Protein AF-A0A3A4NIJ3-F1 (afdb_monomer_lite)

Secondary structure (DSSP, 8-state):
------------S--TTGGGGB----B---------EEEEETTS-EEEEEEEE-SPPSSGGGGEEEEEETTEEEEEEGGGEEEEE-------TTHHHHHHHHHHHHTT-S---GGGG-----PPP-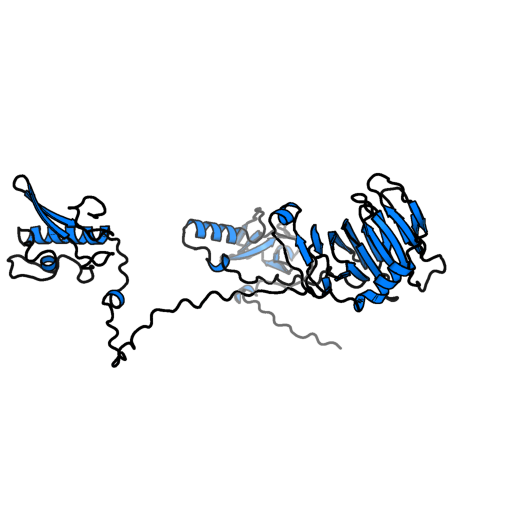-S----EEEEEEES-EEEESSHHHHHTT--EEE-TTPBPPTTPEEEE-SS-EEEEEETTTEEEEE-TT-EEEEEEEEE-TTSEEEEEEEEEESEEEEEE---TTS--EEEEEETTEEEEESSEEEEEEE-SSTT-EEEEEEEPPPPTT--S---EEEEETTEEEEEE-TTEEEEE-TT-SPPEEEE-TTHHHHHHHHHTGGG--PPP---------PPP-------------S------GGGTSPP--S-HHHHHHHHHHHHHHHHHHHSSPPPTTTGGGGGTS--S-TT--S-SS-TTS-SB-TTSPBPEEEEEEETTEEEEEEEB-TTTT---TT-TT-B-

Radius of gyration: 42.5 Å; chains: 1; bounding box: 85×95×115 Å

Foldseek 3Di:
DDDDDDDDDDPPPDDPVVPVWWDDKDFDDDDDDDWWKWWAFPVRDIDTWDFPDPDQDPDPLSQWTWTHDGRIIITGGPVGTDDIGGDDDDDDPPVVVVVVVVVCVVVVVDDPPPCVVDDDDPPDDDDPDDLFWFWADKFAWKWWAQDPVCVVVVVTDTHDHGDGDDANIKIAFAQLMWTWIDRRPFWIKIFHHRWIKHWNDWDADPLQEIETEMETFAAKMKIFTEDDLVRQHWYFYAYLQKTWIHRGFMWMKHDDPDGRKIKIAGQDQDDDPPDPPASWIFIAHPPDDRDTHHHQWIWIDDPVDSDIDIGGHPCSVVVVCCVVCVVVDHGDDDDDPPPPPPPPPPPDPPDDPDPPCPPDPPVPPVCNVADPPPDDQVRLQVLLQQLQVVCCVQLVDGDDPVCFSVCLADPPPGPRDDHRSHDPSRDQADPCRHGWDWDWDDD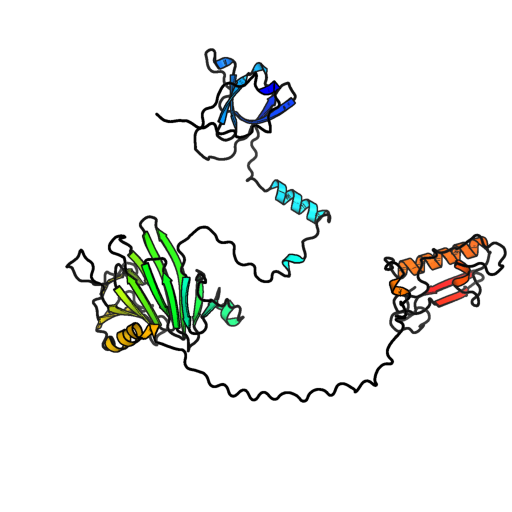PNDIGIGTKHPAPVNDCPVCPDRIGD

Structure (mmCIF, N/CA/C/O backbone):
data_AF-A0A3A4NIJ3-F1
#
_entry.id   AF-A0A3A4NIJ3-F1
#
loop_
_atom_site.group_PDB
_atom_site.id
_atom_site.type_symbol
_atom_site.label_atom_id
_atom_site.label_alt_id
_atom_site.label_comp_id
_atom_site.label_asym_id
_atom_site.label_entity_id
_atom_site.label_seq_id
_atom_site.pdbx_PDB_ins_code
_atom_site.Cartn_x
_atom_site.Cartn_y
_atom_site.Cartn_z
_atom_site.occupancy
_atom_site.B_iso_or_equiv
_atom_site.auth_seq_id
_atom_site.auth_comp_id
_atom_site.auth_asym_id
_atom_site.auth_atom_id
_atom_site.pdbx_PDB_model_num
ATOM 1 N N . MET A 1 1 ? -8.096 55.501 -18.646 1.00 41.06 1 MET A N 1
ATOM 2 C CA . MET A 1 1 ? -8.920 54.330 -18.280 1.00 41.06 1 MET A CA 1
ATOM 3 C C . MET A 1 1 ? -8.169 53.517 -17.247 1.00 41.06 1 MET A C 1
ATOM 5 O O . MET A 1 1 ? -7.069 53.081 -17.544 1.00 41.06 1 MET A O 1
ATOM 9 N N . ASN A 1 2 ? -8.708 53.397 -16.036 1.00 24.92 2 ASN A N 1
ATOM 10 C CA . ASN A 1 2 ? -8.925 52.116 -15.355 1.00 24.92 2 ASN A CA 1
ATOM 11 C C . ASN A 1 2 ? -9.338 52.395 -13.911 1.00 24.92 2 ASN A C 1
ATOM 13 O O . ASN A 1 2 ? -8.576 52.929 -13.108 1.00 24.92 2 ASN A O 1
ATOM 17 N N . ALA A 1 3 ? -10.597 52.067 -13.636 1.00 31.50 3 ALA A N 1
ATOM 18 C CA . ALA A 1 3 ? -11.231 52.154 -12.337 1.00 31.50 3 ALA A CA 1
ATOM 19 C C . ALA A 1 3 ? -10.428 51.373 -11.289 1.00 31.50 3 ALA A C 1
ATOM 21 O O . ALA A 1 3 ? -10.096 50.207 -11.505 1.00 31.50 3 ALA A O 1
ATOM 22 N N . LYS A 1 4 ? -10.170 51.984 -10.131 1.00 24.83 4 LYS A N 1
ATOM 23 C CA . LYS A 1 4 ? -9.785 51.238 -8.932 1.00 24.83 4 LYS A CA 1
ATOM 24 C C . LYS A 1 4 ? -10.968 51.229 -7.977 1.00 24.83 4 LYS A C 1
ATOM 26 O O . LYS A 1 4 ? -11.366 52.251 -7.431 1.00 24.83 4 LYS A O 1
ATOM 31 N N . ARG A 1 5 ? -11.557 50.037 -7.892 1.00 24.42 5 ARG A N 1
ATOM 32 C CA . ARG A 1 5 ? -12.606 49.633 -6.961 1.00 24.42 5 ARG A CA 1
ATOM 33 C C . ARG A 1 5 ? -12.145 49.901 -5.529 1.00 24.42 5 ARG A C 1
ATOM 35 O O . ARG A 1 5 ? -11.018 49.563 -5.174 1.00 24.42 5 ARG A O 1
ATOM 42 N N . TYR A 1 6 ? -13.036 50.463 -4.722 1.00 23.75 6 TYR A N 1
ATOM 43 C CA . TYR A 1 6 ? -12.886 50.480 -3.275 1.00 23.75 6 TYR A CA 1
ATOM 44 C C . TYR A 1 6 ? -13.011 49.049 -2.752 1.00 23.75 6 TYR A C 1
ATOM 46 O O . TYR A 1 6 ? -13.963 48.343 -3.084 1.00 23.75 6 TYR A O 1
ATOM 54 N N . VAL A 1 7 ? -12.042 48.634 -1.944 1.00 23.92 7 VAL A N 1
ATOM 55 C CA . VAL A 1 7 ? -12.120 47.424 -1.129 1.00 23.92 7 VAL A CA 1
ATOM 56 C C . VAL A 1 7 ? -12.202 47.895 0.315 1.00 23.92 7 VAL A C 1
ATOM 58 O O . VAL A 1 7 ? -11.253 48.447 0.866 1.00 23.92 7 VAL A O 1
ATOM 61 N N . GLN A 1 8 ? -13.388 47.743 0.889 1.00 29.91 8 GLN A N 1
ATOM 62 C CA . GLN A 1 8 ? -13.670 47.973 2.295 1.00 29.91 8 GLN A CA 1
ATOM 63 C C . GLN A 1 8 ? -13.260 46.708 3.052 1.00 29.91 8 GLN A C 1
ATOM 65 O O . GLN A 1 8 ? -13.881 45.663 2.878 1.00 29.91 8 GLN A O 1
ATOM 70 N N . ILE A 1 9 ? -12.203 46.780 3.862 1.00 27.30 9 ILE A N 1
ATOM 71 C CA . ILE A 1 9 ? -11.828 45.707 4.792 1.00 27.30 9 ILE A CA 1
ATOM 72 C C . ILE A 1 9 ? -11.657 46.344 6.172 1.00 27.30 9 ILE A C 1
ATOM 74 O O . ILE A 1 9 ? -11.000 47.373 6.322 1.00 27.30 9 ILE A O 1
ATOM 78 N N . GLY A 1 10 ? -12.372 45.786 7.149 1.00 28.06 10 GLY A N 1
ATOM 79 C CA . GLY A 1 10 ? -12.689 46.422 8.422 1.00 28.06 10 GLY A CA 1
ATOM 80 C C . GLY A 1 10 ? -11.512 46.547 9.387 1.00 28.06 10 GLY A C 1
ATOM 81 O O . GLY A 1 10 ? -10.938 45.551 9.817 1.00 28.06 10 GLY A O 1
ATOM 82 N N . LEU A 1 11 ? -11.241 47.780 9.825 1.00 36.28 11 LEU A N 1
ATOM 83 C CA . LEU A 1 11 ? -10.552 48.052 11.086 1.00 36.28 11 LEU A CA 1
ATOM 84 C C . LEU A 1 11 ? -11.531 47.801 12.245 1.00 36.28 11 LEU A C 1
ATOM 86 O O . LEU A 1 11 ? -12.183 48.721 12.728 1.00 36.28 11 LEU A O 1
ATOM 90 N N . ALA A 1 12 ? -11.661 46.551 12.687 1.00 34.84 12 ALA A N 1
ATOM 91 C CA . ALA A 1 12 ? -12.547 46.203 13.803 1.00 34.84 12 ALA A CA 1
ATOM 92 C C . ALA A 1 12 ? -11.904 46.364 15.199 1.00 34.84 12 ALA A C 1
ATOM 94 O O . ALA A 1 12 ? -12.554 46.072 16.197 1.00 34.84 12 ALA A O 1
ATOM 95 N N . PHE A 1 13 ? -10.657 46.847 15.304 1.00 39.69 13 PHE A N 1
ATOM 96 C CA . PHE A 1 13 ? -9.925 46.875 16.584 1.00 39.69 13 PHE A CA 1
ATOM 97 C C . PHE A 1 13 ? -9.413 48.244 17.053 1.00 39.69 13 PHE A C 1
ATOM 99 O O . PHE A 1 13 ? -8.772 48.323 18.098 1.00 39.69 13 PHE A O 1
ATOM 106 N N . LEU A 1 14 ? -9.727 49.342 16.361 1.00 39.53 14 LEU A N 1
ATOM 107 C CA . LEU A 1 14 ? -9.256 50.676 16.748 1.00 39.53 14 LEU A CA 1
ATOM 108 C C . LEU A 1 14 ? -10.434 51.586 17.111 1.00 39.53 14 LEU A C 1
ATOM 110 O O . LEU A 1 14 ? -11.296 51.881 16.285 1.00 39.53 14 LEU A O 1
ATOM 114 N N . ARG A 1 15 ? -10.487 52.024 18.377 1.00 40.28 15 ARG A N 1
ATOM 115 C CA . ARG A 1 15 ? -11.496 52.985 18.851 1.00 40.28 15 ARG A CA 1
ATOM 116 C C . ARG A 1 15 ? -11.345 54.317 18.092 1.00 40.28 15 ARG A C 1
ATOM 118 O O . ARG A 1 15 ? -10.217 54.746 17.852 1.00 40.28 15 ARG A O 1
ATOM 125 N N . PRO A 1 16 ? -12.443 55.037 17.799 1.00 43.41 16 PRO A N 1
ATOM 126 C CA . PRO A 1 16 ? -12.445 56.218 16.922 1.00 43.41 16 PRO A CA 1
ATOM 127 C C . PRO A 1 16 ? -11.561 57.396 17.377 1.00 43.41 16 PRO A C 1
ATOM 129 O O . PRO A 1 16 ? -11.275 58.275 16.572 1.00 43.41 16 PRO A O 1
ATOM 132 N N . LYS A 1 17 ? -11.071 57.419 18.627 1.00 43.69 17 LYS A N 1
ATOM 133 C CA . LYS A 1 17 ? -10.116 58.436 19.109 1.00 43.69 17 LYS A CA 1
ATOM 134 C C . LYS A 1 17 ? -8.662 58.213 18.651 1.00 43.69 17 LYS A C 1
ATOM 136 O O . LYS A 1 17 ? -7.883 59.158 18.702 1.00 43.69 17 LYS A O 1
ATOM 141 N N . MET A 1 18 ? -8.299 57.017 18.171 1.00 43.81 18 MET A N 1
ATOM 142 C CA . MET A 1 18 ? -6.934 56.714 17.702 1.00 43.81 18 MET A CA 1
ATOM 143 C C . MET A 1 18 ? -6.606 57.281 16.311 1.00 43.81 18 MET A C 1
ATOM 145 O O . MET A 1 18 ? -5.433 57.460 15.994 1.00 43.81 18 MET A O 1
ATOM 149 N N . LEU A 1 19 ? -7.605 57.600 15.477 1.00 45.03 19 LEU A N 1
ATOM 150 C CA . LEU A 1 19 ? -7.357 58.044 14.095 1.00 45.03 19 LEU A CA 1
ATOM 151 C C . LEU A 1 19 ? -6.656 59.409 13.987 1.00 45.03 19 LEU A C 1
ATOM 153 O O . LEU A 1 19 ? -6.095 59.711 12.940 1.00 45.03 19 LEU A O 1
ATOM 157 N N . ALA A 1 20 ? -6.668 60.227 15.044 1.00 44.88 20 ALA A N 1
ATOM 158 C CA . ALA A 1 20 ? -6.044 61.551 15.029 1.00 44.88 20 ALA A CA 1
ATOM 159 C C . ALA A 1 20 ? -4.501 61.512 15.041 1.00 44.88 20 ALA A C 1
ATOM 161 O O . ALA A 1 20 ? -3.872 62.534 14.787 1.00 44.88 20 ALA A O 1
ATOM 162 N N . TRP A 1 21 ? -3.897 60.353 15.326 1.00 43.38 21 TRP A N 1
ATOM 163 C CA . TRP A 1 21 ? -2.470 60.237 15.654 1.00 43.38 21 TRP A CA 1
ATOM 164 C C . TRP A 1 21 ? -1.644 59.433 14.639 1.00 43.38 21 TRP A C 1
ATOM 166 O O . TRP A 1 21 ? -0.460 59.206 14.870 1.00 43.38 21 TRP A O 1
ATOM 176 N N . VAL A 1 22 ? -2.244 58.982 13.529 1.00 41.38 22 VAL A N 1
ATOM 177 C CA . VAL A 1 22 ? -1.625 58.032 12.586 1.00 41.38 22 VAL A CA 1
ATOM 178 C C . VAL A 1 22 ? -1.601 58.610 11.168 1.00 41.38 22 VAL A C 1
ATOM 180 O O . VAL A 1 22 ? -2.652 58.922 10.611 1.00 41.38 22 VAL A O 1
ATOM 183 N N . ILE A 1 23 ? -0.415 58.710 10.555 1.00 39.28 23 ILE A N 1
ATOM 184 C CA . ILE A 1 23 ? -0.244 59.140 9.155 1.00 39.28 23 ILE A CA 1
ATOM 185 C C . ILE A 1 23 ? 0.230 57.955 8.282 1.00 39.28 23 ILE A C 1
ATOM 187 O O . ILE A 1 23 ? 1.262 57.356 8.549 1.00 39.28 23 ILE A O 1
ATOM 191 N N . VAL A 1 24 ? -0.613 57.651 7.281 1.00 37.78 24 VAL A N 1
ATOM 192 C CA . VAL A 1 24 ? -0.573 56.827 6.037 1.00 37.78 24 VAL A CA 1
ATOM 193 C C . VAL A 1 24 ? 0.546 55.785 5.764 1.00 37.78 24 VAL A C 1
ATOM 195 O O . VAL A 1 24 ? 1.731 55.981 5.990 1.00 37.78 24 VAL A O 1
ATOM 198 N N . ILE A 1 25 ? 0.075 54.688 5.146 1.00 40.22 25 ILE A N 1
ATOM 199 C CA . ILE A 1 25 ? 0.577 53.311 4.986 1.00 40.22 25 ILE A CA 1
ATOM 200 C C . ILE A 1 25 ? 1.388 53.083 3.693 1.00 40.22 25 ILE A C 1
ATOM 202 O O . ILE A 1 25 ? 0.951 53.468 2.608 1.00 40.22 25 ILE A O 1
ATOM 206 N N . THR A 1 26 ? 2.481 52.316 3.776 1.00 35.12 26 THR A N 1
ATOM 207 C CA . THR A 1 26 ? 3.080 51.594 2.635 1.00 35.12 26 THR A CA 1
ATOM 208 C C . THR A 1 26 ? 3.147 50.094 2.946 1.00 35.12 26 THR A C 1
ATOM 210 O O . THR A 1 26 ? 3.477 49.702 4.064 1.00 35.12 26 THR A O 1
ATOM 213 N N . SER A 1 27 ? 2.785 49.242 1.979 1.00 31.84 27 SER A N 1
ATOM 214 C CA . SER A 1 27 ? 2.790 47.777 2.124 1.00 31.84 27 SER A CA 1
ATOM 215 C C . SER A 1 27 ? 3.968 47.176 1.359 1.00 31.84 27 SER A C 1
ATOM 217 O O . SER A 1 27 ? 4.087 47.393 0.154 1.00 31.84 27 SER A O 1
ATOM 219 N N . PHE A 1 28 ? 4.802 46.390 2.037 1.00 31.02 28 PHE A N 1
ATOM 220 C CA . PHE A 1 28 ? 5.816 45.534 1.416 1.00 31.02 28 PHE A CA 1
ATOM 221 C C . PHE A 1 28 ? 5.499 44.065 1.716 1.00 31.02 28 PHE A C 1
ATOM 223 O O . PHE A 1 28 ? 5.035 43.730 2.804 1.00 31.02 28 PHE A O 1
ATOM 230 N N . VAL A 1 29 ? 5.713 43.190 0.731 1.00 31.53 29 VAL A N 1
ATOM 231 C CA . VAL A 1 29 ? 5.502 41.741 0.854 1.00 31.53 29 VAL A CA 1
ATOM 232 C C . VAL A 1 29 ? 6.845 41.079 1.140 1.00 31.53 29 VAL A C 1
ATOM 234 O O . VAL A 1 29 ? 7.719 41.050 0.279 1.00 31.53 29 VAL A O 1
ATOM 237 N N . GLY A 1 30 ? 6.987 40.544 2.346 1.00 30.95 30 GLY A N 1
ATOM 238 C CA . GLY A 1 30 ? 8.081 39.677 2.776 1.00 30.95 30 GLY A CA 1
ATOM 239 C C . GLY A 1 30 ? 7.722 39.098 4.142 1.00 30.95 30 GLY A C 1
ATOM 240 O O . GLY A 1 30 ? 7.213 39.825 4.987 1.00 30.95 30 GLY A O 1
ATOM 241 N N . ILE A 1 31 ? 7.887 37.789 4.320 1.00 35.62 31 ILE A N 1
ATOM 242 C CA . ILE A 1 31 ? 7.630 37.080 5.578 1.00 35.62 31 ILE A CA 1
ATOM 243 C C . ILE A 1 31 ? 8.995 36.830 6.213 1.00 35.62 31 ILE A C 1
ATOM 245 O O . ILE A 1 31 ? 9.768 36.068 5.644 1.00 35.62 31 ILE A O 1
ATOM 249 N N . ASP A 1 32 ? 9.259 37.436 7.370 1.00 35.34 32 ASP A N 1
ATOM 250 C CA . ASP A 1 32 ? 10.314 37.012 8.297 1.00 35.34 32 ASP A CA 1
ATOM 251 C C . ASP A 1 32 ? 9.805 37.119 9.751 1.00 35.34 32 ASP A C 1
ATOM 253 O O . ASP A 1 32 ? 8.961 37.973 10.045 1.00 35.34 32 ASP A O 1
ATOM 257 N N . PRO A 1 33 ? 10.236 36.224 10.663 1.00 42.56 33 PRO A N 1
ATOM 258 C CA . PRO A 1 33 ? 9.534 35.970 11.915 1.00 42.56 33 PRO A CA 1
ATOM 259 C C . PRO A 1 33 ? 9.985 36.849 13.095 1.00 42.56 33 PRO A C 1
ATOM 261 O O . PRO A 1 33 ? 11.163 37.125 13.297 1.00 42.56 33 PRO A O 1
ATOM 264 N N . CYS A 1 34 ? 9.008 37.135 13.960 1.00 46.47 34 CYS A N 1
ATOM 265 C CA . CYS A 1 34 ? 9.120 37.155 15.423 1.00 46.47 34 CYS A CA 1
ATOM 266 C C . CYS A 1 34 ? 10.156 38.092 16.071 1.00 46.47 34 CYS A C 1
ATOM 268 O O . CYS A 1 34 ? 11.116 37.648 16.700 1.00 46.47 34 CYS A O 1
ATOM 270 N N . ARG A 1 35 ? 9.834 39.389 16.095 1.00 48.25 35 ARG A N 1
ATOM 271 C CA . ARG A 1 35 ? 10.273 40.318 17.145 1.00 48.25 35 ARG A CA 1
ATOM 272 C C . ARG A 1 35 ? 9.112 41.262 17.465 1.00 48.25 35 ARG A C 1
ATOM 274 O O . ARG A 1 35 ? 8.774 42.105 16.648 1.00 48.25 35 ARG A O 1
ATOM 281 N N . ALA A 1 36 ? 8.429 41.064 18.591 1.00 55.09 36 ALA A N 1
ATOM 282 C CA . ALA A 1 36 ? 7.298 41.908 18.983 1.00 55.09 36 ALA A CA 1
ATOM 283 C C . ALA A 1 36 ? 7.609 42.595 20.316 1.00 55.09 36 ALA A C 1
ATOM 285 O O . ALA A 1 36 ? 7.571 41.963 21.372 1.00 55.09 36 ALA A O 1
ATOM 286 N N . ASP A 1 37 ? 7.913 43.886 20.248 1.00 65.19 37 ASP A N 1
ATOM 287 C CA . ASP A 1 37 ? 7.928 44.785 21.394 1.00 65.19 37 ASP A CA 1
ATOM 288 C C . ASP A 1 37 ? 6.480 45.178 21.745 1.00 65.19 37 ASP A C 1
ATOM 290 O O . ASP A 1 37 ? 5.568 45.113 20.911 1.00 65.19 37 ASP A O 1
ATOM 294 N N . ILE A 1 38 ? 6.241 45.560 23.000 1.00 69.06 38 ILE A N 1
ATOM 295 C CA . ILE A 1 38 ? 4.942 46.093 23.428 1.00 69.06 38 ILE A CA 1
ATOM 296 C C . ILE A 1 38 ? 5.101 47.583 23.712 1.00 69.06 38 ILE A C 1
ATOM 298 O O . ILE A 1 38 ? 5.888 47.978 24.574 1.00 69.06 38 ILE A O 1
ATOM 302 N N . VAL A 1 39 ? 4.337 48.405 22.995 1.00 68.88 39 VAL A N 1
ATOM 303 C CA . VAL A 1 39 ? 4.253 49.853 23.213 1.00 68.88 39 VAL A CA 1
ATOM 304 C C . VAL A 1 39 ? 2.950 50.161 23.937 1.00 68.88 39 VAL A C 1
ATOM 306 O O . VAL A 1 39 ? 1.868 49.880 23.422 1.00 68.88 39 VAL A O 1
ATOM 309 N N . THR A 1 40 ? 3.055 50.746 25.126 1.00 68.94 40 THR A N 1
ATOM 310 C CA . THR A 1 40 ? 1.913 51.229 25.908 1.00 68.94 40 THR A CA 1
ATOM 311 C C . THR A 1 40 ? 1.768 52.731 25.709 1.00 68.94 40 THR A C 1
ATOM 313 O O . THR A 1 40 ? 2.723 53.487 25.904 1.00 68.94 40 THR A O 1
ATOM 316 N N . LEU A 1 41 ? 0.575 53.162 25.311 1.00 71.62 41 LEU A N 1
ATOM 317 C CA . LEU A 1 41 ? 0.210 54.566 25.140 1.00 71.62 41 LEU A CA 1
ATOM 318 C C . LEU A 1 41 ? -0.371 55.134 26.439 1.00 71.62 41 LEU A C 1
ATOM 320 O O . LEU A 1 41 ? -0.918 54.393 27.252 1.00 71.62 41 LEU A O 1
ATOM 324 N N . LYS A 1 42 ? -0.320 56.462 26.597 1.00 66.44 42 LYS A N 1
ATOM 325 C CA . LYS A 1 42 ? -0.833 57.175 27.789 1.00 66.44 42 LYS A CA 1
ATOM 326 C C . LYS A 1 42 ? -2.333 56.984 28.062 1.00 66.44 42 LYS A C 1
ATOM 328 O O . LYS A 1 42 ? -2.812 57.328 29.138 1.00 66.44 42 LYS A O 1
ATOM 333 N N . ASP A 1 43 ? -3.096 56.487 27.091 1.00 61.81 43 ASP A N 1
ATOM 334 C CA . ASP A 1 43 ? -4.513 56.141 27.254 1.00 61.81 43 ASP A CA 1
ATOM 335 C C . ASP A 1 43 ? -4.733 54.693 27.743 1.00 61.81 43 ASP A C 1
ATOM 337 O O . ASP A 1 43 ? -5.876 54.242 27.859 1.00 61.81 43 ASP A O 1
ATOM 341 N N . GLY A 1 44 ? -3.647 53.975 28.049 1.00 54.19 44 GLY A N 1
ATOM 342 C CA . GLY A 1 44 ? -3.638 52.591 28.514 1.00 54.19 44 GLY A CA 1
ATOM 343 C C . GLY A 1 44 ? -3.711 51.547 27.396 1.00 54.19 44 GLY A C 1
ATOM 344 O O . GLY A 1 44 ? -3.728 50.349 27.691 1.00 54.19 44 GLY A O 1
ATOM 345 N N . ALA A 1 45 ? -3.763 51.948 26.120 1.00 59.50 45 ALA A N 1
ATOM 346 C CA . ALA A 1 45 ? -3.755 51.006 25.007 1.00 59.50 45 ALA A CA 1
ATOM 347 C C . ALA A 1 45 ? -2.363 50.382 24.816 1.00 59.50 45 ALA A C 1
ATOM 349 O O . ALA A 1 45 ? -1.346 51.072 24.866 1.00 59.50 45 ALA A O 1
ATOM 350 N N . THR A 1 46 ? -2.321 49.073 24.562 1.00 62.47 46 THR A N 1
ATOM 351 C CA . THR A 1 46 ? -1.081 48.330 24.294 1.00 62.47 46 THR A CA 1
ATOM 352 C C . THR A 1 46 ? -1.055 47.846 22.849 1.00 62.47 46 THR A C 1
ATOM 354 O O . THR A 1 46 ? -2.028 47.280 22.349 1.00 62.47 46 THR A O 1
ATOM 357 N N . LEU A 1 47 ? 0.062 48.079 22.164 1.00 65.31 47 LEU A N 1
ATOM 358 C CA . LEU A 1 47 ? 0.296 47.679 20.778 1.00 65.31 47 LEU A CA 1
ATOM 359 C C . LEU A 1 47 ? 1.446 46.673 20.730 1.00 65.31 47 LEU A C 1
ATOM 361 O O . LEU A 1 47 ? 2.512 46.937 21.279 1.00 65.31 47 LEU A O 1
ATOM 365 N N . ARG A 1 48 ? 1.235 45.532 20.063 1.00 62.22 48 ARG A N 1
ATOM 366 C CA . ARG A 1 48 ? 2.302 44.570 19.737 1.00 62.22 48 ARG A CA 1
ATOM 367 C C . ARG A 1 48 ? 2.911 44.956 18.392 1.00 62.22 48 ARG A C 1
ATOM 369 O O . ARG A 1 48 ? 2.227 44.868 17.375 1.00 62.22 48 ARG A O 1
ATOM 376 N N . CYS A 1 49 ? 4.162 45.398 18.386 1.00 65.56 49 CYS A N 1
ATOM 377 C CA . CYS A 1 49 ? 4.829 45.917 17.193 1.00 65.56 49 CYS A CA 1
ATOM 378 C C . CYS A 1 49 ? 6.352 45.743 17.265 1.00 65.56 49 CYS A C 1
ATOM 380 O O . CYS A 1 49 ? 6.921 45.596 18.335 1.00 65.56 49 CYS A O 1
ATOM 382 N N . GLU A 1 50 ? 7.036 45.763 16.128 1.00 71.62 50 GLU A N 1
ATOM 383 C CA . GLU A 1 50 ? 8.497 45.829 16.064 1.00 71.62 50 GLU A CA 1
ATOM 384 C C . GLU A 1 50 ? 8.930 47.303 16.004 1.00 71.62 50 GLU A C 1
ATOM 386 O O . GLU A 1 50 ? 8.551 48.027 15.078 1.00 71.62 50 GLU A O 1
ATOM 391 N N . VAL A 1 51 ? 9.716 47.780 16.975 1.00 70.25 51 VAL A N 1
ATOM 392 C CA . VAL A 1 51 ? 10.237 49.158 16.959 1.00 70.25 51 VAL A CA 1
ATOM 393 C C . VAL A 1 51 ? 11.503 49.208 16.098 1.00 70.25 51 VAL A C 1
ATOM 395 O O . VAL A 1 51 ? 12.528 48.629 16.455 1.00 70.25 51 VAL A O 1
ATOM 398 N N . ILE A 1 52 ? 11.448 49.908 14.960 1.00 63.56 52 ILE A N 1
ATOM 399 C CA . ILE A 1 52 ? 12.536 49.898 13.962 1.00 63.56 52 ILE A CA 1
ATOM 400 C C . ILE A 1 52 ? 13.717 50.784 14.380 1.00 63.56 52 ILE A C 1
ATOM 402 O O . ILE A 1 52 ? 14.869 50.443 14.115 1.00 63.56 52 ILE A O 1
ATOM 406 N N . SER A 1 53 ? 13.465 51.907 15.056 1.00 59.84 53 SER A N 1
ATOM 407 C CA . SER A 1 53 ? 14.533 52.792 15.534 1.00 59.84 53 SER A CA 1
ATOM 408 C C . SER A 1 53 ? 14.120 53.570 16.784 1.00 59.84 53 SER A C 1
ATOM 410 O O . SER A 1 53 ? 13.168 54.348 16.756 1.00 59.84 53 SER A O 1
ATOM 412 N N . ASP A 1 54 ? 14.879 53.401 17.865 1.00 56.53 54 ASP A N 1
ATOM 413 C CA . ASP A 1 54 ? 14.713 54.140 19.129 1.00 56.53 54 ASP A CA 1
ATOM 414 C C . ASP A 1 54 ? 15.382 55.536 19.062 1.00 56.53 54 ASP A C 1
ATOM 416 O O . ASP A 1 54 ? 14.986 56.500 19.723 1.00 56.53 54 ASP A O 1
ATOM 420 N N . THR A 1 55 ? 16.373 55.702 18.181 1.00 55.44 55 THR A N 1
ATOM 421 C CA . THR A 1 55 ? 17.103 56.963 17.999 1.00 55.44 55 THR A CA 1
ATOM 422 C C . THR A 1 55 ? 16.301 57.979 17.178 1.00 55.44 55 THR A C 1
ATOM 424 O O . THR A 1 55 ? 15.797 57.623 16.112 1.00 55.44 55 THR A O 1
ATOM 427 N N . PRO A 1 56 ? 16.164 59.238 17.640 1.00 52.12 56 PRO A N 1
ATOM 428 C CA . PRO A 1 56 ? 15.479 60.279 16.882 1.00 52.12 56 PRO A CA 1
ATOM 429 C C . PRO A 1 56 ? 16.260 60.600 15.601 1.00 52.12 56 PRO A C 1
ATOM 431 O O . PRO A 1 56 ? 17.468 60.827 15.642 1.00 52.12 56 PRO A O 1
ATOM 434 N N . LEU A 1 57 ? 15.568 60.612 14.463 1.00 53.31 57 LEU A N 1
ATOM 435 C CA . LEU A 1 57 ? 16.116 61.095 13.196 1.00 53.31 57 LEU A CA 1
ATOM 436 C C . LEU A 1 57 ? 16.195 62.628 13.228 1.00 53.31 57 LEU A C 1
ATOM 438 O O . LEU A 1 57 ? 15.322 63.293 13.785 1.00 53.31 57 LEU A O 1
ATOM 442 N N . THR A 1 58 ? 17.239 63.205 12.638 1.00 49.91 58 THR A N 1
ATOM 443 C CA . THR A 1 58 ? 17.446 64.659 12.614 1.00 49.91 58 THR A CA 1
ATOM 444 C C . THR A 1 58 ? 16.503 65.317 11.598 1.00 49.91 58 THR A C 1
ATOM 446 O O . THR A 1 58 ? 16.630 65.078 10.401 1.00 49.91 58 THR A O 1
ATOM 449 N N . GLY A 1 59 ? 15.564 66.152 12.058 1.00 55.75 59 GLY A N 1
ATOM 450 C CA . GLY A 1 59 ? 14.585 66.858 11.212 1.00 55.75 59 GLY A CA 1
ATOM 451 C C . GLY A 1 59 ? 13.173 66.869 11.815 1.00 55.75 59 GLY A C 1
ATOM 452 O O . GLY A 1 59 ? 13.000 66.497 12.974 1.00 55.75 59 GLY A O 1
ATOM 453 N N . SER A 1 60 ? 12.146 67.269 11.045 1.00 50.75 60 SER A N 1
ATOM 454 C CA . SER A 1 60 ? 10.734 67.269 11.500 1.00 50.75 60 SER A CA 1
ATOM 455 C C . SER A 1 60 ? 10.203 65.883 11.890 1.00 50.75 60 SER A C 1
ATOM 457 O O . SER A 1 60 ? 9.164 65.782 12.537 1.00 50.75 60 SER A O 1
ATOM 459 N N . ASP A 1 61 ? 10.940 64.831 11.536 1.00 49.53 61 ASP A N 1
ATOM 460 C CA . ASP A 1 61 ? 10.637 63.429 11.825 1.00 49.53 61 ASP A CA 1
ATOM 461 C C . ASP A 1 61 ? 11.095 62.987 13.226 1.00 49.53 61 ASP A C 1
ATOM 463 O O . ASP A 1 61 ? 10.770 61.886 13.665 1.00 49.53 61 ASP A O 1
ATOM 467 N N . ALA A 1 62 ? 11.783 63.854 13.981 1.00 57.28 62 ALA A N 1
ATOM 468 C CA . ALA A 1 62 ? 12.187 63.591 15.366 1.00 57.28 62 ALA A CA 1
ATOM 469 C C . ALA A 1 62 ? 10.998 63.386 16.325 1.00 57.28 62 ALA A C 1
ATOM 471 O O . ALA A 1 62 ? 11.170 62.853 17.422 1.00 57.28 62 ALA A O 1
ATOM 472 N N . LYS A 1 63 ? 9.798 63.823 15.921 1.00 60.28 63 LYS A N 1
ATOM 473 C CA . LYS A 1 63 ? 8.579 63.768 16.733 1.00 60.28 63 LYS A CA 1
ATOM 474 C C . LYS A 1 63 ? 7.883 62.406 16.715 1.00 60.28 63 LYS A C 1
ATOM 476 O O . LYS A 1 63 ? 7.076 62.127 17.594 1.00 60.28 63 LYS A O 1
ATOM 481 N N . TYR A 1 64 ? 8.210 61.545 15.753 1.00 65.94 64 TYR A N 1
ATOM 482 C CA . TYR A 1 64 ? 7.513 60.279 15.544 1.00 65.94 64 TYR A CA 1
ATOM 483 C C . TYR A 1 64 ? 8.435 59.071 15.790 1.00 65.94 64 TYR A C 1
ATOM 485 O O . TYR A 1 64 ? 9.644 59.098 15.564 1.00 65.94 64 TYR A O 1
ATOM 493 N N . LEU A 1 65 ? 7.851 57.999 16.311 1.00 66.88 65 LEU A N 1
ATOM 494 C CA . LEU A 1 65 ? 8.422 56.679 16.521 1.00 66.88 65 LEU A CA 1
ATOM 495 C C . LEU A 1 65 ? 7.948 55.761 15.393 1.00 66.88 65 LEU A C 1
ATOM 497 O O . LEU A 1 65 ? 6.750 55.634 15.149 1.00 66.88 65 LEU A O 1
ATOM 501 N N . GLN A 1 66 ? 8.882 55.101 14.718 1.00 71.12 66 GLN A N 1
ATOM 502 C CA . GLN A 1 66 ? 8.568 54.156 13.649 1.00 71.12 66 GLN A CA 1
ATOM 503 C C . GLN A 1 66 ? 8.344 52.754 14.226 1.00 71.12 66 GLN A C 1
ATOM 505 O O . GLN A 1 66 ? 9.272 52.138 14.757 1.00 71.12 66 GLN A O 1
ATOM 510 N N . ILE A 1 67 ? 7.113 52.250 14.100 1.00 70.25 67 ILE A N 1
ATOM 511 C CA . ILE A 1 67 ? 6.701 50.923 14.576 1.00 70.25 67 ILE A CA 1
ATOM 512 C C . ILE A 1 67 ? 6.099 50.088 13.449 1.00 70.25 67 ILE A C 1
ATOM 514 O O . ILE A 1 67 ? 5.245 50.550 12.692 1.00 70.25 67 ILE A O 1
ATOM 518 N N . ARG A 1 68 ? 6.536 48.841 13.326 1.00 63.03 68 ARG A N 1
ATOM 519 C CA . ARG A 1 68 ? 6.037 47.901 12.326 1.00 63.03 68 ARG A CA 1
ATOM 520 C C . ARG A 1 68 ? 5.045 46.951 12.975 1.00 63.03 68 ARG A C 1
ATOM 522 O O . ARG A 1 68 ? 5.360 46.296 13.963 1.00 63.03 68 ARG A O 1
ATOM 529 N N . VAL A 1 69 ? 3.842 46.879 12.422 1.00 62.91 69 VAL A N 1
ATOM 530 C CA . VAL A 1 69 ? 2.826 45.902 12.826 1.00 62.91 69 VAL A CA 1
ATOM 531 C C . VAL A 1 69 ? 2.601 44.987 11.635 1.00 62.91 69 VAL A C 1
ATOM 533 O O . VAL A 1 69 ? 2.105 45.435 10.601 1.00 62.91 69 VAL A O 1
ATOM 536 N N . GLU A 1 7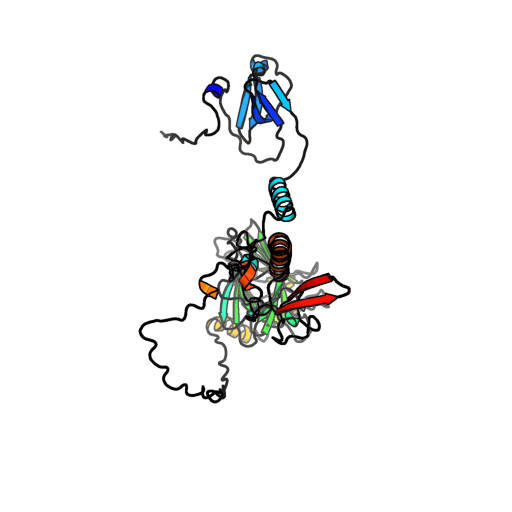0 ? 3.019 43.727 11.764 1.00 62.62 70 GLU A N 1
ATOM 537 C CA . GLU A 1 70 ? 3.076 42.768 10.653 1.00 62.62 70 GLU A CA 1
ATOM 538 C C . GLU A 1 70 ? 3.835 43.360 9.447 1.00 62.62 70 GLU A C 1
ATOM 540 O O . GLU A 1 70 ? 5.036 43.603 9.542 1.00 62.62 70 GLU A O 1
ATOM 545 N N . ASN A 1 71 ? 3.138 43.663 8.345 1.00 56.69 71 ASN A N 1
ATOM 546 C CA . ASN A 1 71 ? 3.716 44.230 7.119 1.00 56.69 71 ASN A CA 1
ATOM 547 C C . ASN A 1 71 ? 3.394 45.718 6.908 1.00 56.69 71 ASN A C 1
ATOM 549 O O . ASN A 1 71 ? 3.576 46.245 5.806 1.00 56.69 71 ASN A O 1
ATOM 553 N N . ILE A 1 72 ? 2.886 46.401 7.936 1.00 54.72 72 ILE A N 1
ATOM 554 C CA . ILE A 1 72 ? 2.483 47.806 7.862 1.00 54.72 72 ILE A CA 1
ATOM 555 C C . ILE A 1 72 ? 3.433 48.658 8.696 1.00 54.72 72 ILE A C 1
ATOM 557 O O . ILE A 1 72 ? 3.643 48.419 9.887 1.00 54.72 72 ILE A O 1
ATOM 561 N N . MET A 1 73 ? 3.981 49.688 8.054 1.00 62.62 73 MET A N 1
ATOM 562 C CA . MET A 1 73 ? 4.791 50.706 8.707 1.00 62.62 73 MET A CA 1
ATOM 563 C C . MET A 1 73 ? 3.896 51.807 9.282 1.00 62.62 73 MET A C 1
ATOM 565 O O . MET A 1 73 ? 3.124 52.411 8.540 1.00 62.62 73 MET A O 1
ATOM 569 N N . ILE A 1 74 ? 4.002 52.079 10.582 1.00 69.19 74 ILE A N 1
ATOM 570 C CA . ILE A 1 74 ? 3.231 53.110 11.282 1.00 69.19 74 ILE A CA 1
ATOM 571 C C . ILE A 1 74 ? 4.193 54.087 11.964 1.00 69.19 74 ILE A C 1
ATOM 573 O O . ILE A 1 74 ? 5.191 53.686 12.561 1.00 69.19 74 ILE A O 1
ATOM 577 N N . TRP A 1 75 ? 3.885 55.378 11.868 1.00 69.00 75 TRP A N 1
ATOM 578 C CA . TRP A 1 75 ? 4.608 56.457 12.535 1.00 69.00 75 TRP A CA 1
ATOM 579 C C . TRP A 1 75 ? 3.733 56.970 13.674 1.00 69.00 75 TRP A C 1
ATOM 581 O O . TRP A 1 75 ? 2.608 57.406 13.438 1.00 69.00 75 TRP A O 1
ATOM 591 N N . LEU A 1 76 ? 4.225 56.866 14.905 1.00 69.50 76 LEU A N 1
ATOM 592 C CA . LEU A 1 76 ? 3.462 57.126 16.121 1.00 69.50 76 LEU A CA 1
ATOM 593 C C . LEU A 1 76 ? 4.093 58.276 16.906 1.00 69.50 76 LEU A C 1
ATOM 595 O O . LEU A 1 76 ? 5.299 58.288 17.094 1.00 69.50 76 LEU A O 1
ATOM 599 N N . ASP A 1 77 ? 3.316 59.259 17.353 1.00 67.94 77 ASP A N 1
ATOM 600 C CA . ASP A 1 77 ? 3.869 60.420 18.069 1.00 67.94 77 ASP A CA 1
ATOM 601 C C . ASP A 1 77 ? 4.574 59.986 19.372 1.00 67.94 77 ASP A C 1
ATOM 603 O O . ASP A 1 77 ? 3.983 59.292 20.204 1.00 67.94 77 ASP A O 1
ATOM 607 N N . ARG A 1 78 ? 5.843 60.380 19.555 1.00 66.50 78 ARG A N 1
ATOM 608 C CA . ARG A 1 78 ? 6.640 60.017 20.740 1.00 66.50 78 ARG A CA 1
ATOM 609 C C . ARG A 1 78 ? 6.015 60.544 22.033 1.00 66.50 78 ARG A C 1
ATOM 611 O O . ARG A 1 78 ? 6.113 59.869 23.054 1.00 66.50 78 ARG A O 1
ATOM 618 N N . ASP A 1 79 ? 5.325 61.686 21.994 1.00 66.81 79 ASP A N 1
ATOM 619 C CA . ASP A 1 79 ? 4.683 62.281 23.174 1.00 66.81 79 ASP A CA 1
ATOM 620 C C . ASP A 1 79 ? 3.467 61.469 23.659 1.00 66.81 79 ASP A C 1
ATOM 622 O O . ASP A 1 79 ? 3.027 61.631 24.804 1.00 66.81 79 ASP A O 1
ATOM 626 N N . ALA A 1 80 ? 2.926 60.582 22.818 1.00 62.47 80 ALA A N 1
ATOM 627 C CA . ALA A 1 80 ? 1.794 59.715 23.141 1.00 62.47 80 ALA A CA 1
ATOM 628 C C . ALA A 1 80 ? 2.210 58.368 23.770 1.00 62.47 80 ALA A C 1
ATOM 630 O O . ALA A 1 80 ? 1.357 57.662 24.316 1.00 62.47 80 ALA A O 1
ATOM 631 N N . VAL A 1 81 ? 3.502 58.021 23.728 1.00 67.25 81 VAL A N 1
ATOM 632 C CA . VAL A 1 81 ? 4.043 56.767 24.274 1.00 67.25 81 VAL A CA 1
ATOM 633 C C . VAL A 1 81 ? 4.363 56.927 25.758 1.00 67.25 81 VAL A C 1
ATOM 635 O O . VAL A 1 81 ? 5.052 57.860 26.162 1.00 67.25 81 VAL A O 1
ATOM 638 N N . GLU A 1 82 ? 3.871 56.004 26.581 1.00 67.06 82 GLU A N 1
ATOM 639 C CA . GLU A 1 82 ? 4.137 55.975 28.021 1.00 67.06 82 GLU A CA 1
ATOM 640 C C . GLU A 1 82 ? 5.273 55.008 28.372 1.00 67.06 82 GLU A C 1
ATOM 642 O O . GLU A 1 82 ? 6.148 55.338 29.171 1.00 67.06 82 GLU A O 1
ATOM 647 N N . LYS A 1 83 ? 5.289 53.813 27.765 1.00 70.50 83 LYS A N 1
ATOM 648 C CA . LYS A 1 83 ? 6.285 52.775 28.062 1.00 70.50 83 LYS A CA 1
ATOM 649 C C . LYS A 1 83 ? 6.539 51.881 26.849 1.00 70.50 83 LYS A C 1
ATOM 651 O O . LYS A 1 83 ? 5.604 51.534 26.134 1.00 70.50 83 LYS A O 1
ATOM 656 N N . ILE A 1 84 ? 7.793 51.471 26.653 1.00 71.69 84 ILE A N 1
ATOM 657 C CA . ILE A 1 84 ? 8.192 50.479 25.643 1.00 71.69 84 ILE A CA 1
ATOM 658 C C . ILE A 1 84 ? 8.852 49.303 26.365 1.00 71.69 84 ILE A C 1
ATOM 660 O O . ILE A 1 84 ? 9.866 49.476 27.040 1.00 71.69 84 ILE A O 1
ATOM 664 N N . GLU A 1 85 ? 8.280 48.108 26.232 1.00 69.06 85 GLU A N 1
ATOM 665 C CA . GLU A 1 85 ? 8.834 46.869 26.782 1.00 69.06 85 GLU A CA 1
ATOM 666 C C . GLU A 1 85 ? 9.409 46.004 25.655 1.00 69.06 85 GLU A C 1
ATOM 668 O O . GLU A 1 85 ? 8.670 45.476 24.822 1.00 69.06 85 GLU A O 1
ATOM 673 N N . LYS A 1 86 ? 10.740 45.845 25.640 1.00 64.50 86 LYS A N 1
ATOM 674 C CA . LYS A 1 86 ? 11.446 44.971 24.691 1.00 64.50 86 LYS A CA 1
ATOM 675 C C . LYS A 1 86 ? 11.448 43.541 25.229 1.00 64.50 86 LYS A C 1
ATOM 677 O O . LYS A 1 86 ? 12.133 43.269 26.215 1.00 64.50 86 LYS A O 1
ATOM 682 N N . ARG A 1 87 ? 10.697 42.620 24.614 1.00 55.50 87 ARG A N 1
ATOM 683 C CA . ARG A 1 87 ? 10.708 41.196 25.003 1.00 55.50 87 ARG A CA 1
ATOM 684 C C . ARG A 1 87 ? 11.657 40.396 24.120 1.00 55.50 87 ARG A C 1
ATOM 686 O O . ARG A 1 87 ? 11.529 40.368 22.902 1.00 55.50 87 ARG A O 1
ATOM 693 N N . THR A 1 88 ? 12.598 39.714 24.763 1.00 45.00 88 THR A N 1
ATOM 694 C CA . THR A 1 88 ? 13.507 38.732 24.157 1.00 45.00 88 THR A CA 1
ATOM 695 C C . THR A 1 88 ? 13.142 37.353 24.697 1.00 45.00 88 THR A C 1
ATOM 697 O O . THR A 1 88 ? 13.869 36.788 25.498 1.00 45.00 88 THR A O 1
ATOM 700 N N . GLU A 1 89 ? 11.986 36.812 24.314 1.00 40.16 89 GLU A N 1
ATOM 701 C CA . GLU A 1 89 ? 11.682 35.405 24.595 1.00 40.16 89 GLU A CA 1
ATOM 702 C C . GLU A 1 89 ? 11.126 34.723 23.349 1.00 40.16 89 GLU A C 1
ATOM 704 O O . GLU A 1 89 ? 10.128 35.136 22.758 1.00 40.16 89 GLU A O 1
ATOM 709 N N . THR A 1 90 ? 11.857 33.694 22.932 1.00 35.22 90 THR A N 1
ATOM 710 C CA . THR A 1 90 ? 11.674 32.921 21.711 1.00 35.22 90 THR A CA 1
ATOM 711 C C . THR A 1 90 ? 10.775 31.722 22.003 1.00 35.22 90 THR A C 1
ATOM 713 O O . THR A 1 90 ? 11.110 30.887 22.839 1.00 35.22 90 THR A O 1
ATOM 716 N N . GLY A 1 91 ? 9.668 31.583 21.276 1.00 39.91 91 GLY A N 1
ATOM 717 C CA . GLY A 1 91 ? 8.884 30.350 21.243 1.00 39.91 91 GLY A CA 1
ATOM 718 C C . GLY A 1 91 ? 7.890 30.364 20.076 1.00 39.91 91 GLY A C 1
ATOM 719 O O . GLY A 1 91 ? 7.238 31.388 19.871 1.00 39.91 91 GLY A O 1
ATOM 720 N N . PRO A 1 92 ? 7.777 29.285 19.275 1.00 38.41 92 PRO A N 1
ATOM 721 C CA . PRO A 1 92 ? 6.853 29.246 18.145 1.00 38.41 92 PRO A CA 1
ATOM 722 C C . PRO A 1 92 ? 5.393 29.313 18.616 1.00 38.41 92 PRO A C 1
ATOM 724 O O . PRO A 1 92 ? 5.027 28.762 19.657 1.00 38.41 92 PRO A O 1
ATOM 727 N N . ALA A 1 93 ? 4.556 29.997 17.834 1.00 39.97 93 ALA A N 1
ATOM 728 C CA . ALA A 1 93 ? 3.135 30.175 18.113 1.00 39.97 93 ALA A CA 1
ATOM 729 C C . ALA A 1 93 ? 2.424 28.815 18.278 1.00 39.97 93 ALA A C 1
ATOM 731 O O . ALA A 1 93 ? 2.450 27.986 17.372 1.00 39.97 93 ALA A O 1
ATOM 732 N N . GLY A 1 94 ? 1.791 28.596 19.438 1.00 47.75 94 GLY A N 1
ATOM 733 C CA . GLY A 1 94 ? 1.009 27.387 19.747 1.00 47.75 94 GLY A CA 1
ATOM 734 C C . GLY A 1 94 ? 1.372 26.682 21.061 1.00 47.75 94 GLY A C 1
ATOM 735 O O . GLY A 1 94 ? 0.573 25.893 21.566 1.00 47.75 94 GLY A O 1
ATOM 736 N N . SER A 1 95 ? 2.522 26.991 21.667 1.00 52.00 95 SER A N 1
ATOM 737 C CA . SER A 1 95 ? 2.967 26.357 22.921 1.00 52.00 95 SER A CA 1
ATOM 738 C C . SER A 1 95 ? 2.136 26.758 24.147 1.00 52.00 95 SER A C 1
ATOM 740 O O . SER A 1 95 ? 1.933 25.941 25.042 1.00 52.00 95 SER A O 1
ATOM 742 N N . GLU A 1 96 ? 1.591 27.978 24.185 1.00 51.88 96 GLU A N 1
ATOM 743 C CA . GLU A 1 96 ? 0.746 28.443 25.297 1.00 51.88 96 GLU A CA 1
ATOM 744 C C . GLU A 1 96 ? -0.576 27.672 25.387 1.00 51.88 96 GLU A C 1
ATOM 746 O O . GLU A 1 96 ? -0.988 27.281 26.478 1.00 51.88 96 GLU A O 1
ATOM 751 N N . LEU A 1 97 ? -1.214 27.393 24.244 1.00 52.50 97 LEU A N 1
ATOM 752 C CA . LEU A 1 97 ? -2.449 26.610 24.199 1.00 52.50 97 LEU A CA 1
ATOM 753 C C . LEU A 1 97 ? -2.178 25.148 24.570 1.00 52.50 97 LEU A C 1
ATOM 755 O O . LEU A 1 97 ? -2.939 24.560 25.330 1.00 52.50 97 LEU A O 1
ATOM 759 N N . HIS A 1 98 ? -1.066 24.582 24.093 1.00 53.28 98 HIS A N 1
ATOM 760 C CA . HIS A 1 98 ? -0.652 23.225 24.445 1.00 53.28 98 HIS A CA 1
ATOM 761 C C . HIS A 1 98 ? -0.388 23.084 25.951 1.00 53.28 98 HIS A C 1
ATOM 763 O O . HIS A 1 98 ? -0.920 22.183 26.594 1.00 53.28 98 HIS A O 1
ATOM 769 N N . ASN A 1 99 ? 0.337 24.035 26.543 1.00 62.03 99 ASN A N 1
ATOM 770 C CA . ASN A 1 99 ? 0.603 24.053 27.981 1.00 62.03 99 ASN A CA 1
ATOM 771 C C . ASN A 1 99 ? -0.672 24.272 28.810 1.00 62.03 99 ASN A C 1
ATOM 773 O O . ASN A 1 99 ? -0.811 23.693 29.888 1.00 62.03 99 ASN A O 1
ATOM 777 N N . LEU A 1 100 ? -1.619 25.078 28.315 1.00 62.16 100 LEU A N 1
ATOM 778 C CA . LEU A 1 100 ? -2.922 25.273 28.951 1.00 62.16 100 LEU A CA 1
ATOM 779 C C . LEU A 1 100 ? -3.764 23.990 28.902 1.00 62.16 100 LEU A C 1
ATOM 781 O O . LEU A 1 100 ? -4.348 23.609 29.913 1.00 62.16 100 LEU A O 1
ATOM 785 N N . VAL A 1 101 ? -3.796 23.304 27.759 1.00 62.16 101 VAL A N 1
ATOM 786 C CA . VAL A 1 101 ? -4.512 22.032 27.584 1.00 62.16 101 VAL A CA 1
ATOM 787 C C . VAL A 1 101 ? -3.914 20.944 28.478 1.00 62.16 101 VAL A C 1
ATOM 789 O O . VAL A 1 101 ? -4.657 20.268 29.184 1.00 62.16 101 VAL A O 1
ATOM 792 N N . GLU A 1 102 ? -2.588 20.827 28.544 1.00 64.94 102 GLU A N 1
ATOM 793 C CA . GLU A 1 102 ? -1.896 19.893 29.445 1.00 64.94 102 GLU A CA 1
ATOM 794 C C . GLU A 1 102 ? -2.160 20.197 30.926 1.00 64.94 102 GLU A C 1
ATOM 796 O O . GLU A 1 102 ? -2.366 19.293 31.741 1.00 64.94 102 GLU A O 1
ATOM 801 N N . LYS A 1 103 ? -2.220 21.481 31.294 1.00 70.19 103 LYS A N 1
ATOM 802 C CA . LYS A 1 103 ? -2.590 21.902 32.648 1.00 70.19 103 LYS A CA 1
ATOM 803 C C . LYS A 1 103 ? -4.039 21.529 32.977 1.00 70.19 103 LYS A C 1
ATOM 805 O O . LYS A 1 103 ? -4.298 21.003 34.056 1.00 70.19 103 LYS A O 1
ATOM 810 N N . LEU A 1 104 ? -4.969 21.739 32.047 1.00 59.72 104 LEU A N 1
ATOM 811 C CA . LEU A 1 104 ? -6.388 21.425 32.230 1.00 59.72 104 LEU A CA 1
ATOM 812 C C . LEU A 1 104 ? -6.674 19.913 32.267 1.00 59.72 104 LEU A C 1
ATOM 814 O O . LEU A 1 104 ? -7.547 19.493 33.030 1.00 59.72 104 LEU A O 1
ATOM 818 N N . LYS A 1 105 ? -5.912 19.095 31.521 1.00 64.44 105 LYS A N 1
ATOM 819 C CA . LYS A 1 105 ? -5.918 17.625 31.647 1.00 64.44 105 LYS A CA 1
ATOM 820 C C . LYS A 1 105 ? -5.457 17.185 33.038 1.00 64.44 105 LYS A C 1
ATOM 822 O O . LYS A 1 105 ? -6.110 16.369 33.680 1.00 64.44 105 LYS A O 1
ATOM 827 N N . ARG A 1 106 ? -4.365 17.770 33.544 1.00 64.38 106 ARG A N 1
ATOM 828 C CA . ARG A 1 106 ? -3.797 17.446 34.866 1.00 64.38 106 ARG A CA 1
ATOM 829 C C . ARG A 1 106 ? -4.694 17.868 36.031 1.00 64.38 106 ARG A C 1
ATOM 831 O O . ARG A 1 106 ? -4.742 17.183 37.044 1.00 64.38 106 ARG A O 1
ATOM 838 N N . GLU A 1 107 ? -5.415 18.977 35.877 1.00 68.94 107 GLU A N 1
ATOM 839 C CA . GLU A 1 107 ? -6.428 19.447 36.833 1.00 68.94 107 GLU A CA 1
ATOM 840 C C . GLU A 1 107 ? -7.753 18.660 36.746 1.00 68.94 107 GLU A C 1
ATOM 842 O O . GLU A 1 107 ? -8.686 18.962 37.490 1.00 68.94 107 GLU A O 1
ATOM 847 N N . GLY A 1 108 ? -7.862 17.668 35.849 1.00 54.31 108 GLY A N 1
ATOM 848 C CA . GLY A 1 108 ? -9.044 16.812 35.696 1.00 54.31 108 GLY A CA 1
ATOM 849 C C . GLY A 1 108 ? -10.282 17.530 35.149 1.00 54.31 108 GLY A C 1
ATOM 850 O O . GLY A 1 108 ? -11.387 17.000 35.231 1.00 54.31 108 GLY A O 1
ATOM 851 N N . LYS A 1 109 ? -10.121 18.744 34.606 1.00 56.47 109 LYS A N 1
ATOM 852 C CA . LYS A 1 109 ? -11.220 19.565 34.064 1.00 56.47 109 LYS A CA 1
ATOM 853 C C . LYS A 1 109 ? -11.528 19.272 32.596 1.00 56.47 109 LYS A C 1
ATOM 855 O O . LYS A 1 109 ? -12.542 19.742 32.087 1.00 56.47 109 LYS A O 1
ATOM 860 N N . VAL A 1 110 ? -10.658 18.521 31.923 1.00 45.66 110 VAL A N 1
ATOM 861 C CA . VAL A 1 110 ? -10.823 18.067 30.540 1.00 45.66 110 VAL A CA 1
ATOM 862 C C . VAL A 1 110 ? -10.616 16.557 30.521 1.00 45.66 110 VAL A C 1
ATOM 864 O O . VAL A 1 110 ? -9.541 16.076 30.872 1.00 45.66 110 VAL A O 1
ATOM 867 N N . ILE A 1 111 ? -11.655 15.821 30.132 1.00 52.44 111 ILE A N 1
ATOM 868 C CA . ILE A 1 111 ? -11.603 14.377 29.881 1.00 52.44 111 ILE A CA 1
ATOM 869 C C . ILE A 1 111 ? -11.277 14.207 28.394 1.00 52.44 111 ILE A C 1
ATOM 871 O O . ILE A 1 111 ? -11.869 14.894 27.561 1.00 52.44 111 ILE A O 1
ATOM 875 N N . GLU A 1 112 ? -10.314 13.346 28.061 1.00 49.88 112 GLU A N 1
ATOM 876 C CA . GLU A 1 112 ? -10.040 13.002 26.663 1.00 49.88 112 GLU A CA 1
ATOM 877 C C . GLU A 1 112 ? -11.283 12.382 26.027 1.00 49.88 112 GLU A C 1
ATOM 879 O O . GLU A 1 112 ? -11.912 11.487 26.591 1.00 49.88 112 GLU A O 1
ATOM 884 N N . ASP A 1 113 ? -11.650 12.894 24.857 1.00 43.09 113 ASP A N 1
ATOM 885 C CA . ASP A 1 113 ? -12.795 12.410 24.107 1.00 43.09 113 ASP A CA 1
ATOM 886 C C . ASP A 1 113 ? -12.584 10.931 23.738 1.00 43.09 113 ASP A C 1
ATOM 888 O O . ASP A 1 113 ? -11.680 10.571 22.970 1.00 43.09 113 ASP A O 1
ATOM 892 N N . LEU A 1 114 ? -13.432 10.062 24.298 1.00 43.00 114 LEU A N 1
ATOM 893 C CA . LEU A 1 114 ? -13.464 8.625 24.011 1.00 43.00 114 LEU A CA 1
ATOM 894 C C . LEU A 1 114 ? -13.807 8.323 22.539 1.00 43.00 114 LEU A C 1
ATOM 896 O O . LEU A 1 114 ? -13.669 7.178 22.112 1.00 43.00 114 LEU A O 1
ATOM 900 N N . HIS A 1 115 ? -14.183 9.326 21.732 1.00 38.59 115 HIS A N 1
ATOM 901 C CA . HIS A 1 115 ? -14.357 9.168 20.284 1.00 38.59 115 HIS A CA 1
ATOM 902 C C . HIS A 1 115 ? -13.083 8.760 19.536 1.00 38.59 115 HIS A C 1
ATOM 904 O O . HIS A 1 115 ? -13.171 8.175 18.460 1.00 38.59 115 HIS A O 1
ATOM 910 N N . SER A 1 116 ? -11.895 8.991 20.098 1.00 39.41 116 SER A N 1
ATOM 911 C CA . SER A 1 116 ? -10.635 8.576 19.462 1.00 39.41 116 SER A CA 1
ATOM 912 C C . SER A 1 116 ? -10.408 7.053 19.446 1.00 39.41 116 SER A C 1
ATOM 914 O O . SER A 1 116 ? -9.558 6.579 18.693 1.00 39.41 116 SER A O 1
ATOM 916 N N . GLN A 1 117 ? -11.189 6.270 20.202 1.00 40.22 117 GLN A N 1
ATOM 917 C CA . GLN A 1 117 ? -11.163 4.799 20.145 1.00 40.22 117 GLN A CA 1
ATOM 918 C C . GLN A 1 117 ? -12.121 4.205 19.097 1.00 40.22 117 GLN A C 1
ATOM 920 O O . GLN A 1 117 ? -12.026 3.017 18.797 1.00 40.22 117 GLN A O 1
ATOM 925 N N . PHE A 1 118 ? -12.995 5.020 18.496 1.00 37.94 118 PHE A N 1
ATOM 926 C CA . PHE A 1 118 ? -13.950 4.599 17.468 1.00 37.94 118 PHE A CA 1
ATOM 927 C C . PHE A 1 118 ? -13.856 5.486 16.218 1.00 37.94 118 PHE A C 1
ATOM 929 O O . PHE A 1 118 ? -14.850 6.038 15.758 1.00 37.94 118 PHE A O 1
ATOM 936 N N . ASN A 1 119 ? -12.662 5.604 15.631 1.00 34.44 119 ASN A N 1
ATOM 937 C CA . ASN A 1 119 ? -12.541 6.088 14.254 1.00 34.44 119 ASN A CA 1
ATOM 938 C C . ASN A 1 119 ? -12.728 4.915 13.284 1.00 34.44 119 ASN A C 1
ATOM 940 O O . ASN A 1 119 ? -11.778 4.217 12.932 1.00 34.44 119 ASN A O 1
ATOM 944 N N . LEU A 1 120 ? -13.976 4.714 12.859 1.00 43.72 120 LEU A N 1
ATOM 945 C CA . LEU A 1 120 ? -14.271 4.153 11.545 1.00 43.72 120 LEU A CA 1
ATOM 946 C C . LEU A 1 120 ? -13.883 5.214 10.502 1.00 43.72 120 LEU A C 1
ATOM 948 O O . LEU A 1 120 ? -14.397 6.328 10.530 1.00 43.72 120 LEU A O 1
ATOM 952 N N . ASP A 1 121 ? -12.938 4.851 9.637 1.00 43.22 121 ASP A N 1
ATOM 953 C CA . ASP A 1 121 ? -12.541 5.533 8.400 1.00 43.22 121 ASP A CA 1
ATOM 954 C C . ASP A 1 121 ? -12.189 7.026 8.502 1.00 43.22 121 ASP A C 1
ATOM 956 O O . ASP A 1 121 ? -12.880 7.914 7.998 1.00 43.22 121 ASP A O 1
ATOM 960 N N . ALA A 1 122 ? -11.002 7.306 9.046 1.00 34.69 122 ALA A N 1
ATOM 961 C CA . ALA A 1 122 ? -10.305 8.549 8.736 1.00 34.69 122 ALA A CA 1
ATOM 962 C C . ALA A 1 122 ? -9.747 8.475 7.302 1.00 34.69 122 ALA A C 1
ATOM 964 O O . ALA A 1 122 ? -8.627 8.022 7.070 1.00 34.69 122 ALA A O 1
ATOM 965 N N . SER A 1 123 ? -10.545 8.929 6.336 1.00 32.78 123 SER A N 1
ATOM 966 C CA . SER A 1 123 ? -10.059 9.277 5.000 1.00 32.78 123 SER A CA 1
ATOM 967 C C . SER A 1 123 ? -9.002 10.387 5.140 1.00 32.78 123 SER A C 1
ATOM 969 O O . SER A 1 123 ? -9.292 11.413 5.768 1.00 32.78 123 SER A O 1
ATOM 971 N N . PRO A 1 124 ? -7.761 10.210 4.648 1.00 39.34 124 PRO A N 1
ATOM 972 C CA . PRO A 1 124 ? -6.714 11.193 4.869 1.00 39.34 124 PRO A CA 1
ATOM 973 C C . PRO A 1 124 ? -7.039 12.485 4.120 1.00 39.34 124 PRO A C 1
ATOM 975 O O . PRO A 1 124 ? -7.371 12.490 2.934 1.00 39.34 124 PRO A O 1
ATOM 978 N N . ALA A 1 125 ? -6.931 13.595 4.848 1.00 33.34 125 ALA A N 1
ATOM 979 C CA . ALA A 1 125 ? -7.053 14.938 4.316 1.00 33.34 125 ALA A CA 1
ATOM 980 C C . ALA A 1 125 ? -6.152 15.105 3.082 1.00 33.34 125 ALA A C 1
ATOM 982 O O . ALA A 1 125 ? -4.935 14.936 3.159 1.00 33.34 125 ALA A O 1
ATOM 983 N N . GLN A 1 126 ? -6.773 15.450 1.953 1.00 35.53 126 GLN A N 1
ATOM 984 C CA . GLN A 1 126 ? -6.109 15.784 0.700 1.00 35.53 126 GLN A CA 1
ATOM 985 C C . GLN A 1 126 ? -5.138 16.951 0.926 1.00 35.53 126 GLN A C 1
ATOM 987 O O . GLN A 1 126 ? -5.540 18.114 1.025 1.00 35.53 126 GLN A O 1
ATOM 992 N N . SER A 1 127 ? -3.844 16.645 1.007 1.00 32.47 127 SER A N 1
ATOM 993 C CA . SER A 1 127 ? -2.791 17.633 0.820 1.00 32.47 127 SER A CA 1
ATOM 994 C C . SER A 1 127 ? -2.706 17.982 -0.669 1.00 32.47 127 SER A C 1
ATOM 996 O O . SER A 1 127 ? -2.832 17.137 -1.552 1.00 32.47 127 SER A O 1
ATOM 998 N N . LYS A 1 128 ? -2.554 19.279 -0.940 1.00 36.25 128 LYS A N 1
ATOM 999 C CA . LYS A 1 128 ? -2.419 19.897 -2.266 1.00 36.25 128 LYS A CA 1
ATOM 1000 C C . LYS A 1 128 ? -1.534 19.075 -3.218 1.00 36.25 128 LYS A C 1
ATOM 1002 O O . LYS A 1 128 ? -0.350 18.954 -2.942 1.00 36.25 128 LYS A O 1
ATOM 1007 N N . ASN A 1 129 ? -2.106 18.626 -4.344 1.00 41.78 129 ASN A N 1
ATOM 1008 C CA . ASN A 1 129 ? -1.465 18.184 -5.597 1.00 41.78 129 ASN A CA 1
ATOM 1009 C C . ASN A 1 129 ? 0.070 18.021 -5.566 1.00 41.78 129 ASN A C 1
ATOM 1011 O O . ASN A 1 129 ? 0.795 18.773 -6.219 1.00 41.78 129 ASN A O 1
ATOM 1015 N N . GLU A 1 130 ? 0.565 16.998 -4.877 1.00 50.19 130 GLU A N 1
ATOM 1016 C CA . GLU A 1 130 ? 1.819 16.363 -5.266 1.00 50.19 130 GLU A CA 1
ATOM 1017 C C . GLU A 1 130 ? 1.455 15.325 -6.328 1.00 50.19 130 GLU A C 1
ATOM 1019 O O . GLU A 1 130 ? 0.554 14.514 -6.124 1.00 50.19 130 GLU A O 1
ATOM 1024 N N . LEU A 1 131 ? 2.098 15.365 -7.497 1.00 61.38 131 LEU A N 1
ATOM 1025 C CA . LEU A 1 131 ? 2.039 14.242 -8.432 1.00 61.38 131 LEU A CA 1
ATOM 1026 C C . LEU A 1 131 ? 2.494 13.002 -7.653 1.00 61.38 131 LEU A C 1
ATOM 1028 O O . LEU A 1 131 ? 3.642 12.945 -7.223 1.00 61.38 131 LEU A O 1
ATOM 1032 N N . GLN A 1 132 ? 1.586 12.056 -7.425 1.00 76.44 132 GLN A N 1
ATOM 1033 C CA . GLN A 1 132 ? 1.823 10.837 -6.652 1.00 76.44 132 GLN A CA 1
ATOM 1034 C C . GLN A 1 132 ? 1.711 9.604 -7.554 1.00 76.44 132 GLN A C 1
ATOM 1036 O O . GLN A 1 132 ? 1.091 9.636 -8.621 1.00 76.44 132 GLN A O 1
ATOM 1041 N N . LEU A 1 133 ? 2.330 8.505 -7.121 1.00 86.62 133 LEU A N 1
ATOM 1042 C CA . LEU A 1 133 ? 2.127 7.191 -7.724 1.00 86.62 133 LEU A CA 1
ATOM 1043 C C . LEU A 1 133 ? 0.725 6.709 -7.358 1.00 86.62 133 LEU A C 1
ATOM 1045 O O . LEU A 1 133 ? 0.402 6.649 -6.175 1.00 86.62 133 LEU A O 1
ATOM 1049 N N . THR A 1 134 ? -0.095 6.369 -8.346 1.00 91.56 134 THR A N 1
ATOM 1050 C CA . THR A 1 134 ? -1.502 5.992 -8.122 1.00 91.56 134 THR A CA 1
ATOM 1051 C C . THR A 1 134 ? -1.822 4.663 -8.781 1.00 91.56 134 THR A C 1
ATOM 1053 O O . THR A 1 134 ? -1.316 4.361 -9.861 1.00 91.56 134 THR A O 1
ATOM 1056 N N . VAL A 1 135 ? -2.661 3.846 -8.150 1.00 92.12 135 VAL A N 1
ATOM 1057 C CA . VAL A 1 135 ? -3.119 2.589 -8.754 1.00 92.12 135 VAL A CA 1
ATOM 1058 C C . VAL A 1 135 ? -4.133 2.914 -9.855 1.00 92.12 135 VAL A C 1
ATOM 1060 O O . VAL A 1 135 ? -5.208 3.439 -9.586 1.00 92.12 135 VAL A O 1
ATOM 1063 N N . LYS A 1 136 ? -3.791 2.627 -11.112 1.00 91.75 136 LYS A N 1
ATOM 1064 C CA . LYS A 1 136 ? -4.623 2.914 -12.291 1.00 91.75 136 LYS A CA 1
ATOM 1065 C C . LYS A 1 136 ? -5.594 1.778 -12.602 1.00 91.75 136 LYS A C 1
ATOM 1067 O O . LYS A 1 136 ? -6.756 2.043 -12.883 1.00 91.75 136 LYS A O 1
ATOM 1072 N N . ASP A 1 137 ? -5.105 0.543 -12.593 1.00 92.00 137 ASP A N 1
ATOM 1073 C CA . ASP A 1 137 ? -5.904 -0.665 -12.823 1.00 92.00 137 ASP A CA 1
ATOM 1074 C C . ASP A 1 137 ? -5.460 -1.747 -11.839 1.00 92.00 137 ASP A C 1
ATOM 1076 O O . ASP A 1 137 ? -4.271 -1.865 -11.534 1.00 92.00 137 ASP A O 1
ATOM 1080 N N . LEU A 1 138 ? -6.411 -2.525 -11.337 1.00 91.25 138 LEU A N 1
ATOM 1081 C CA . LEU A 1 138 ? -6.160 -3.621 -10.412 1.00 91.25 138 LEU A CA 1
ATOM 1082 C C . LEU A 1 138 ? -7.140 -4.757 -10.685 1.00 91.25 138 LEU A C 1
ATOM 1084 O O . LEU A 1 138 ? -8.343 -4.623 -10.477 1.00 91.25 138 LEU A O 1
ATOM 1088 N N . ARG A 1 139 ? -6.596 -5.908 -11.080 1.00 90.62 139 ARG A N 1
ATOM 1089 C CA . ARG A 1 139 ? -7.337 -7.152 -11.288 1.00 90.62 139 ARG A CA 1
ATOM 1090 C C . ARG A 1 139 ? -6.816 -8.201 -10.316 1.00 90.62 139 ARG A C 1
ATOM 1092 O O . ARG A 1 139 ? -5.890 -8.931 -10.650 1.00 90.62 139 ARG A O 1
ATOM 1099 N N . GLY A 1 140 ? -7.368 -8.229 -9.103 1.00 87.88 140 GLY A N 1
ATOM 1100 C CA . GLY A 1 140 ? -6.956 -9.116 -8.008 1.00 87.88 140 GLY A CA 1
ATOM 1101 C C . GLY A 1 140 ? -6.670 -8.344 -6.718 1.00 87.88 140 GLY A C 1
ATOM 1102 O O . GLY A 1 140 ? -7.383 -7.390 -6.412 1.00 87.88 140 GLY A O 1
ATOM 1103 N N . TRP A 1 141 ? -5.640 -8.737 -5.960 1.00 89.62 141 TRP A N 1
ATOM 1104 C CA . TRP A 1 141 ? -5.321 -8.114 -4.666 1.00 89.62 141 TRP A CA 1
ATOM 1105 C C . TRP A 1 141 ? -3.843 -7.751 -4.523 1.00 89.62 141 TRP A C 1
ATOM 1107 O O . TRP A 1 141 ? -2.961 -8.598 -4.716 1.00 89.62 141 TRP A O 1
ATOM 1117 N N . ILE A 1 142 ? -3.597 -6.510 -4.093 1.00 92.81 142 ILE A N 1
ATOM 1118 C CA . ILE A 1 142 ? -2.281 -6.004 -3.687 1.00 92.81 142 ILE A CA 1
ATOM 1119 C C . ILE A 1 142 ? -2.329 -5.610 -2.218 1.00 92.81 142 ILE A C 1
ATOM 1121 O O . ILE A 1 142 ? -3.265 -4.948 -1.765 1.00 92.81 142 ILE A O 1
ATOM 1125 N N . TYR A 1 143 ? -1.268 -5.958 -1.500 1.00 92.94 143 TYR A N 1
ATOM 1126 C CA . TYR A 1 143 ? -1.077 -5.559 -0.117 1.00 92.94 143 TYR A CA 1
ATOM 1127 C C . TYR A 1 143 ? 0.220 -4.775 0.044 1.00 92.94 143 TYR A C 1
ATOM 1129 O O . TYR A 1 143 ? 1.269 -5.195 -0.444 1.00 92.94 143 TYR A O 1
ATOM 1137 N N . ALA A 1 144 ? 0.149 -3.658 0.760 1.00 91.88 144 ALA A N 1
ATOM 1138 C CA . ALA A 1 144 ? 1.305 -2.895 1.200 1.00 91.88 144 ALA A CA 1
ATOM 1139 C C . ALA A 1 144 ? 1.651 -3.233 2.657 1.00 91.88 144 ALA A C 1
ATOM 1141 O O . ALA A 1 144 ? 0.773 -3.342 3.518 1.00 91.88 144 ALA A O 1
ATOM 1142 N N . TYR A 1 145 ? 2.946 -3.378 2.923 1.00 90.44 145 TYR A N 1
ATOM 1143 C CA . TYR A 1 145 ? 3.517 -3.687 4.230 1.00 90.44 145 TYR A CA 1
ATOM 1144 C C . TYR A 1 145 ? 4.592 -2.658 4.570 1.00 90.44 145 TYR A C 1
ATOM 1146 O O . TYR A 1 145 ? 5.468 -2.390 3.753 1.00 90.44 145 TYR A O 1
ATOM 1154 N N . GLU A 1 146 ? 4.550 -2.100 5.777 1.00 86.94 146 GLU A N 1
ATOM 1155 C CA . GLU A 1 146 ? 5.525 -1.093 6.222 1.00 86.94 146 GLU A CA 1
ATOM 1156 C C . GLU A 1 146 ? 6.946 -1.670 6.324 1.00 86.94 146 GLU A C 1
ATOM 1158 O O . GLU A 1 146 ? 7.915 -1.061 5.873 1.00 86.94 146 GLU A O 1
ATOM 1163 N N . ASP A 1 147 ? 7.067 -2.890 6.851 1.00 83.12 147 ASP A N 1
ATOM 1164 C CA . ASP A 1 147 ? 8.341 -3.592 7.005 1.00 83.12 147 ASP A CA 1
ATOM 1165 C C . ASP A 1 147 ? 8.152 -5.116 6.891 1.00 83.12 147 ASP A C 1
ATOM 1167 O O . ASP A 1 147 ? 7.038 -5.641 6.971 1.00 83.12 147 ASP A O 1
ATOM 1171 N N . ARG A 1 148 ? 9.250 -5.869 6.766 1.00 78.31 148 ARG A N 1
ATOM 1172 C CA . ARG A 1 148 ? 9.245 -7.342 6.741 1.00 78.31 148 ARG A CA 1
ATOM 1173 C C . ARG A 1 148 ? 8.611 -7.952 7.995 1.00 78.31 148 ARG A C 1
ATOM 1175 O O . ARG A 1 148 ? 7.993 -9.008 7.900 1.00 78.31 148 ARG A O 1
ATOM 1182 N N . LYS A 1 149 ? 8.706 -7.286 9.152 1.00 81.62 149 LYS A N 1
ATOM 1183 C CA . LYS A 1 149 ? 8.022 -7.714 10.387 1.00 81.62 149 LYS A CA 1
ATOM 1184 C C . LYS A 1 149 ? 6.496 -7.626 10.270 1.00 81.62 149 LYS A C 1
ATOM 1186 O O . LYS A 1 149 ? 5.788 -8.515 10.742 1.00 81.62 149 LYS A O 1
ATOM 1191 N N . ALA A 1 150 ? 5.981 -6.611 9.575 1.00 78.88 150 ALA A N 1
ATOM 1192 C CA . ALA A 1 150 ? 4.547 -6.461 9.337 1.00 78.88 150 ALA A CA 1
ATOM 1193 C C . ALA A 1 150 ? 3.990 -7.600 8.464 1.00 78.88 150 ALA A C 1
ATOM 1195 O O . ALA A 1 150 ? 2.848 -8.018 8.654 1.00 78.88 150 ALA A O 1
ATOM 1196 N N . VAL A 1 151 ? 4.815 -8.167 7.571 1.00 79.12 151 VAL A N 1
ATOM 1197 C CA . VAL A 1 151 ? 4.462 -9.363 6.786 1.00 79.12 151 VAL A CA 1
ATOM 1198 C C . VAL A 1 151 ? 4.213 -10.563 7.703 1.00 79.12 151 VAL A C 1
ATOM 1200 O O . VAL A 1 151 ? 3.189 -11.232 7.566 1.00 79.12 151 VAL A O 1
ATOM 1203 N N . THR A 1 152 ? 5.095 -10.810 8.679 1.00 81.88 152 THR A N 1
ATOM 1204 C CA . THR A 1 152 ? 4.922 -11.909 9.647 1.00 81.88 152 THR A CA 1
ATOM 1205 C C . THR A 1 152 ? 3.739 -11.689 10.589 1.00 81.88 152 THR A C 1
ATOM 1207 O O . THR A 1 152 ? 3.021 -12.636 10.897 1.00 81.88 152 THR A O 1
ATOM 1210 N N . GLU A 1 153 ? 3.483 -10.442 10.988 1.00 85.81 153 GLU A N 1
ATOM 1211 C CA . GLU A 1 153 ? 2.343 -10.062 11.838 1.00 85.81 153 GLU A CA 1
ATOM 1212 C C . GLU A 1 153 ? 1.020 -9.936 11.063 1.00 85.81 153 GLU A C 1
ATOM 1214 O O . GLU A 1 153 ? -0.025 -9.692 11.662 1.00 85.81 153 GLU A O 1
ATOM 1219 N N . ARG A 1 154 ? 1.049 -10.091 9.730 1.00 83.62 154 ARG A N 1
ATOM 1220 C CA . ARG A 1 154 ? -0.090 -9.899 8.814 1.00 83.62 154 ARG A CA 1
ATOM 1221 C C . ARG A 1 154 ? -0.768 -8.525 8.927 1.00 83.62 154 ARG A C 1
ATOM 1223 O O . ARG A 1 154 ? -1.924 -8.375 8.532 1.00 83.62 154 ARG A O 1
ATOM 1230 N N . LYS A 1 155 ? -0.042 -7.508 9.397 1.00 86.31 155 LYS A N 1
ATOM 1231 C CA . LYS A 1 155 ? -0.477 -6.106 9.358 1.00 86.31 155 LYS A CA 1
ATOM 1232 C C . LYS A 1 155 ? -0.281 -5.585 7.940 1.00 86.31 155 LYS A C 1
ATOM 1234 O O . LYS A 1 155 ? 0.838 -5.280 7.536 1.00 86.31 155 LYS A O 1
ATOM 1239 N N . ARG A 1 156 ? -1.368 -5.563 7.171 1.00 87.38 156 ARG A N 1
ATOM 1240 C CA . ARG A 1 156 ? -1.371 -5.240 5.741 1.00 87.38 156 ARG A CA 1
ATOM 1241 C C . ARG A 1 156 ? -2.348 -4.118 5.433 1.00 87.38 156 ARG A C 1
ATOM 1243 O O . ARG A 1 156 ? -3.442 -4.092 5.989 1.00 87.38 156 ARG A O 1
ATOM 1250 N N . ILE A 1 157 ? -1.966 -3.251 4.504 1.00 89.06 157 ILE A N 1
ATOM 1251 C CA . ILE A 1 157 ? -2.829 -2.219 3.930 1.00 89.06 157 ILE A CA 1
ATOM 1252 C C . ILE A 1 157 ? -3.279 -2.728 2.560 1.00 89.06 157 ILE A C 1
ATOM 1254 O O . ILE A 1 157 ? -2.443 -3.054 1.719 1.00 89.06 157 ILE A O 1
ATOM 1258 N N . SER A 1 158 ? -4.589 -2.861 2.349 1.00 89.94 158 SER A N 1
ATOM 1259 C CA . SER A 1 158 ? -5.139 -3.226 1.037 1.00 89.94 158 SER A CA 1
ATOM 1260 C C . SER A 1 158 ? -5.142 -1.996 0.140 1.00 89.94 158 SER A C 1
ATOM 1262 O O . SER A 1 158 ? -5.648 -0.959 0.559 1.00 89.94 158 SER A O 1
ATOM 1264 N N . LEU A 1 159 ? -4.591 -2.114 -1.068 1.00 89.50 159 LEU A N 1
ATOM 1265 C CA . LEU A 1 159 ? -4.626 -1.040 -2.062 1.00 89.50 159 LEU A CA 1
ATOM 1266 C C . LEU A 1 159 ? -5.758 -1.282 -3.061 1.00 89.50 159 LEU A C 1
ATOM 1268 O O . LEU A 1 159 ? -5.933 -2.405 -3.537 1.00 89.50 159 LEU A O 1
ATOM 1272 N N . HIS A 1 160 ? -6.483 -0.222 -3.403 1.00 90.94 160 HIS A N 1
ATOM 1273 C CA . HIS A 1 160 ? -7.561 -0.218 -4.387 1.00 90.94 160 HIS A CA 1
ATOM 1274 C C . HIS A 1 160 ? -7.235 0.713 -5.555 1.00 90.94 160 HIS A C 1
ATOM 1276 O O . HIS A 1 160 ? -6.259 1.462 -5.546 1.00 90.94 160 HIS A O 1
ATOM 1282 N N . ILE A 1 161 ? -8.063 0.654 -6.597 1.00 90.69 161 ILE A N 1
ATOM 1283 C CA . ILE A 1 161 ? -7.948 1.539 -7.757 1.00 90.69 161 ILE A CA 1
ATOM 1284 C C . ILE A 1 161 ? -8.141 2.991 -7.305 1.00 90.69 161 ILE A C 1
ATOM 1286 O O . ILE A 1 161 ? -9.113 3.312 -6.629 1.00 90.69 161 ILE A O 1
ATOM 1290 N N . GLY A 1 162 ? -7.225 3.865 -7.711 1.00 87.69 162 GLY A N 1
ATOM 1291 C CA . GLY A 1 162 ? -7.181 5.275 -7.332 1.00 87.69 162 GLY A CA 1
ATOM 1292 C C . GLY A 1 162 ? -6.343 5.565 -6.088 1.00 87.69 162 GLY A C 1
ATOM 1293 O O . GLY A 1 162 ? -5.947 6.716 -5.905 1.00 87.69 162 GLY A O 1
ATOM 1294 N N . ASP A 1 163 ? -6.014 4.553 -5.280 1.00 88.12 163 ASP A N 1
ATOM 1295 C CA . ASP A 1 163 ? -5.240 4.766 -4.058 1.00 88.12 163 ASP A CA 1
ATOM 1296 C C . ASP A 1 163 ? -3.793 5.177 -4.383 1.00 88.12 163 ASP A C 1
ATOM 1298 O O . ASP A 1 163 ? -3.190 4.672 -5.346 1.00 88.12 163 ASP A O 1
ATOM 1302 N N . PRO A 1 164 ? -3.199 6.084 -3.585 1.00 90.25 164 PRO A N 1
ATOM 1303 C CA . PRO A 1 164 ? -1.788 6.401 -3.695 1.00 90.25 164 PRO A CA 1
ATOM 1304 C C . PRO A 1 164 ? -0.937 5.230 -3.196 1.00 90.25 164 PRO A C 1
ATOM 1306 O O . PRO A 1 164 ? -1.243 4.580 -2.196 1.00 90.25 164 PRO A O 1
ATOM 1309 N N . VAL A 1 165 ? 0.175 4.974 -3.880 1.00 89.25 165 VAL A N 1
ATOM 1310 C CA . VAL A 1 165 ? 1.118 3.924 -3.490 1.00 89.25 165 VAL A CA 1
ATOM 1311 C C . VAL A 1 165 ? 2.017 4.443 -2.363 1.00 89.25 165 VAL A C 1
ATOM 1313 O O . VAL A 1 165 ? 2.740 5.423 -2.570 1.00 89.25 165 VAL A O 1
ATOM 1316 N N . PRO A 1 166 ? 2.026 3.799 -1.181 1.00 88.69 166 PRO A N 1
ATOM 1317 C CA . PRO A 1 166 ? 2.806 4.275 -0.049 1.00 88.69 166 PRO A CA 1
ATOM 1318 C C . PRO A 1 166 ? 4.309 4.095 -0.297 1.00 88.69 166 PRO A C 1
ATOM 1320 O O . PRO A 1 166 ? 4.798 2.995 -0.568 1.00 88.69 166 PRO A O 1
ATOM 1323 N N . ILE A 1 167 ? 5.061 5.190 -0.181 1.00 89.12 167 ILE A N 1
ATOM 1324 C CA . ILE A 1 167 ? 6.521 5.190 -0.324 1.00 89.12 167 ILE A CA 1
ATOM 1325 C C . ILE A 1 167 ? 7.150 4.484 0.889 1.00 89.12 167 ILE A C 1
ATOM 1327 O O . ILE A 1 167 ? 6.638 4.527 2.007 1.00 89.12 167 ILE A O 1
ATOM 1331 N N . GLY A 1 168 ? 8.254 3.780 0.664 1.00 86.88 168 GLY A N 1
ATOM 1332 C CA . GLY A 1 168 ? 8.999 3.022 1.665 1.00 86.88 168 GLY A CA 1
ATOM 1333 C C . GLY A 1 168 ? 8.396 1.658 2.007 1.00 86.88 168 GLY A C 1
ATOM 1334 O O . GLY A 1 168 ? 9.081 0.860 2.650 1.00 86.88 168 GLY A O 1
ATOM 1335 N N . HIS A 1 169 ? 7.180 1.359 1.546 1.00 89.81 169 HIS A N 1
ATOM 1336 C CA . HIS A 1 169 ? 6.468 0.116 1.840 1.00 89.81 169 HIS A CA 1
ATOM 1337 C C . HIS A 1 169 ? 6.786 -0.986 0.823 1.00 89.81 169 HIS A C 1
ATOM 1339 O O . HIS A 1 169 ? 7.024 -0.731 -0.361 1.00 89.81 169 HIS A O 1
ATOM 1345 N N . LEU A 1 170 ? 6.770 -2.232 1.294 1.00 91.62 170 LEU A N 1
ATOM 1346 C CA . LEU A 1 170 ? 6.850 -3.431 0.469 1.00 91.62 170 LEU A CA 1
ATOM 1347 C C . LEU A 1 170 ? 5.457 -3.775 -0.066 1.00 91.62 170 LEU A C 1
ATOM 1349 O O . LEU A 1 170 ? 4.551 -4.086 0.703 1.00 91.62 170 LEU A O 1
ATOM 1353 N N . LEU A 1 171 ? 5.302 -3.754 -1.383 1.00 93.06 171 LEU A N 1
ATOM 1354 C CA . LEU A 1 171 ? 4.101 -4.199 -2.076 1.00 93.06 171 LEU A CA 1
ATOM 1355 C C . LEU A 1 171 ? 4.246 -5.673 -2.436 1.00 93.06 171 LEU A C 1
ATOM 1357 O O . LEU A 1 171 ? 5.245 -6.077 -3.036 1.00 93.06 171 LEU A O 1
ATOM 1361 N N . ILE A 1 172 ? 3.240 -6.467 -2.086 1.00 93.75 172 ILE A N 1
ATOM 1362 C CA . ILE A 1 172 ? 3.161 -7.888 -2.417 1.00 93.75 172 ILE A CA 1
ATOM 1363 C C . ILE A 1 172 ? 1.862 -8.124 -3.178 1.00 93.75 172 ILE A C 1
ATOM 1365 O O . ILE A 1 172 ? 0.769 -7.856 -2.669 1.00 93.75 172 ILE A O 1
ATOM 1369 N N . LEU A 1 173 ? 1.998 -8.628 -4.402 1.00 93.81 173 LEU A N 1
ATOM 1370 C CA . LEU A 1 173 ? 0.880 -8.980 -5.264 1.00 93.81 173 LEU A CA 1
ATOM 1371 C C . LEU A 1 173 ? 0.530 -10.453 -5.092 1.00 93.81 173 LEU A C 1
ATOM 1373 O O . LEU A 1 173 ? 1.412 -11.310 -4.994 1.00 93.81 173 LEU A O 1
ATOM 1377 N N . SER A 1 174 ? -0.764 -10.760 -5.104 1.00 91.75 174 SER A N 1
ATOM 1378 C CA . SER A 1 174 ? -1.209 -12.154 -5.120 1.00 91.75 174 SER A CA 1
ATOM 1379 C C . SER A 1 174 ? -0.820 -12.825 -6.453 1.00 91.75 174 SER A C 1
ATOM 1381 O O . SER A 1 174 ? -0.685 -12.134 -7.463 1.00 91.75 174 SER A O 1
ATOM 1383 N N . PRO A 1 175 ? -0.618 -14.155 -6.501 1.00 88.31 175 PRO A N 1
ATOM 1384 C CA . PRO A 1 175 ? -0.165 -14.845 -7.718 1.00 88.31 175 PRO A CA 1
ATOM 1385 C C . PRO A 1 175 ? -1.091 -14.683 -8.932 1.00 88.31 175 PRO A C 1
ATOM 1387 O O . PRO A 1 175 ? -0.616 -14.602 -10.056 1.00 88.31 175 PRO A O 1
ATOM 1390 N N . ASN A 1 176 ? -2.402 -14.592 -8.705 1.00 89.50 176 ASN A N 1
ATOM 1391 C CA . ASN A 1 176 ? -3.414 -14.401 -9.744 1.00 89.50 176 ASN A CA 1
ATOM 1392 C C . ASN A 1 176 ? -3.863 -12.931 -9.780 1.00 89.50 176 ASN A C 1
ATOM 1394 O O . ASN A 1 176 ? -5.007 -12.603 -9.463 1.00 89.50 176 ASN A O 1
ATOM 1398 N N . THR A 1 177 ? -2.924 -12.008 -9.997 1.00 91.19 177 THR A N 1
ATOM 1399 C CA . THR A 1 177 ? -3.208 -10.566 -9.955 1.00 91.19 177 THR A CA 1
ATOM 1400 C C . THR A 1 177 ? -2.335 -9.789 -10.921 1.00 91.19 177 THR A C 1
ATOM 1402 O O . THR A 1 177 ? -1.120 -9.909 -10.856 1.00 91.19 177 THR A O 1
ATOM 1405 N N . HIS A 1 178 ? -2.934 -8.921 -11.734 1.00 93.94 178 HIS A N 1
ATOM 1406 C CA . HIS A 1 178 ? -2.215 -7.876 -12.465 1.00 93.94 178 HIS A CA 1
ATOM 1407 C C . HIS A 1 178 ? -2.594 -6.507 -11.919 1.00 93.94 178 HIS A C 1
ATOM 1409 O O . HIS A 1 178 ? -3.758 -6.239 -11.609 1.00 93.94 178 HIS A O 1
ATOM 1415 N N . ALA A 1 179 ? -1.598 -5.635 -11.814 1.00 94.00 179 ALA A N 1
ATOM 1416 C CA . ALA A 1 179 ? -1.802 -4.266 -11.378 1.00 94.00 179 ALA A CA 1
ATOM 1417 C C . ALA A 1 179 ? -1.046 -3.288 -12.260 1.00 94.00 179 ALA A C 1
ATOM 1419 O O . ALA A 1 179 ? 0.091 -3.546 -12.645 1.00 94.00 179 ALA A O 1
ATOM 1420 N N . THR A 1 180 ? -1.656 -2.139 -12.513 1.00 94.56 180 THR A N 1
ATOM 1421 C CA . THR A 1 180 ? -1.043 -1.037 -13.245 1.00 94.56 180 THR A CA 1
ATOM 1422 C C . THR A 1 180 ? -0.967 0.175 -12.329 1.00 94.56 180 THR A C 1
ATOM 1424 O O . THR A 1 180 ? -1.990 0.650 -11.838 1.00 94.56 180 THR A O 1
ATOM 1427 N N . ILE A 1 181 ? 0.236 0.688 -12.097 1.00 94.12 181 ILE A N 1
ATOM 1428 C CA . ILE A 1 181 ? 0.508 1.873 -11.283 1.00 94.12 181 ILE A CA 1
ATOM 1429 C C . ILE A 1 181 ? 0.916 3.008 -12.213 1.00 94.12 181 ILE A C 1
ATOM 1431 O O . ILE A 1 181 ? 1.870 2.884 -12.973 1.00 94.12 181 ILE A O 1
ATOM 1435 N N . ARG A 1 182 ? 0.227 4.138 -12.133 1.00 93.00 182 ARG A N 1
ATOM 1436 C CA . ARG A 1 182 ? 0.548 5.339 -12.895 1.00 93.00 182 ARG A CA 1
ATOM 1437 C C . ARG A 1 182 ? 1.663 6.135 -12.224 1.00 93.00 182 ARG A C 1
ATOM 1439 O O . ARG A 1 182 ? 1.590 6.443 -11.033 1.00 93.00 182 ARG A O 1
ATOM 1446 N N . ILE A 1 183 ? 2.661 6.519 -13.014 1.00 89.56 183 ILE A N 1
ATOM 1447 C CA . ILE A 1 183 ? 3.762 7.401 -12.623 1.00 89.56 183 ILE A CA 1
ATOM 1448 C C . ILE A 1 183 ? 3.415 8.833 -13.033 1.00 89.56 183 ILE A C 1
ATOM 1450 O O . ILE A 1 183 ? 3.793 9.282 -14.115 1.00 89.56 183 ILE A O 1
ATOM 1454 N N . GLY A 1 184 ? 2.697 9.562 -12.175 1.00 84.12 184 GLY A N 1
ATOM 1455 C CA . GLY A 1 184 ? 2.325 10.953 -12.452 1.00 84.12 184 GLY A CA 1
ATOM 1456 C C . GLY A 1 184 ? 1.677 11.107 -13.833 1.00 84.12 184 GLY A C 1
ATOM 1457 O O . GLY A 1 184 ? 0.618 10.538 -14.089 1.00 84.12 184 GLY A O 1
ATOM 1458 N N . ASP A 1 185 ? 2.333 11.848 -14.727 1.00 82.12 185 ASP A N 1
ATOM 1459 C CA . ASP A 1 185 ? 1.893 12.060 -16.110 1.00 82.12 185 ASP A CA 1
ATOM 1460 C C . ASP A 1 185 ? 2.874 11.547 -17.186 1.00 82.12 185 ASP A C 1
ATOM 1462 O O . ASP A 1 185 ? 2.684 11.843 -18.366 1.00 82.12 185 ASP A O 1
ATOM 1466 N N . ILE A 1 186 ? 3.913 10.791 -16.804 1.00 86.75 186 ILE A N 1
ATOM 1467 C CA . ILE A 1 186 ? 4.981 10.349 -17.724 1.00 86.75 186 ILE A CA 1
ATOM 1468 C C . ILE A 1 186 ? 4.823 8.900 -18.203 1.00 86.75 186 ILE A C 1
ATOM 1470 O O . ILE A 1 186 ? 5.410 8.510 -19.212 1.00 86.75 186 ILE A O 1
ATOM 1474 N N . GLY A 1 187 ? 4.080 8.063 -17.480 1.00 88.88 187 GLY A N 1
ATOM 1475 C CA . GLY A 1 187 ? 3.998 6.650 -17.829 1.00 88.88 187 GLY A CA 1
ATOM 1476 C C . GLY A 1 187 ? 3.298 5.783 -16.799 1.00 88.88 187 GLY A C 1
ATOM 1477 O O . GLY A 1 187 ? 2.793 6.275 -15.792 1.00 88.88 187 GLY A O 1
ATOM 1478 N N . ASP A 1 188 ? 3.312 4.482 -17.058 1.00 93.38 188 ASP A N 1
ATOM 1479 C CA . ASP A 1 188 ? 2.673 3.456 -16.240 1.00 93.38 188 ASP A CA 1
ATOM 1480 C C . ASP A 1 188 ? 3.670 2.313 -15.934 1.00 93.38 188 ASP A C 1
ATOM 1482 O O . ASP A 1 188 ? 4.607 2.050 -16.692 1.00 93.38 188 ASP A O 1
ATOM 1486 N N . ILE A 1 189 ? 3.468 1.630 -14.807 1.00 94.31 189 ILE A N 1
ATOM 1487 C CA . ILE A 1 189 ? 4.184 0.423 -14.375 1.00 94.31 189 ILE A CA 1
ATOM 1488 C C . ILE A 1 189 ? 3.170 -0.708 -14.314 1.00 94.31 189 ILE A C 1
ATOM 1490 O O . ILE A 1 189 ? 2.210 -0.609 -13.552 1.00 94.31 189 ILE A O 1
ATOM 1494 N N . GLY A 1 190 ? 3.386 -1.793 -15.046 1.00 94.31 190 GLY A N 1
ATOM 1495 C CA . GLY A 1 190 ? 2.613 -3.017 -14.852 1.00 94.31 190 GLY A CA 1
ATOM 1496 C C . GLY A 1 190 ? 3.359 -4.001 -13.971 1.00 94.31 190 GLY A C 1
ATOM 1497 O O . GLY A 1 190 ? 4.533 -4.280 -14.199 1.00 94.31 190 GLY A O 1
ATOM 1498 N N . LEU A 1 191 ? 2.675 -4.530 -12.965 1.00 94.81 191 LEU A N 1
ATOM 1499 C CA . LEU A 1 191 ? 3.181 -5.517 -12.021 1.00 94.81 191 LEU A CA 1
ATOM 1500 C C . LEU A 1 191 ? 2.472 -6.852 -12.242 1.00 94.81 191 LEU A C 1
ATOM 1502 O O . LEU A 1 191 ? 1.240 -6.919 -12.223 1.00 94.81 191 LEU A O 1
ATOM 1506 N N . VAL A 1 192 ? 3.263 -7.906 -12.446 1.00 93.25 192 VAL A N 1
ATOM 1507 C CA . VAL A 1 192 ? 2.773 -9.278 -12.645 1.00 93.25 192 VAL A CA 1
ATOM 1508 C C . VAL A 1 192 ? 2.439 -9.923 -11.295 1.00 93.25 192 VAL A C 1
ATOM 1510 O O . VAL A 1 192 ? 2.995 -9.551 -10.256 1.00 93.25 192 VAL A O 1
ATOM 1513 N N . GLY A 1 193 ? 1.553 -10.915 -11.292 1.00 90.69 193 GLY A N 1
ATOM 1514 C CA . GLY A 1 193 ? 1.168 -11.642 -10.084 1.00 90.69 193 GLY A CA 1
ATOM 1515 C C . GLY A 1 193 ? 2.354 -12.299 -9.378 1.00 90.69 193 GLY A C 1
ATOM 1516 O O . GLY A 1 193 ? 3.300 -12.769 -10.007 1.00 90.69 193 GLY A O 1
ATOM 1517 N N . GLY A 1 194 ? 2.333 -12.292 -8.043 1.00 89.44 194 GLY A N 1
ATOM 1518 C CA . GLY A 1 194 ? 3.436 -12.798 -7.217 1.00 89.44 194 GLY A CA 1
ATOM 1519 C C . GLY A 1 194 ? 4.647 -11.862 -7.120 1.00 89.44 194 GLY A C 1
ATOM 1520 O O . GLY A 1 194 ? 5.656 -12.224 -6.512 1.00 89.44 194 GLY A O 1
ATOM 1521 N N . THR A 1 195 ? 4.559 -10.657 -7.688 1.00 93.19 195 THR A N 1
ATOM 1522 C CA . THR A 1 195 ? 5.620 -9.650 -7.601 1.00 93.19 195 THR A CA 1
ATOM 1523 C C . THR A 1 195 ? 5.738 -9.058 -6.199 1.00 93.19 195 THR A C 1
ATOM 1525 O O . THR A 1 195 ? 4.744 -8.692 -5.569 1.00 93.19 195 THR A O 1
ATOM 1528 N N . GLN A 1 196 ? 6.980 -8.933 -5.732 1.00 93.00 196 GLN A N 1
ATOM 1529 C CA . GLN A 1 196 ? 7.359 -8.231 -4.512 1.00 93.00 196 GLN A CA 1
ATOM 1530 C C . GLN A 1 196 ? 8.249 -7.046 -4.867 1.00 93.00 196 GLN A C 1
ATOM 1532 O O . GLN A 1 196 ? 9.412 -7.212 -5.252 1.00 93.00 196 GLN A O 1
ATOM 1537 N N . ILE A 1 197 ? 7.704 -5.846 -4.710 1.00 93.12 197 ILE A N 1
ATOM 1538 C CA . ILE A 1 197 ? 8.347 -4.603 -5.124 1.00 93.12 197 ILE A CA 1
ATOM 1539 C C . ILE A 1 197 ? 8.266 -3.575 -4.002 1.00 93.12 197 ILE A C 1
ATOM 1541 O O . ILE A 1 197 ? 7.252 -3.455 -3.323 1.00 93.12 197 ILE A O 1
ATOM 1545 N N . ARG A 1 198 ? 9.341 -2.826 -3.787 1.00 93.06 198 ARG A N 1
ATOM 1546 C CA . ARG A 1 198 ? 9.393 -1.727 -2.825 1.00 93.06 198 ARG A CA 1
ATOM 1547 C C . ARG A 1 198 ? 9.725 -0.444 -3.562 1.00 93.06 198 ARG A C 1
ATOM 1549 O O . ARG A 1 198 ? 10.685 -0.401 -4.328 1.00 93.06 198 ARG A O 1
ATOM 1556 N N . VAL A 1 199 ? 8.946 0.602 -3.320 1.00 91.62 199 VAL A N 1
ATOM 1557 C CA . VAL A 1 199 ? 9.235 1.941 -3.839 1.00 91.62 199 VAL A CA 1
ATOM 1558 C C . VAL A 1 199 ? 9.924 2.724 -2.731 1.00 91.62 199 VAL A C 1
ATOM 1560 O O . VAL A 1 199 ? 9.269 3.159 -1.795 1.00 91.62 199 VAL A O 1
ATOM 1563 N N . ASP A 1 200 ? 11.241 2.894 -2.805 1.00 88.44 200 ASP A N 1
ATOM 1564 C CA . ASP A 1 200 ? 12.009 3.577 -1.754 1.00 88.44 200 ASP A CA 1
ATOM 1565 C C . ASP A 1 200 ? 11.834 5.098 -1.794 1.00 88.44 200 ASP A C 1
ATOM 1567 O O . ASP A 1 200 ? 11.968 5.773 -0.776 1.00 88.44 200 ASP A O 1
ATOM 1571 N N . GLY A 1 201 ? 11.564 5.655 -2.975 1.00 86.19 201 GLY A N 1
ATOM 1572 C CA . GLY A 1 201 ? 11.427 7.094 -3.142 1.00 86.19 201 GLY A CA 1
ATOM 1573 C C . GLY A 1 201 ? 10.873 7.478 -4.502 1.00 86.19 201 GLY A C 1
ATOM 1574 O O . GLY A 1 201 ? 11.237 6.896 -5.526 1.00 86.19 201 GLY A O 1
ATOM 1575 N N . PHE A 1 202 ? 10.021 8.497 -4.496 1.00 89.38 202 PHE A N 1
ATOM 1576 C CA . PHE A 1 202 ? 9.509 9.150 -5.688 1.00 89.38 202 PHE A CA 1
ATOM 1577 C C . PHE A 1 202 ? 9.575 10.660 -5.482 1.00 89.38 202 PHE A C 1
ATOM 1579 O O . PHE A 1 202 ? 9.101 11.167 -4.468 1.00 89.38 202 PHE A O 1
ATOM 1586 N N . SER A 1 203 ? 10.198 11.375 -6.413 1.00 86.31 203 SER A N 1
ATOM 1587 C CA . SER A 1 203 ? 10.250 12.834 -6.379 1.00 86.31 203 SER A CA 1
ATOM 1588 C C . SER A 1 203 ? 10.158 13.425 -7.777 1.00 86.31 203 SER A C 1
ATOM 1590 O O . SER A 1 203 ? 10.606 12.833 -8.764 1.00 86.31 203 SER A O 1
ATOM 1592 N N . VAL A 1 204 ? 9.569 14.615 -7.853 1.00 84.38 204 VAL A N 1
ATOM 1593 C CA . VAL A 1 204 ? 9.422 15.376 -9.092 1.00 84.38 204 VAL A CA 1
ATOM 1594 C C . VAL A 1 204 ? 10.140 16.702 -8.916 1.00 84.38 204 VAL A C 1
ATOM 1596 O O . VAL A 1 204 ? 9.835 17.473 -8.009 1.00 84.38 204 VAL A O 1
ATOM 1599 N N . ASN A 1 205 ? 11.120 16.965 -9.776 1.00 80.62 205 ASN A N 1
ATOM 1600 C CA . ASN A 1 205 ? 11.837 18.235 -9.767 1.00 80.62 205 ASN A CA 1
ATOM 1601 C C . ASN A 1 205 ? 11.061 19.314 -10.535 1.00 80.62 205 ASN A C 1
ATOM 1603 O O . ASN A 1 205 ? 10.287 19.013 -11.442 1.00 80.62 205 ASN A O 1
ATOM 1607 N N . LEU A 1 206 ? 11.368 20.587 -10.256 1.00 67.44 206 LEU A N 1
ATOM 1608 C CA . LEU A 1 206 ? 10.794 21.754 -10.951 1.00 67.44 206 LEU A CA 1
ATOM 1609 C C . LEU A 1 206 ? 10.995 21.722 -12.480 1.00 67.44 206 LEU A C 1
ATOM 1611 O O . LEU A 1 206 ? 10.226 22.322 -13.220 1.00 67.44 206 LEU A O 1
ATOM 1615 N N . THR A 1 207 ? 12.008 20.995 -12.960 1.00 68.38 207 THR A N 1
ATOM 1616 C CA . THR A 1 207 ? 12.304 20.777 -14.386 1.00 68.38 207 THR A CA 1
ATOM 1617 C C . THR A 1 207 ? 11.569 19.572 -14.987 1.00 68.38 207 THR A C 1
ATOM 1619 O O . THR A 1 207 ? 12.013 19.035 -15.999 1.00 68.38 207 THR A O 1
ATOM 1622 N N . GLN A 1 208 ? 10.500 19.090 -14.338 1.00 70.06 208 GLN A N 1
ATOM 1623 C CA . GLN A 1 208 ? 9.705 17.920 -14.746 1.00 70.06 208 GLN A CA 1
ATOM 1624 C C . GLN A 1 208 ? 10.538 16.637 -14.958 1.00 70.06 208 GLN A C 1
ATOM 1626 O O . GLN A 1 208 ? 10.187 15.741 -15.728 1.00 70.06 208 GLN A O 1
ATOM 1631 N N . SER A 1 209 ? 11.675 16.543 -14.263 1.00 81.06 209 SER A N 1
ATOM 1632 C CA . SER A 1 209 ? 12.452 15.309 -14.169 1.00 81.06 209 SER A CA 1
ATOM 1633 C C . SER A 1 209 ? 11.903 14.474 -13.017 1.00 81.06 209 SER A C 1
ATOM 1635 O O . SER A 1 209 ? 11.949 14.912 -11.866 1.00 81.06 209 SER A O 1
ATOM 1637 N N . TYR A 1 210 ? 11.413 13.282 -13.339 1.00 88.62 210 TYR A N 1
ATOM 1638 C CA . TYR A 1 210 ? 10.907 12.309 -12.380 1.00 88.62 210 TYR A CA 1
ATOM 1639 C C . TYR A 1 210 ? 12.064 11.460 -11.866 1.00 88.62 210 TYR A C 1
ATOM 1641 O O . TYR A 1 210 ? 12.867 10.965 -12.655 1.00 88.62 210 TYR A O 1
ATOM 1649 N N . SER A 1 211 ? 12.163 11.278 -10.555 1.00 89.31 211 SER A N 1
ATOM 1650 C CA . SER A 1 211 ? 13.110 10.356 -9.936 1.00 89.31 211 SER A CA 1
ATOM 1651 C C . SER A 1 211 ? 12.331 9.250 -9.244 1.00 89.31 211 SER A C 1
ATOM 1653 O O . SER A 1 211 ? 11.544 9.523 -8.340 1.00 89.31 211 SER A O 1
ATOM 1655 N N . LEU A 1 212 ? 12.558 8.007 -9.663 1.00 92.06 212 LEU A N 1
ATOM 1656 C CA . LEU A 1 212 ? 11.893 6.828 -9.118 1.00 92.06 212 LEU A CA 1
ATOM 1657 C C . LEU A 1 212 ? 12.950 5.824 -8.661 1.00 92.06 212 LEU A C 1
ATOM 1659 O O . LEU A 1 212 ? 13.780 5.382 -9.457 1.00 92.06 212 LEU A O 1
ATOM 1663 N N . ASN A 1 213 ? 12.924 5.476 -7.377 1.00 93.06 213 ASN A N 1
ATOM 1664 C CA . ASN A 1 213 ? 13.804 4.472 -6.794 1.00 93.06 213 ASN A CA 1
ATOM 1665 C C . ASN A 1 213 ? 12.992 3.248 -6.375 1.00 93.06 213 ASN A C 1
ATOM 1667 O O . ASN A 1 213 ? 12.090 3.343 -5.542 1.00 93.06 213 ASN A O 1
ATOM 1671 N N . VAL A 1 214 ? 13.309 2.113 -6.986 1.00 93.00 214 VAL A N 1
ATOM 1672 C CA . VAL A 1 214 ? 12.534 0.881 -6.902 1.00 93.00 214 VAL A CA 1
ATOM 1673 C C . VAL A 1 214 ? 13.465 -0.289 -6.619 1.00 93.00 214 VAL A C 1
ATOM 1675 O O . VAL A 1 214 ? 14.503 -0.467 -7.262 1.00 93.00 214 VAL A O 1
ATOM 1678 N N . GLN A 1 215 ? 13.054 -1.124 -5.672 1.00 91.94 215 GLN A N 1
ATOM 1679 C CA . GLN A 1 215 ? 13.671 -2.411 -5.395 1.00 91.94 215 GLN A CA 1
ATOM 1680 C C . GLN A 1 215 ? 12.708 -3.527 -5.784 1.00 91.94 215 GLN A C 1
ATOM 1682 O O . GLN A 1 215 ? 11.629 -3.652 -5.205 1.00 91.94 215 GLN A O 1
ATOM 1687 N N . LEU A 1 216 ? 13.100 -4.343 -6.758 1.00 92.06 216 LEU A N 1
ATOM 1688 C CA . LEU A 1 216 ? 12.364 -5.538 -7.150 1.00 92.06 216 LEU A CA 1
ATOM 1689 C C . LEU A 1 216 ? 13.031 -6.752 -6.499 1.00 92.06 216 LEU A C 1
ATOM 1691 O O . LEU A 1 216 ? 14.182 -7.075 -6.803 1.00 92.06 216 LEU A O 1
ATOM 1695 N N . ASN A 1 217 ? 12.315 -7.398 -5.580 1.00 88.69 217 ASN A N 1
ATOM 1696 C CA . ASN A 1 217 ? 12.826 -8.545 -4.828 1.00 88.69 217 ASN A CA 1
ATOM 1697 C C . ASN A 1 217 ? 12.461 -9.869 -5.502 1.00 88.69 217 ASN A C 1
ATOM 1699 O O . ASN A 1 217 ? 13.274 -10.790 -5.524 1.00 88.69 217 ASN A O 1
ATOM 1703 N N . GLN A 1 218 ? 11.238 -9.956 -6.028 1.00 91.00 218 GLN A N 1
ATOM 1704 C CA . GLN A 1 218 ? 10.694 -11.144 -6.680 1.00 91.00 218 GLN A CA 1
ATOM 1705 C C . GLN A 1 218 ? 9.686 -10.735 -7.758 1.00 91.00 218 GLN A C 1
ATOM 1707 O O . GLN A 1 218 ? 8.940 -9.779 -7.560 1.00 91.00 218 GLN A O 1
ATOM 1712 N N . GLY A 1 219 ? 9.622 -11.489 -8.853 1.00 91.56 219 GLY A N 1
ATOM 1713 C CA . GLY A 1 219 ? 8.583 -11.380 -9.874 1.00 91.56 219 GLY A CA 1
ATOM 1714 C C . GLY A 1 219 ? 9.014 -10.566 -11.087 1.00 91.56 219 GLY A C 1
ATOM 1715 O O . GLY A 1 219 ? 10.197 -10.522 -11.432 1.00 91.56 219 GLY A O 1
ATOM 1716 N N . ALA A 1 220 ? 8.039 -9.955 -11.753 1.00 93.00 220 ALA A N 1
ATOM 1717 C CA . ALA A 1 220 ? 8.259 -9.246 -13.002 1.00 93.00 220 ALA A CA 1
ATOM 1718 C C . ALA A 1 220 ? 7.413 -7.975 -13.090 1.00 93.00 220 ALA A C 1
ATOM 1720 O O . ALA A 1 220 ? 6.283 -7.908 -12.601 1.00 93.00 220 ALA A O 1
ATOM 1721 N N . ALA A 1 221 ? 7.976 -6.962 -13.735 1.00 94.81 221 ALA A N 1
ATOM 1722 C CA . ALA A 1 221 ? 7.333 -5.681 -13.941 1.00 94.81 221 ALA A CA 1
ATOM 1723 C C . ALA A 1 221 ? 7.754 -5.076 -15.277 1.00 94.81 221 ALA A C 1
ATOM 1725 O O . ALA A 1 221 ? 8.911 -5.188 -15.677 1.00 94.81 221 ALA A O 1
ATOM 1726 N N . TRP A 1 222 ? 6.847 -4.376 -15.943 1.00 95.12 222 TRP A N 1
ATOM 1727 C CA . TRP A 1 222 ? 7.188 -3.536 -17.084 1.00 95.12 222 TRP A CA 1
ATOM 1728 C C . TRP A 1 222 ? 7.008 -2.065 -16.738 1.00 95.12 222 TRP A C 1
ATOM 1730 O O . TRP A 1 222 ? 6.176 -1.703 -15.911 1.00 95.12 222 TRP A O 1
ATOM 1740 N N . PHE A 1 223 ? 7.796 -1.214 -17.385 1.00 93.69 223 PHE A N 1
ATOM 1741 C CA . PHE A 1 223 ? 7.708 0.235 -17.272 1.00 93.69 223 PHE A CA 1
ATOM 1742 C C . PHE A 1 223 ? 7.491 0.788 -18.672 1.00 93.69 223 PHE A C 1
ATOM 1744 O O . PHE A 1 223 ? 8.367 0.640 -19.529 1.00 93.69 223 PHE A O 1
ATOM 1751 N N . ASP A 1 224 ? 6.336 1.407 -18.902 1.00 92.00 224 ASP A N 1
ATOM 1752 C CA . ASP A 1 224 ? 6.053 2.131 -20.133 1.00 92.00 224 ASP A CA 1
ATOM 1753 C C . ASP A 1 224 ? 6.194 3.631 -19.885 1.00 92.00 224 ASP A C 1
ATOM 1755 O O . ASP A 1 224 ? 5.349 4.244 -19.232 1.00 92.00 224 ASP A O 1
ATOM 1759 N N . ILE A 1 225 ? 7.271 4.214 -20.412 1.00 90.12 225 ILE A N 1
ATOM 1760 C CA . ILE A 1 225 ? 7.589 5.631 -20.257 1.00 90.12 225 ILE A CA 1
ATOM 1761 C C . ILE A 1 225 ? 7.411 6.334 -21.600 1.00 90.12 225 ILE A C 1
ATOM 1763 O O . ILE A 1 225 ? 7.983 5.935 -22.622 1.00 90.12 225 ILE A O 1
ATOM 1767 N N . GLY A 1 226 ? 6.617 7.402 -21.598 1.00 80.19 226 GLY A N 1
ATOM 1768 C CA . GLY A 1 226 ? 6.346 8.219 -22.769 1.00 80.19 226 GLY A CA 1
ATOM 1769 C C . GLY A 1 226 ? 6.205 9.692 -22.406 1.00 80.19 226 GLY A C 1
ATOM 1770 O O . GLY A 1 226 ? 5.277 10.092 -21.714 1.00 80.19 226 GLY A O 1
ATOM 1771 N N . SER A 1 227 ? 7.100 10.518 -22.928 1.00 69.00 227 SER A N 1
ATOM 1772 C CA . SER A 1 227 ? 6.975 11.970 -22.917 1.00 69.00 227 SER A CA 1
ATOM 1773 C C . SER A 1 227 ? 6.211 12.431 -24.162 1.00 69.00 227 SER A C 1
ATOM 1775 O O . SER A 1 227 ? 6.556 12.097 -25.299 1.00 69.00 227 SER A O 1
ATOM 1777 N N . THR A 1 228 ? 5.152 13.213 -23.948 1.00 57.50 228 THR A N 1
ATOM 1778 C CA . THR A 1 228 ? 4.448 13.935 -25.015 1.00 57.50 228 THR A CA 1
ATOM 1779 C C . THR A 1 228 ? 5.369 15.010 -25.595 1.00 57.50 228 THR A C 1
ATOM 1781 O O . THR A 1 228 ? 6.033 15.714 -24.842 1.00 57.50 228 THR A O 1
ATOM 1784 N N . SER A 1 229 ? 5.372 15.200 -26.920 1.00 53.38 229 SER A N 1
ATOM 1785 C CA . SER A 1 229 ? 6.308 16.074 -27.659 1.00 53.38 229 SER A CA 1
ATOM 1786 C C . SER A 1 229 ? 6.364 17.548 -27.220 1.00 53.38 229 SER A C 1
ATOM 1788 O O . SER A 1 229 ? 7.258 18.268 -27.655 1.00 53.38 229 SER A O 1
ATOM 1790 N N . VAL A 1 230 ? 5.418 18.005 -26.396 1.00 58.47 230 VAL A N 1
ATOM 1791 C CA . VAL A 1 230 ? 5.315 19.389 -25.904 1.00 58.47 230 VAL A CA 1
ATOM 1792 C C . VAL A 1 230 ? 6.043 19.585 -24.563 1.00 58.47 230 VAL A C 1
ATOM 1794 O O . VAL A 1 230 ? 6.583 20.661 -24.329 1.00 58.47 230 VAL A O 1
ATOM 1797 N N . ASP A 1 231 ? 6.148 18.537 -23.735 1.00 61.88 231 ASP A N 1
ATOM 1798 C CA . ASP A 1 231 ? 6.798 18.574 -22.420 1.00 61.88 231 ASP A CA 1
ATOM 1799 C C . ASP A 1 231 ? 7.945 17.555 -22.386 1.00 61.88 231 ASP A C 1
ATOM 1801 O O . ASP A 1 231 ? 7.702 16.346 -22.336 1.00 61.88 231 ASP A O 1
ATOM 1805 N N . PHE A 1 232 ? 9.201 18.014 -22.395 1.00 67.69 232 PHE A N 1
ATOM 1806 C CA . PHE A 1 232 ? 10.374 17.133 -22.342 1.00 67.69 232 PHE A CA 1
ATOM 1807 C C . PHE A 1 232 ? 10.551 16.540 -20.935 1.00 67.69 232 PHE A C 1
ATOM 1809 O O . PHE A 1 232 ? 11.325 17.034 -20.112 1.00 67.69 232 PHE A O 1
ATOM 1816 N N . LYS A 1 233 ? 9.804 15.472 -20.653 1.00 81.25 233 LYS A N 1
ATOM 1817 C CA . LYS A 1 233 ? 9.808 14.755 -19.375 1.00 81.25 233 LYS A CA 1
ATOM 1818 C C . LYS A 1 233 ? 10.762 13.572 -19.462 1.00 81.25 233 LYS A C 1
ATOM 1820 O O . LYS A 1 233 ? 10.840 12.887 -20.478 1.00 81.25 233 LYS A O 1
ATOM 1825 N N . ARG A 1 234 ? 11.505 13.323 -18.386 1.00 84.69 234 ARG A N 1
ATOM 1826 C CA . ARG A 1 234 ? 12.433 12.187 -18.289 1.00 84.69 234 ARG A CA 1
ATOM 1827 C C . ARG A 1 234 ? 12.282 11.489 -16.952 1.00 84.69 234 ARG A C 1
ATOM 1829 O O . ARG A 1 234 ? 12.086 12.156 -15.934 1.00 84.69 234 ARG A O 1
ATOM 1836 N N . LEU A 1 235 ? 12.444 10.172 -16.958 1.00 88.81 235 LEU A N 1
ATOM 1837 C CA . LEU A 1 235 ? 12.469 9.350 -15.757 1.00 88.81 235 LEU A CA 1
ATOM 1838 C C . LEU A 1 235 ? 13.906 8.934 -15.438 1.00 88.81 235 LEU A C 1
ATOM 1840 O O . LEU A 1 235 ? 14.524 8.173 -16.174 1.00 88.81 235 LEU A O 1
ATOM 1844 N N . SER A 1 236 ? 14.430 9.407 -14.313 1.00 90.44 236 SER A N 1
ATOM 1845 C CA . SER A 1 236 ? 15.623 8.858 -13.676 1.00 90.44 236 SER A CA 1
ATOM 1846 C C . SER A 1 236 ? 15.209 7.667 -12.815 1.00 90.44 236 SER A C 1
ATOM 1848 O O . SER A 1 236 ? 14.791 7.832 -11.667 1.00 90.44 236 SER A O 1
ATOM 1850 N N . LEU A 1 237 ? 15.316 6.469 -13.378 1.00 92.06 237 LEU A N 1
ATOM 1851 C CA . LEU A 1 237 ? 14.938 5.219 -12.738 1.00 92.06 237 LEU A CA 1
ATOM 1852 C C . LEU A 1 237 ? 16.152 4.576 -12.058 1.00 92.06 237 LEU A C 1
ATOM 1854 O O . LEU A 1 237 ? 17.189 4.369 -12.687 1.00 92.06 237 LEU A O 1
ATOM 1858 N N . THR A 1 238 ? 16.018 4.234 -10.779 1.00 93.12 238 THR A N 1
ATOM 1859 C CA . THR A 1 238 ? 16.976 3.390 -10.052 1.00 93.12 238 THR A CA 1
ATOM 1860 C C . THR A 1 238 ? 16.320 2.044 -9.740 1.00 93.12 238 THR A C 1
ATOM 1862 O O . THR A 1 238 ? 15.329 2.016 -9.020 1.00 93.12 238 THR A O 1
ATOM 1865 N N . LEU A 1 239 ? 16.865 0.949 -10.282 1.00 91.62 239 LEU A N 1
ATOM 1866 C CA . LEU A 1 239 ? 16.415 -0.437 -10.088 1.00 91.62 239 LEU A CA 1
ATOM 1867 C C . LEU A 1 239 ? 17.538 -1.266 -9.466 1.00 91.62 239 LEU A C 1
ATOM 1869 O O . LEU A 1 239 ? 18.578 -1.440 -10.100 1.00 91.62 239 LEU A O 1
ATOM 1873 N N . ASN A 1 240 ? 17.362 -1.765 -8.239 1.00 90.06 240 ASN A N 1
ATOM 1874 C CA . ASN A 1 240 ? 18.362 -2.561 -7.497 1.00 90.06 240 ASN A CA 1
ATOM 1875 C C . ASN A 1 240 ? 19.811 -2.041 -7.677 1.00 90.06 240 ASN A C 1
ATOM 1877 O O . ASN A 1 240 ? 20.733 -2.794 -7.990 1.00 90.06 240 ASN A O 1
ATOM 1881 N N . ALA A 1 241 ? 20.000 -0.727 -7.493 1.00 85.81 241 ALA A N 1
ATOM 1882 C CA . ALA A 1 241 ? 21.262 0.015 -7.642 1.00 85.81 241 ALA A CA 1
ATOM 1883 C C . ALA A 1 241 ? 21.800 0.254 -9.073 1.00 85.81 241 ALA A C 1
ATOM 1885 O O . ALA A 1 241 ? 22.831 0.920 -9.216 1.00 85.81 241 ALA A O 1
ATOM 1886 N N . ALA A 1 242 ? 21.115 -0.202 -10.123 1.00 89.38 242 ALA A N 1
ATOM 1887 C CA . ALA A 1 242 ? 21.354 0.255 -11.491 1.00 89.38 242 ALA A CA 1
ATOM 1888 C C . ALA A 1 242 ? 20.528 1.515 -11.776 1.00 89.38 242 ALA A C 1
ATOM 1890 O O . ALA A 1 242 ? 19.342 1.572 -11.462 1.00 89.38 242 ALA A O 1
ATOM 1891 N N . LYS A 1 243 ? 21.149 2.532 -12.368 1.00 91.81 243 LYS A N 1
ATOM 1892 C CA . LYS A 1 243 ? 20.515 3.805 -12.718 1.00 91.81 243 LYS A CA 1
ATOM 1893 C C . LYS A 1 243 ? 20.379 3.926 -14.225 1.00 91.81 243 LYS A C 1
ATOM 1895 O O . LYS A 1 243 ? 21.346 3.691 -14.946 1.00 91.81 243 LYS A O 1
ATOM 1900 N N . SER A 1 244 ? 19.216 4.351 -14.691 1.00 90.75 244 SER A N 1
ATOM 1901 C CA . SER A 1 244 ? 18.960 4.655 -16.096 1.00 90.75 244 SER A CA 1
ATOM 1902 C C . SER A 1 244 ? 18.146 5.933 -16.222 1.00 90.75 244 SER A C 1
ATOM 1904 O O . SER A 1 244 ? 17.306 6.227 -15.372 1.00 90.75 244 SER A O 1
ATOM 1906 N N . VAL A 1 245 ? 18.405 6.703 -17.278 1.00 88.38 245 VAL A N 1
ATOM 1907 C CA . VAL A 1 245 ? 17.595 7.874 -17.620 1.00 88.38 245 VAL A CA 1
ATOM 1908 C C . VAL A 1 245 ? 16.791 7.531 -18.862 1.00 88.38 245 VAL A C 1
ATOM 1910 O O . VAL A 1 245 ? 17.324 7.464 -19.966 1.00 88.38 245 VAL A O 1
ATOM 1913 N N . ILE A 1 246 ? 15.496 7.313 -18.667 1.00 86.69 246 ILE A N 1
ATOM 1914 C CA . ILE A 1 246 ? 14.569 6.884 -19.705 1.00 86.69 246 ILE A CA 1
ATOM 1915 C C . ILE A 1 246 ? 13.784 8.106 -20.172 1.00 86.69 246 ILE A C 1
ATOM 1917 O O . ILE A 1 246 ? 13.120 8.780 -19.383 1.00 86.69 246 ILE A O 1
ATOM 1921 N N . LEU A 1 247 ? 13.892 8.400 -21.465 1.00 82.12 247 LEU A N 1
ATOM 1922 C CA . LEU A 1 247 ? 13.111 9.445 -22.125 1.00 82.12 247 LEU A CA 1
ATOM 1923 C C . LEU A 1 247 ? 11.808 8.868 -22.668 1.00 82.12 247 LEU A C 1
ATOM 1925 O O . LEU A 1 247 ? 10.733 9.342 -22.331 1.00 82.12 247 LEU A O 1
ATOM 1929 N N . ASN A 1 248 ? 11.931 7.832 -23.496 1.00 84.69 248 ASN A N 1
ATOM 1930 C CA . ASN A 1 248 ? 10.839 7.218 -24.234 1.00 84.69 248 ASN A CA 1
ATOM 1931 C C . ASN A 1 248 ? 11.173 5.747 -24.477 1.00 84.69 248 ASN A C 1
ATOM 1933 O O . ASN A 1 248 ? 12.223 5.442 -25.043 1.00 84.69 248 ASN A O 1
ATOM 1937 N N . GLY A 1 249 ? 10.282 4.841 -24.084 1.00 87.94 249 GLY A N 1
ATOM 1938 C CA . GLY A 1 249 ? 10.451 3.414 -24.335 1.00 87.94 249 GLY A CA 1
ATOM 1939 C C . GLY A 1 249 ? 9.801 2.528 -23.281 1.00 87.94 249 GLY A C 1
ATOM 1940 O O . GLY A 1 249 ? 9.409 2.991 -22.211 1.00 87.94 249 GLY A O 1
ATOM 1941 N N . VAL A 1 250 ? 9.717 1.241 -23.611 1.00 91.25 250 VAL A N 1
ATOM 1942 C CA . VAL A 1 250 ? 9.164 0.204 -22.735 1.00 91.25 250 VAL A CA 1
ATOM 1943 C C . VAL A 1 250 ? 10.273 -0.744 -22.311 1.00 91.25 250 VAL A C 1
ATOM 1945 O O . VAL A 1 250 ? 10.915 -1.356 -23.168 1.00 91.25 250 VAL A O 1
ATOM 1948 N N . ILE A 1 251 ? 10.475 -0.902 -21.006 1.00 93.38 251 ILE A N 1
ATOM 1949 C CA . ILE A 1 251 ? 11.381 -1.913 -20.445 1.00 93.38 251 ILE A CA 1
ATOM 1950 C C . ILE A 1 251 ? 10.594 -2.975 -19.686 1.00 93.38 251 ILE A C 1
ATOM 1952 O O . ILE A 1 251 ? 9.575 -2.679 -19.067 1.00 93.38 251 ILE A O 1
ATOM 1956 N N . PHE A 1 252 ? 11.092 -4.203 -19.714 1.00 94.19 252 PHE A N 1
ATOM 1957 C CA . PHE A 1 252 ? 10.586 -5.322 -18.932 1.00 94.19 252 PHE A CA 1
ATOM 1958 C C . PHE A 1 252 ? 11.670 -5.785 -17.974 1.00 94.19 252 PHE A C 1
ATOM 1960 O O . PHE A 1 252 ? 12.826 -5.922 -18.363 1.00 94.19 252 PHE A O 1
ATOM 1967 N N . VAL A 1 253 ? 11.304 -6.011 -16.724 1.00 93.75 253 VAL A N 1
ATOM 1968 C CA . VAL A 1 253 ? 12.212 -6.396 -15.654 1.00 93.75 253 VAL A CA 1
ATOM 1969 C C . VAL A 1 253 ? 11.700 -7.682 -15.038 1.00 93.75 253 VAL A C 1
ATOM 1971 O O . VAL A 1 253 ? 10.541 -7.755 -14.645 1.00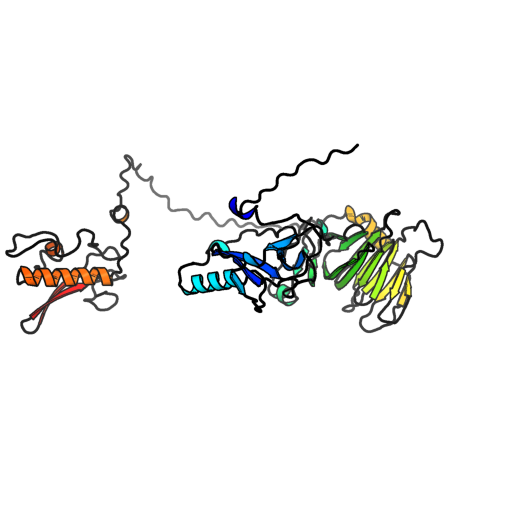 93.75 253 VAL A O 1
ATOM 1974 N N . GLU A 1 254 ? 12.567 -8.674 -14.914 1.00 92.88 254 GLU A N 1
ATOM 1975 C CA . GLU A 1 254 ? 12.264 -9.946 -14.263 1.00 92.88 254 GLU A CA 1
ATOM 1976 C C . GLU A 1 254 ? 13.368 -10.315 -13.276 1.00 92.88 254 GLU A C 1
ATOM 1978 O O . GLU A 1 254 ? 14.550 -10.042 -13.498 1.00 92.88 254 GLU A O 1
ATOM 1983 N N . THR A 1 255 ? 12.995 -10.944 -12.169 1.00 91.31 255 THR A N 1
ATOM 1984 C CA . THR A 1 255 ? 13.959 -11.560 -11.255 1.00 91.31 255 THR A CA 1
ATOM 1985 C C . THR A 1 255 ? 14.361 -12.933 -11.763 1.00 91.31 255 THR A C 1
ATOM 1987 O O . THR A 1 255 ? 13.496 -13.713 -12.161 1.00 91.31 255 THR A O 1
ATOM 1990 N N . THR A 1 256 ? 15.647 -13.267 -11.688 1.00 85.56 256 THR A N 1
ATOM 1991 C CA . THR A 1 256 ? 16.113 -14.623 -12.000 1.00 85.56 256 THR A CA 1
ATOM 1992 C C . THR A 1 256 ? 16.047 -15.527 -10.763 1.00 85.56 256 THR A C 1
ATOM 1994 O O . THR A 1 256 ? 15.734 -15.093 -9.654 1.00 85.56 256 THR A O 1
ATOM 1997 N N . ASN A 1 257 ? 16.374 -16.812 -10.930 1.00 76.31 257 ASN A N 1
ATOM 1998 C CA . ASN A 1 257 ? 16.386 -17.795 -9.837 1.00 76.31 257 ASN A CA 1
ATOM 1999 C C . ASN A 1 257 ? 17.419 -17.484 -8.737 1.00 76.31 257 ASN A C 1
ATOM 2001 O O . ASN A 1 257 ? 17.388 -18.089 -7.665 1.00 76.31 257 ASN A O 1
ATOM 2005 N N . ARG A 1 258 ? 18.367 -16.578 -8.999 1.00 74.31 258 ARG A N 1
ATOM 2006 C CA . ARG A 1 258 ? 19.365 -16.147 -8.023 1.00 74.31 258 ARG A CA 1
ATOM 2007 C C . ARG A 1 258 ? 18.834 -14.936 -7.269 1.00 74.31 258 ARG A C 1
ATOM 2009 O O . ARG A 1 258 ? 18.416 -13.945 -7.856 1.00 74.31 258 ARG A O 1
ATOM 2016 N N . THR A 1 259 ? 18.881 -15.011 -5.943 1.00 71.69 259 THR A N 1
ATOM 2017 C CA . THR A 1 259 ? 18.328 -13.985 -5.054 1.00 71.69 259 THR A CA 1
ATOM 2018 C C . THR A 1 259 ? 18.905 -12.600 -5.358 1.00 71.69 259 THR A C 1
ATOM 2020 O O . THR A 1 259 ? 20.101 -12.369 -5.168 1.00 71.69 259 THR A O 1
ATOM 2023 N N . GLY A 1 260 ? 18.046 -11.677 -5.792 1.00 72.56 260 GLY A N 1
ATOM 2024 C CA . GLY A 1 260 ? 18.404 -10.284 -6.064 1.00 72.56 260 GLY A CA 1
ATOM 2025 C C . GLY A 1 260 ? 19.041 -10.022 -7.432 1.00 72.56 260 GLY A C 1
ATOM 2026 O O . GLY A 1 260 ? 19.405 -8.876 -7.695 1.00 72.56 260 GLY A O 1
ATOM 2027 N N . GLU A 1 261 ? 19.178 -11.035 -8.293 1.00 86.25 261 GLU A N 1
ATOM 2028 C CA . GLU A 1 261 ? 19.559 -10.828 -9.692 1.00 86.25 261 GLU A CA 1
ATOM 2029 C C . GLU A 1 261 ? 18.339 -10.439 -10.536 1.00 86.25 261 GLU A C 1
ATOM 2031 O O . GLU A 1 261 ? 17.279 -11.063 -10.454 1.00 86.25 261 GLU A O 1
ATOM 2036 N N . LEU A 1 262 ? 18.505 -9.403 -11.359 1.00 90.44 262 LEU A N 1
ATOM 2037 C CA . LEU A 1 262 ? 17.468 -8.884 -12.250 1.00 90.44 262 LEU A CA 1
ATOM 2038 C C . LEU A 1 262 ? 17.924 -8.921 -13.700 1.00 90.44 262 LEU A C 1
ATOM 2040 O O . LEU A 1 262 ? 19.025 -8.461 -13.997 1.00 90.44 262 LEU A O 1
ATOM 2044 N N . ASN A 1 263 ? 17.046 -9.344 -14.600 1.00 92.44 263 ASN A N 1
ATOM 2045 C CA . ASN A 1 263 ? 17.190 -9.089 -16.025 1.00 92.44 263 ASN A CA 1
ATOM 2046 C C . ASN A 1 263 ? 16.311 -7.904 -16.415 1.00 92.44 263 ASN A C 1
ATOM 2048 O O . ASN A 1 263 ? 15.114 -7.896 -16.140 1.00 92.44 263 ASN A O 1
ATOM 2052 N N . VAL A 1 264 ? 16.899 -6.907 -17.070 1.00 92.50 264 VAL A N 1
ATOM 2053 C CA . VAL A 1 264 ? 16.181 -5.766 -17.644 1.00 92.50 264 VAL A CA 1
ATOM 2054 C C . VAL A 1 264 ? 16.273 -5.864 -19.158 1.00 92.50 264 VAL A C 1
ATOM 2056 O O . VAL A 1 264 ? 17.344 -5.669 -19.725 1.00 92.50 264 VAL A O 1
ATOM 2059 N N . THR A 1 265 ? 15.155 -6.157 -19.808 1.00 92.44 265 THR A N 1
ATOM 2060 C CA . THR A 1 265 ? 15.021 -6.276 -21.262 1.00 92.44 265 THR A CA 1
ATOM 2061 C C . THR A 1 265 ? 14.415 -5.007 -21.839 1.00 92.44 265 THR A C 1
ATOM 2063 O O . THR A 1 265 ? 13.404 -4.510 -21.338 1.00 92.44 265 THR A O 1
ATOM 2066 N N . TYR A 1 266 ? 14.983 -4.487 -22.925 1.00 92.56 266 TYR A N 1
ATOM 2067 C CA . TYR A 1 266 ? 14.386 -3.357 -23.629 1.00 92.56 266 TYR A CA 1
ATOM 2068 C C . TYR A 1 266 ? 13.403 -3.844 -24.699 1.00 92.56 266 TYR A C 1
ATOM 2070 O O . TYR A 1 266 ? 13.805 -4.358 -25.744 1.00 92.56 266 TYR A O 1
ATOM 2078 N N . LEU A 1 267 ? 12.100 -3.704 -24.430 1.00 87.50 267 LEU A N 1
ATOM 2079 C CA . LEU A 1 267 ? 11.051 -4.289 -25.268 1.00 87.50 267 LEU A CA 1
ATOM 2080 C C . LEU A 1 267 ? 10.819 -3.515 -26.556 1.00 87.50 267 LEU A C 1
ATOM 2082 O O . LEU A 1 267 ? 10.740 -4.125 -27.624 1.00 87.50 267 LEU A O 1
ATOM 2086 N N . LYS A 1 268 ? 10.637 -2.198 -26.451 1.00 86.38 268 LYS A N 1
ATOM 2087 C CA . LYS A 1 268 ? 10.207 -1.358 -27.569 1.00 86.38 268 LYS A CA 1
ATOM 2088 C C . LYS A 1 268 ? 10.758 0.045 -27.419 1.00 86.38 268 LYS A C 1
ATOM 2090 O O . LYS A 1 268 ? 10.469 0.729 -26.433 1.00 86.38 268 LYS A O 1
ATOM 2095 N N . ALA A 1 269 ? 11.482 0.492 -28.435 1.00 81.94 269 ALA A N 1
ATOM 2096 C CA . ALA A 1 269 ? 11.857 1.883 -28.546 1.00 81.94 269 ALA A CA 1
ATOM 2097 C C . ALA A 1 269 ? 10.688 2.730 -29.055 1.00 81.94 269 ALA A C 1
ATOM 2099 O O . ALA A 1 269 ? 10.053 2.408 -30.060 1.00 81.94 269 ALA A O 1
ATOM 2100 N N . LYS A 1 270 ? 10.409 3.846 -28.377 1.00 78.31 270 LYS A N 1
ATOM 2101 C CA . LYS A 1 270 ? 9.452 4.850 -28.859 1.00 78.31 270 LYS A CA 1
ATOM 2102 C C . LYS A 1 270 ? 10.234 5.943 -29.607 1.00 78.31 270 LYS A C 1
ATOM 2104 O O . LYS A 1 270 ? 11.226 6.435 -29.070 1.00 78.31 270 LYS A O 1
ATOM 2109 N N . PRO A 1 271 ? 9.856 6.295 -30.851 1.00 66.19 271 PRO A N 1
ATOM 2110 C CA . PRO A 1 271 ? 10.601 7.264 -31.648 1.00 66.19 271 PRO A CA 1
ATOM 2111 C C . PRO A 1 271 ? 10.596 8.640 -30.977 1.00 66.19 271 PRO A C 1
ATOM 2113 O O . PRO A 1 271 ? 9.554 9.120 -30.535 1.00 66.19 271 PRO A O 1
ATOM 2116 N N . ASN A 1 272 ? 11.765 9.276 -30.916 1.00 61.91 272 ASN A N 1
ATOM 2117 C CA . ASN A 1 272 ? 11.895 10.670 -30.510 1.00 61.91 272 ASN A CA 1
ATOM 2118 C C . ASN A 1 272 ? 11.939 11.554 -31.765 1.00 61.91 272 ASN A C 1
ATOM 2120 O O . ASN A 1 272 ? 12.650 11.232 -32.715 1.00 61.91 272 ASN A O 1
ATOM 2124 N N . ALA A 1 273 ? 11.198 12.663 -31.776 1.00 54.41 273 ALA A N 1
ATOM 2125 C CA . ALA A 1 273 ? 11.074 13.539 -32.944 1.00 54.41 273 ALA A CA 1
ATOM 2126 C C . ALA A 1 273 ? 12.407 14.191 -33.373 1.00 54.41 273 ALA A C 1
ATOM 2128 O O . ALA A 1 273 ? 12.528 14.618 -34.518 1.00 54.41 273 ALA A O 1
ATOM 2129 N N . ASN A 1 274 ? 13.409 14.238 -32.483 1.00 50.84 274 ASN A N 1
ATOM 2130 C CA . ASN A 1 274 ? 14.595 15.086 -32.648 1.00 50.84 274 ASN A CA 1
ATOM 2131 C C . ASN A 1 274 ? 15.951 14.360 -32.726 1.00 50.84 274 ASN A C 1
ATOM 2133 O O . ASN A 1 274 ? 16.975 15.040 -32.767 1.00 50.84 274 ASN A O 1
ATOM 2137 N N . THR A 1 275 ? 16.021 13.023 -32.769 1.00 48.31 275 THR A N 1
ATOM 2138 C CA .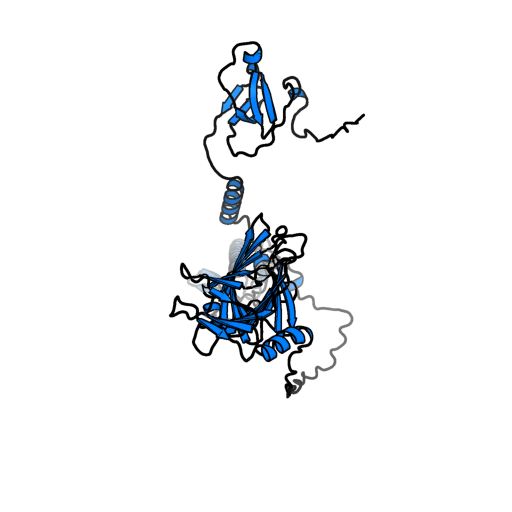 THR A 1 275 ? 17.335 12.348 -32.743 1.00 48.31 275 THR A CA 1
ATOM 2139 C C . THR A 1 275 ? 17.390 11.115 -33.645 1.00 48.31 275 THR A C 1
ATOM 2141 O O . THR A 1 275 ? 16.773 10.094 -33.362 1.00 48.31 275 THR A O 1
ATOM 2144 N N . GLN A 1 276 ? 18.178 11.198 -34.726 1.00 44.41 276 GLN A N 1
ATOM 2145 C CA . GLN A 1 276 ? 18.569 10.046 -35.555 1.00 44.41 276 GLN A CA 1
ATOM 2146 C C . GLN A 1 276 ? 19.616 9.146 -34.866 1.00 44.41 276 GLN A C 1
ATOM 2148 O O . GLN A 1 276 ? 19.844 8.013 -35.294 1.00 44.41 276 GLN A O 1
ATOM 2153 N N . GLU A 1 277 ? 20.237 9.601 -33.772 1.00 45.56 277 GLU A N 1
ATOM 2154 C CA . GLU A 1 277 ? 21.103 8.760 -32.947 1.00 45.56 277 GLU A CA 1
ATOM 2155 C C . GLU A 1 277 ? 20.273 7.858 -32.031 1.00 45.56 277 GLU A C 1
ATOM 2157 O O . GLU A 1 277 ? 19.835 8.251 -30.956 1.00 45.56 277 GLU A O 1
ATOM 2162 N N . LYS A 1 278 ? 20.082 6.625 -32.519 1.00 50.72 278 LYS A N 1
ATOM 2163 C CA . LYS A 1 278 ? 19.956 5.365 -31.773 1.00 50.72 278 LYS A CA 1
ATOM 2164 C C . LYS A 1 278 ? 19.193 5.495 -30.448 1.00 50.72 278 LYS A C 1
ATOM 2166 O O . LYS A 1 278 ? 19.801 5.770 -29.420 1.00 50.72 278 LYS A O 1
ATOM 2171 N N . ASN A 1 279 ? 17.898 5.160 -30.476 1.00 67.75 279 ASN A N 1
ATOM 2172 C CA . ASN A 1 279 ? 17.060 4.847 -29.311 1.00 67.75 279 ASN A CA 1
ATOM 2173 C C . ASN A 1 279 ? 17.681 3.715 -28.464 1.00 67.75 279 ASN A C 1
ATOM 2175 O O . ASN A 1 279 ? 17.191 2.591 -28.474 1.00 67.75 279 ASN A O 1
ATOM 2179 N N . LYS A 1 280 ? 18.789 3.974 -27.777 1.00 80.38 280 LYS A N 1
ATOM 2180 C CA . LYS A 1 280 ? 19.464 3.053 -26.870 1.00 80.38 280 LYS A CA 1
ATOM 2181 C C . LYS A 1 280 ? 19.312 3.594 -25.464 1.00 80.38 280 LYS A C 1
ATOM 2183 O O . LYS A 1 280 ? 19.542 4.778 -25.226 1.00 80.38 280 LYS A O 1
ATOM 2188 N N . LEU A 1 281 ? 18.939 2.724 -24.539 1.00 85.00 281 LEU A N 1
ATOM 2189 C CA . LEU A 1 281 ? 18.888 3.075 -23.128 1.00 85.00 281 LEU A CA 1
ATOM 2190 C C . LEU A 1 281 ? 20.291 2.993 -22.542 1.00 85.00 281 LEU A C 1
ATOM 2192 O O . LEU A 1 281 ? 21.066 2.110 -22.900 1.00 85.00 281 LEU A O 1
ATOM 2196 N N . ASN A 1 282 ? 20.623 3.913 -21.645 1.00 89.56 282 ASN A N 1
ATOM 2197 C CA . ASN A 1 282 ? 21.881 3.879 -20.918 1.00 89.56 282 ASN A CA 1
ATOM 2198 C C . ASN A 1 282 ? 21.656 3.392 -19.486 1.00 89.56 282 ASN A C 1
ATOM 2200 O O . ASN A 1 282 ? 20.756 3.856 -18.787 1.00 89.56 282 ASN A O 1
ATOM 2204 N N . PHE A 1 283 ? 22.505 2.479 -19.034 1.00 90.12 283 PHE A N 1
ATOM 2205 C CA . PHE A 1 283 ? 22.522 1.997 -17.661 1.00 90.12 283 PHE A CA 1
ATOM 2206 C C . PHE A 1 283 ? 23.875 2.272 -17.018 1.00 90.12 283 PHE A C 1
ATOM 2208 O O . PHE A 1 283 ? 24.929 2.130 -17.636 1.00 90.12 283 PHE A O 1
ATOM 2215 N N . TRP A 1 284 ? 23.828 2.658 -15.753 1.00 88.19 284 TRP A N 1
ATOM 2216 C CA . TRP A 1 284 ? 24.981 2.956 -14.920 1.00 88.19 284 TRP A CA 1
ATOM 2217 C C . TRP A 1 284 ? 24.879 2.146 -13.637 1.00 88.19 284 TRP A C 1
ATOM 2219 O O . TRP A 1 284 ? 23.809 2.071 -13.033 1.00 88.19 284 TRP A O 1
ATOM 2229 N N . ARG A 1 285 ? 25.989 1.585 -13.165 1.00 87.38 285 ARG A N 1
ATOM 2230 C CA . ARG A 1 285 ? 26.062 0.940 -11.851 1.00 87.38 285 ARG A CA 1
ATOM 2231 C C . ARG A 1 285 ? 27.190 1.587 -11.063 1.00 87.38 285 ARG A C 1
ATOM 2233 O O . ARG A 1 285 ? 28.366 1.385 -11.344 1.00 87.38 285 ARG A O 1
ATOM 2240 N N . LYS A 1 286 ? 26.834 2.389 -10.056 1.00 83.69 286 LYS A N 1
ATOM 2241 C CA . LYS A 1 286 ? 27.782 3.267 -9.341 1.00 83.69 286 LYS A CA 1
ATOM 2242 C C . LYS A 1 286 ? 28.533 4.177 -10.331 1.00 83.69 286 LYS A C 1
ATOM 2244 O O . LYS A 1 286 ? 27.898 5.018 -10.954 1.00 83.69 286 LYS A O 1
ATOM 2249 N N . THR A 1 287 ? 29.850 4.017 -10.456 1.00 81.31 287 THR A N 1
ATOM 2250 C CA . THR A 1 287 ? 30.724 4.758 -11.379 1.00 81.31 287 THR A CA 1
ATOM 2251 C C . THR A 1 287 ? 31.031 3.989 -12.666 1.00 81.31 287 THR A C 1
ATOM 2253 O O . THR A 1 287 ? 31.772 4.496 -13.498 1.00 81.31 287 THR A O 1
ATOM 2256 N N . ASP A 1 288 ? 30.503 2.772 -12.822 1.00 80.38 288 ASP A N 1
ATOM 2257 C CA . ASP A 1 288 ? 30.742 1.906 -13.976 1.00 80.38 288 ASP A CA 1
ATOM 2258 C C . ASP A 1 288 ? 29.596 2.045 -14.997 1.00 80.38 288 ASP A C 1
ATOM 2260 O O . ASP A 1 288 ? 28.420 1.865 -14.660 1.00 80.38 288 ASP A O 1
ATOM 2264 N N . GLY A 1 289 ? 29.926 2.432 -16.230 1.00 82.50 289 GLY A N 1
ATOM 2265 C CA . GLY A 1 289 ? 28.973 2.764 -17.296 1.00 82.50 289 GLY A CA 1
ATOM 2266 C C . GLY A 1 289 ? 29.489 3.868 -18.236 1.00 82.50 289 GLY A C 1
ATOM 2267 O O . GLY A 1 289 ? 30.595 4.372 -18.033 1.00 82.50 289 GLY A O 1
ATOM 2268 N N . PRO A 1 290 ? 28.714 4.265 -19.264 1.00 86.00 290 PRO A N 1
ATOM 2269 C CA . PRO A 1 290 ? 27.368 3.794 -19.592 1.00 86.00 290 PRO A CA 1
ATOM 2270 C C . PRO A 1 290 ? 27.368 2.461 -20.354 1.00 86.00 290 PRO A C 1
ATOM 2272 O O . PRO A 1 290 ? 28.112 2.274 -21.313 1.00 86.00 290 PRO A O 1
ATOM 2275 N N . TYR A 1 291 ? 26.457 1.567 -19.978 1.00 88.25 291 TYR A N 1
ATOM 2276 C CA . TYR A 1 291 ? 26.108 0.376 -20.749 1.00 88.25 291 TYR A CA 1
ATOM 2277 C C . TYR A 1 291 ? 24.914 0.698 -21.640 1.00 88.25 291 TYR A C 1
ATOM 2279 O O . TYR A 1 291 ? 23.869 1.117 -21.141 1.00 88.25 291 TYR A O 1
ATOM 2287 N N . PHE A 1 292 ? 25.072 0.536 -22.951 1.00 88.56 292 PHE A N 1
ATOM 2288 C CA . PHE A 1 292 ? 24.012 0.829 -23.909 1.00 88.56 292 PHE A CA 1
ATOM 2289 C C . PHE A 1 292 ? 23.192 -0.420 -24.209 1.00 88.56 292 PHE A C 1
ATOM 2291 O O . PHE A 1 292 ? 23.755 -1.448 -24.573 1.00 88.56 292 PHE A O 1
ATOM 2298 N N . LEU A 1 293 ? 21.874 -0.287 -24.107 1.00 88.50 293 LEU A N 1
ATOM 2299 C CA . LEU A 1 293 ? 20.905 -1.339 -24.360 1.00 88.50 293 LEU A CA 1
ATOM 2300 C C . LEU A 1 293 ? 20.048 -0.978 -25.573 1.00 88.50 293 LEU A C 1
ATOM 2302 O O . LEU A 1 293 ? 19.386 0.064 -25.586 1.00 88.50 293 LEU A O 1
ATOM 2306 N N . SER A 1 294 ? 20.084 -1.815 -26.602 1.00 88.56 294 SER A N 1
ATOM 2307 C CA . SER A 1 294 ? 19.284 -1.685 -27.823 1.00 88.56 294 SER A CA 1
ATOM 2308 C C . SER A 1 294 ? 17.996 -2.502 -27.704 1.00 88.56 294 SER A C 1
ATOM 2310 O O . SER A 1 294 ? 17.850 -3.340 -26.817 1.00 88.56 294 SER A O 1
ATOM 2312 N N . GLU A 1 295 ? 17.024 -2.230 -28.572 1.00 87.75 295 GLU A N 1
ATOM 2313 C CA . GLU A 1 295 ? 15.766 -2.981 -28.587 1.00 87.75 295 GLU A CA 1
ATOM 2314 C C . GLU A 1 295 ? 16.031 -4.477 -28.813 1.00 87.75 295 GLU A C 1
ATOM 2316 O O . GLU A 1 295 ? 16.740 -4.848 -29.747 1.00 87.75 295 GLU A O 1
ATOM 2321 N N . GLY A 1 296 ? 15.465 -5.329 -27.956 1.00 85.94 296 GLY A N 1
ATOM 2322 C CA . GLY A 1 296 ? 15.675 -6.776 -28.016 1.00 85.94 296 GLY A CA 1
ATOM 2323 C C . GLY A 1 296 ? 16.934 -7.291 -27.322 1.00 85.94 296 GLY A C 1
ATOM 2324 O O . GLY A 1 296 ? 17.226 -8.481 -27.406 1.00 85.94 296 GLY A O 1
ATOM 2325 N N . GLU A 1 297 ? 17.665 -6.432 -26.622 1.00 91.38 297 GLU A N 1
ATOM 2326 C CA . GLU A 1 297 ? 18.760 -6.820 -25.735 1.00 91.38 297 GLU A CA 1
ATOM 2327 C C . GLU A 1 297 ? 18.287 -6.753 -24.271 1.00 91.38 297 GLU A C 1
ATOM 2329 O O . GLU A 1 297 ? 17.374 -5.989 -23.924 1.00 91.38 297 GLU A O 1
ATOM 2334 N N . PHE A 1 298 ? 18.914 -7.542 -23.399 1.00 92.12 298 PHE A N 1
ATOM 2335 C CA . PHE A 1 298 ? 18.730 -7.464 -21.954 1.00 92.12 298 PHE A CA 1
ATOM 2336 C C . PHE A 1 298 ? 20.058 -7.259 -21.231 1.00 92.12 298 PHE A C 1
ATOM 2338 O O . PHE A 1 298 ? 21.127 -7.608 -21.734 1.00 92.12 298 PHE A O 1
ATOM 2345 N N . ILE A 1 299 ? 19.983 -6.671 -20.039 1.00 92.25 299 ILE A N 1
ATOM 2346 C CA . ILE A 1 299 ? 21.099 -6.606 -19.101 1.00 92.25 299 ILE A CA 1
ATOM 2347 C C . ILE A 1 299 ? 20.798 -7.399 -17.846 1.00 92.25 299 ILE A C 1
ATOM 2349 O O . ILE A 1 299 ? 19.680 -7.352 -17.336 1.00 92.25 299 ILE A O 1
ATOM 2353 N N . THR A 1 300 ? 21.818 -8.043 -17.294 1.00 90.25 300 THR A N 1
ATOM 2354 C CA . THR A 1 300 ? 21.722 -8.668 -15.973 1.00 90.25 300 THR A CA 1
ATOM 2355 C C . THR A 1 300 ? 22.369 -7.781 -14.916 1.00 90.25 300 THR A C 1
ATOM 2357 O O . THR A 1 300 ? 23.557 -7.455 -14.975 1.00 90.25 300 THR A O 1
ATOM 2360 N N . ILE A 1 301 ? 21.581 -7.405 -13.914 1.00 89.12 301 ILE A N 1
ATOM 2361 C CA . ILE A 1 301 ? 22.011 -6.696 -12.715 1.00 89.12 301 ILE A CA 1
ATOM 2362 C C . ILE A 1 301 ? 22.180 -7.746 -11.620 1.00 89.12 301 ILE A C 1
ATOM 2364 O O . ILE A 1 301 ? 21.205 -8.195 -11.022 1.00 89.12 301 ILE A O 1
ATOM 2368 N N . SER A 1 302 ? 23.424 -8.138 -11.345 1.00 86.19 302 SER A N 1
ATOM 2369 C CA . SER A 1 302 ? 23.737 -9.040 -10.231 1.00 86.19 302 SER A CA 1
ATOM 2370 C C . SER A 1 302 ? 24.186 -8.243 -9.007 1.00 86.19 302 SER A C 1
ATOM 2372 O O . SER A 1 302 ? 24.953 -7.297 -9.180 1.00 86.19 302 SER A O 1
ATOM 2374 N N . PRO A 1 303 ? 23.789 -8.583 -7.766 1.00 82.19 303 PRO A N 1
ATOM 2375 C CA . PRO A 1 303 ? 24.289 -7.920 -6.558 1.00 82.19 303 PRO A CA 1
ATOM 2376 C C . PRO A 1 303 ? 25.812 -8.039 -6.404 1.00 82.19 303 PRO A C 1
ATOM 2378 O O . PRO A 1 303 ? 26.465 -7.088 -5.968 1.00 82.19 303 PRO A O 1
ATOM 2381 N N . ALA A 1 304 ? 26.373 -9.181 -6.819 1.00 81.56 304 ALA A N 1
ATOM 2382 C CA . ALA A 1 304 ? 27.774 -9.551 -6.619 1.00 81.56 304 ALA A CA 1
ATOM 2383 C C . ALA A 1 304 ? 28.759 -8.849 -7.571 1.00 81.56 304 ALA A C 1
ATOM 2385 O O . ALA A 1 304 ? 29.936 -8.713 -7.241 1.00 81.56 304 ALA A O 1
ATOM 2386 N N . SER A 1 305 ? 28.300 -8.383 -8.736 1.00 82.19 305 SER A N 1
ATOM 2387 C CA . SER A 1 305 ? 29.149 -7.765 -9.762 1.00 82.19 305 SER A CA 1
ATOM 2388 C C . SER A 1 305 ? 28.759 -6.314 -10.004 1.00 82.19 305 SER A C 1
ATOM 2390 O O . SER A 1 305 ? 27.581 -5.999 -10.126 1.00 82.19 305 SER A O 1
ATOM 2392 N N . ASN A 1 306 ? 29.750 -5.423 -10.125 1.00 81.44 306 ASN A N 1
ATOM 2393 C CA . ASN A 1 306 ? 29.527 -4.051 -10.600 1.00 81.44 306 ASN A CA 1
ATOM 2394 C C . ASN A 1 306 ? 29.372 -3.942 -12.118 1.00 81.44 306 ASN A C 1
ATOM 2396 O O . ASN A 1 306 ? 28.767 -2.978 -12.577 1.00 81.44 306 ASN A O 1
ATOM 2400 N N . ARG A 1 307 ? 29.849 -4.940 -12.861 1.00 81.56 307 ARG A N 1
ATOM 2401 C CA . ARG A 1 307 ? 29.771 -4.968 -14.316 1.00 81.56 307 ARG A CA 1
ATOM 2402 C C . ARG A 1 307 ? 28.390 -5.437 -14.762 1.00 81.56 307 ARG A C 1
ATOM 2404 O O . ARG A 1 307 ? 27.907 -6.449 -14.249 1.00 81.56 307 ARG A O 1
ATOM 2411 N N . LEU A 1 308 ? 27.800 -4.729 -15.721 1.00 84.94 308 LEU A N 1
ATOM 2412 C CA . LEU A 1 308 ? 26.574 -5.135 -16.407 1.00 84.94 308 LEU A CA 1
ATOM 2413 C C . LEU A 1 308 ? 26.948 -5.889 -17.691 1.00 84.94 308 LEU A C 1
ATOM 2415 O O . LEU A 1 308 ? 27.792 -5.429 -18.462 1.00 84.94 308 LEU A O 1
ATOM 2419 N N . SER A 1 309 ? 26.337 -7.049 -17.915 1.00 83.31 309 SER A N 1
ATOM 2420 C CA . SER A 1 309 ? 26.493 -7.820 -19.155 1.00 83.31 309 SER A CA 1
ATOM 2421 C C . SER A 1 309 ? 25.293 -7.560 -20.051 1.00 83.31 309 SER A C 1
ATOM 2423 O O . SER A 1 309 ? 24.168 -7.659 -19.572 1.00 83.31 309 SER A O 1
ATOM 2425 N N . VAL A 1 310 ? 25.536 -7.210 -21.317 1.00 87.25 310 VAL A N 1
ATOM 2426 C CA . VAL A 1 310 ? 24.490 -7.018 -22.331 1.00 87.25 310 VAL A CA 1
ATOM 2427 C C . VAL A 1 310 ? 24.438 -8.269 -23.197 1.00 87.25 310 VAL A C 1
ATOM 2429 O O . VAL A 1 310 ? 25.454 -8.654 -23.777 1.00 87.25 310 VAL A O 1
ATOM 2432 N N . GLU A 1 311 ? 23.267 -8.884 -23.290 1.00 88.06 311 GLU A N 1
ATOM 2433 C CA . GLU A 1 311 ? 23.036 -10.105 -24.059 1.00 88.06 311 GLU A CA 1
ATOM 2434 C C . GLU A 1 311 ? 21.772 -9.957 -24.926 1.00 88.06 311 GLU A C 1
ATOM 2436 O O . GLU A 1 311 ? 20.858 -9.205 -24.576 1.00 88.06 311 GLU A O 1
ATOM 2441 N N . PRO A 1 312 ? 21.689 -10.631 -26.086 1.00 87.00 312 PRO A N 1
ATOM 2442 C CA . PRO A 1 312 ? 20.473 -10.629 -26.893 1.00 87.00 312 PRO A CA 1
ATOM 2443 C C . PRO A 1 312 ? 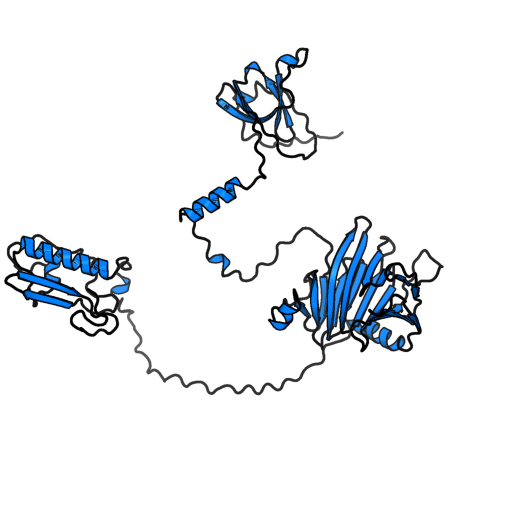19.356 -11.395 -26.172 1.00 87.00 312 PRO A C 1
ATOM 2445 O O . PRO A 1 312 ? 19.602 -12.464 -25.621 1.00 87.00 312 PRO A O 1
ATOM 2448 N N . ALA A 1 313 ? 18.123 -10.884 -26.200 1.00 85.94 313 ALA A N 1
ATOM 2449 C CA . ALA A 1 313 ? 16.969 -11.499 -25.546 1.00 85.94 313 ALA A CA 1
ATOM 2450 C C . ALA A 1 313 ? 16.216 -12.433 -26.519 1.00 85.94 313 ALA A C 1
ATOM 2452 O O . ALA A 1 313 ? 15.385 -11.962 -27.301 1.00 85.94 313 ALA A O 1
ATOM 2453 N N . PRO A 1 314 ? 16.427 -13.765 -26.482 1.00 81.31 314 PRO A N 1
ATOM 2454 C CA . PRO A 1 314 ? 15.733 -14.689 -27.385 1.00 81.31 314 PRO A CA 1
ATOM 2455 C C . PRO A 1 314 ? 14.219 -14.757 -27.123 1.00 81.31 314 PRO A C 1
ATOM 2457 O O . PRO A 1 314 ? 13.453 -15.120 -28.010 1.00 81.31 314 PRO A O 1
ATOM 2460 N N . GLN A 1 315 ? 13.776 -14.386 -25.919 1.00 85.38 315 GLN A N 1
ATOM 2461 C CA . GLN A 1 315 ? 12.374 -14.438 -25.487 1.00 85.38 315 GLN A CA 1
ATOM 2462 C C . GLN A 1 315 ? 11.593 -13.142 -25.768 1.00 85.38 315 GLN A C 1
ATOM 2464 O O . GLN A 1 315 ? 10.463 -12.985 -25.307 1.00 85.38 315 GLN A O 1
ATOM 2469 N N . LEU A 1 316 ? 12.162 -12.205 -26.535 1.00 87.56 316 LEU A N 1
ATOM 2470 C CA . LEU A 1 316 ? 11.571 -10.889 -26.793 1.00 87.56 316 LEU A CA 1
ATOM 2471 C C . LEU A 1 316 ? 10.129 -10.952 -27.323 1.00 87.56 316 LEU A C 1
ATOM 2473 O O . LEU A 1 316 ? 9.288 -10.154 -26.917 1.00 87.56 316 LEU A O 1
ATOM 2477 N N . SER A 1 317 ? 9.839 -11.892 -28.226 1.00 86.38 317 SER A N 1
ATOM 2478 C CA . SER A 1 317 ? 8.504 -12.063 -28.814 1.00 86.38 317 SER A CA 1
ATOM 2479 C C . SER A 1 317 ? 7.451 -12.420 -27.765 1.00 86.38 317 SER A C 1
ATOM 2481 O O . SER A 1 317 ? 6.361 -11.853 -27.774 1.00 86.38 317 SER A O 1
ATOM 2483 N N . HIS A 1 318 ? 7.793 -13.309 -26.831 1.00 88.69 318 HIS A N 1
ATOM 2484 C CA . HIS A 1 318 ? 6.919 -13.707 -25.732 1.00 88.69 318 HIS A CA 1
ATOM 2485 C C . HIS A 1 318 ? 6.662 -12.542 -24.769 1.00 88.69 318 HIS A C 1
ATOM 2487 O O . HIS A 1 318 ? 5.515 -12.264 -24.427 1.00 88.69 318 HIS A O 1
ATOM 2493 N N . LEU A 1 319 ? 7.708 -11.800 -24.393 1.00 89.00 319 LEU A N 1
ATOM 2494 C CA . LEU A 1 319 ? 7.567 -10.647 -23.500 1.00 89.00 319 LEU A CA 1
ATOM 2495 C C . LEU A 1 319 ? 6.725 -9.522 -24.121 1.00 89.00 319 LEU A C 1
ATOM 2497 O O . LEU A 1 319 ? 5.935 -8.885 -23.426 1.00 89.00 319 LEU A O 1
ATOM 2501 N N . ARG A 1 320 ? 6.846 -9.302 -25.436 1.00 88.94 320 ARG A N 1
ATOM 2502 C CA . ARG A 1 320 ? 5.970 -8.369 -26.161 1.00 88.94 320 ARG A CA 1
ATOM 2503 C C . ARG A 1 320 ? 4.521 -8.823 -26.154 1.00 88.94 320 ARG A C 1
ATOM 2505 O O . ARG A 1 320 ? 3.657 -8.000 -25.900 1.00 88.94 320 ARG A O 1
ATOM 2512 N N . ALA A 1 321 ? 4.260 -10.112 -26.358 1.00 88.50 321 ALA A N 1
ATOM 2513 C CA . ALA A 1 321 ? 2.901 -10.641 -26.300 1.00 88.50 321 ALA A CA 1
ATOM 2514 C C . ALA A 1 321 ? 2.256 -10.435 -24.916 1.00 88.50 321 ALA A C 1
ATOM 2516 O O . ALA A 1 321 ? 1.085 -10.071 -24.847 1.00 88.50 321 ALA A O 1
ATOM 2517 N N . ILE A 1 322 ? 3.019 -10.597 -23.825 1.00 87.50 322 ILE A N 1
ATOM 2518 C CA . ILE A 1 322 ? 2.543 -10.295 -22.462 1.00 87.50 322 ILE A CA 1
ATOM 2519 C C . ILE A 1 322 ? 2.174 -8.813 -22.327 1.00 87.50 322 ILE A C 1
ATOM 2521 O O . ILE A 1 322 ? 1.126 -8.490 -21.774 1.00 87.50 322 ILE A O 1
ATOM 2525 N N . PHE A 1 323 ? 3.028 -7.915 -22.826 1.00 90.12 323 PHE A N 1
ATOM 2526 C CA . PHE A 1 323 ? 2.784 -6.474 -22.770 1.00 90.12 323 PHE A CA 1
ATOM 2527 C C . PHE A 1 323 ? 1.582 -6.053 -23.632 1.00 90.12 323 PHE A C 1
ATOM 2529 O O . PHE A 1 323 ? 0.695 -5.356 -23.149 1.00 90.12 323 PHE A O 1
ATOM 2536 N N . ASP A 1 324 ? 1.508 -6.514 -24.881 1.00 89.88 324 ASP A N 1
ATOM 2537 C CA . ASP A 1 324 ? 0.431 -6.169 -25.815 1.00 89.88 324 ASP A CA 1
ATOM 2538 C C . ASP A 1 324 ? -0.927 -6.761 -25.376 1.00 89.88 324 ASP A C 1
ATOM 2540 O O . ASP A 1 324 ? -1.977 -6.167 -25.620 1.00 89.88 324 ASP A O 1
ATOM 2544 N N . GLY A 1 325 ? -0.920 -7.915 -24.698 1.00 89.19 325 GLY A N 1
ATOM 2545 C CA . GLY A 1 325 ? -2.106 -8.567 -24.134 1.00 89.19 325 GLY A CA 1
ATOM 2546 C C . GLY A 1 325 ? -2.489 -8.108 -22.722 1.00 89.19 325 GLY A C 1
ATOM 2547 O O . GLY A 1 325 ? -3.452 -8.634 -22.160 1.00 89.19 325 GLY A O 1
ATOM 2548 N N . TRP A 1 326 ? -1.764 -7.149 -22.133 1.00 91.69 326 TRP A N 1
ATOM 2549 C CA . TRP A 1 326 ? -1.908 -6.772 -20.722 1.00 91.69 326 TRP A CA 1
ATOM 2550 C C . TRP A 1 326 ? -3.333 -6.361 -20.348 1.00 91.69 326 TRP A C 1
ATOM 2552 O O . TRP A 1 326 ? -3.905 -6.872 -19.385 1.00 91.69 326 TRP A O 1
ATOM 2562 N N . ASP A 1 327 ? -3.939 -5.492 -21.159 1.00 88.31 327 ASP A N 1
ATOM 2563 C CA . ASP A 1 327 ? -5.280 -4.958 -20.909 1.00 88.31 327 ASP A CA 1
ATOM 2564 C C . ASP A 1 327 ? -6.387 -6.010 -21.082 1.00 88.31 327 ASP A C 1
ATOM 2566 O O . ASP A 1 327 ? -7.505 -5.812 -20.601 1.00 88.31 327 ASP A O 1
ATOM 2570 N N . GLN A 1 328 ? -6.101 -7.137 -21.738 1.00 89.31 328 GLN A N 1
ATOM 2571 C CA . GLN A 1 328 ? -7.061 -8.221 -21.972 1.00 89.31 328 GLN A CA 1
ATOM 2572 C C . GLN A 1 328 ? -7.000 -9.319 -20.902 1.00 89.31 328 GLN A C 1
ATOM 2574 O O . GLN A 1 328 ? -7.936 -10.109 -20.790 1.00 89.31 328 GLN A O 1
ATOM 2579 N N . TRP A 1 329 ? -5.935 -9.367 -20.099 1.00 91.69 329 TRP A N 1
ATOM 2580 C CA . TRP A 1 329 ? -5.733 -10.412 -19.098 1.00 91.69 329 TRP A CA 1
ATOM 2581 C C . TRP A 1 329 ? -6.798 -10.376 -17.990 1.00 91.69 329 TRP A C 1
ATOM 2583 O O . TRP A 1 329 ? -7.085 -9.323 -17.427 1.00 91.69 329 TRP A O 1
ATOM 2593 N N . GLN A 1 330 ? -7.369 -11.520 -17.628 1.00 86.19 330 GLN A N 1
ATOM 2594 C CA . GLN A 1 330 ? -8.328 -11.650 -16.525 1.00 86.19 330 GLN A CA 1
ATOM 2595 C C . GLN A 1 330 ? -7.804 -12.683 -15.520 1.00 86.19 330 GLN A C 1
ATOM 2597 O O . GLN A 1 330 ? -7.147 -13.634 -15.944 1.00 86.19 330 GLN A O 1
ATOM 2602 N N . PRO A 1 331 ? -8.085 -12.521 -14.215 1.00 86.38 331 PRO A N 1
ATOM 2603 C CA . PRO A 1 331 ? -7.681 -13.498 -13.220 1.00 86.38 331 PRO A CA 1
ATOM 2604 C C . PRO A 1 331 ? -8.403 -14.825 -13.450 1.00 86.38 331 PRO A C 1
ATOM 2606 O O . PRO A 1 331 ? -9.612 -14.855 -13.694 1.00 86.38 331 PRO A O 1
ATOM 2609 N N . ASP A 1 332 ? -7.666 -15.926 -13.326 1.00 85.00 332 ASP A N 1
ATOM 2610 C CA . ASP A 1 332 ? -8.228 -17.265 -13.478 1.00 85.00 332 ASP A CA 1
ATOM 2611 C C . ASP A 1 332 ? -9.301 -17.520 -12.403 1.00 85.00 332 ASP A C 1
ATOM 2613 O O . ASP A 1 332 ? -9.048 -17.281 -11.214 1.00 85.00 332 ASP A O 1
ATOM 2617 N N . PRO A 1 333 ? -10.504 -17.998 -12.764 1.00 81.25 333 PRO A N 1
ATOM 2618 C CA . PRO A 1 333 ? -11.540 -18.287 -11.784 1.00 81.25 333 PRO A CA 1
ATOM 2619 C C . PRO A 1 333 ? -11.132 -19.491 -10.926 1.00 81.25 333 PRO A C 1
ATOM 2621 O O . PRO A 1 333 ? -10.944 -20.599 -11.428 1.00 81.25 333 PRO A O 1
ATOM 2624 N N . LEU A 1 334 ? -11.032 -19.292 -9.611 1.00 78.06 334 LEU A N 1
ATOM 2625 C CA . LEU A 1 334 ? -10.844 -20.386 -8.661 1.00 78.06 334 LEU A CA 1
ATOM 2626 C C . LEU A 1 334 ? -12.214 -20.972 -8.300 1.00 78.06 334 LEU A C 1
ATOM 2628 O O . LEU A 1 334 ? -12.986 -20.349 -7.572 1.00 78.06 334 LEU A O 1
ATOM 2632 N N . VAL A 1 335 ? -12.518 -22.169 -8.804 1.00 77.88 335 VAL A N 1
ATOM 2633 C CA . VAL A 1 335 ? -13.727 -22.906 -8.413 1.00 77.88 335 VAL A CA 1
ATOM 2634 C C . VAL A 1 335 ? -13.525 -23.426 -6.991 1.00 77.88 335 VAL A C 1
ATOM 2636 O O . VAL A 1 335 ? -12.761 -24.360 -6.766 1.00 77.88 335 VAL A O 1
ATOM 2639 N N . VAL A 1 336 ? -14.177 -22.788 -6.020 1.00 78.31 336 VAL A N 1
ATOM 2640 C CA . VAL A 1 336 ? -14.206 -23.252 -4.629 1.00 78.31 336 VAL A CA 1
ATOM 2641 C C . VAL A 1 336 ? -15.532 -23.968 -4.404 1.00 78.31 336 VAL A C 1
ATOM 2643 O O . VAL A 1 336 ? -16.584 -23.331 -4.373 1.00 78.31 336 VAL A O 1
ATOM 2646 N N . GLU A 1 337 ? -15.489 -25.290 -4.243 1.00 78.75 337 GLU A N 1
ATOM 2647 C CA . GLU A 1 337 ? -16.642 -26.061 -3.773 1.00 78.75 337 GLU A CA 1
ATOM 2648 C C . GLU A 1 337 ? -16.838 -25.777 -2.280 1.00 78.75 337 GLU A C 1
ATOM 2650 O O . GLU A 1 337 ? -16.156 -26.323 -1.413 1.00 78.75 337 GLU A O 1
ATOM 2655 N N . LEU A 1 338 ? -17.731 -24.836 -1.976 1.00 74.62 338 LEU A N 1
ATOM 2656 C CA . LEU A 1 338 ? -18.125 -24.534 -0.607 1.00 74.62 338 LEU A CA 1
ATOM 2657 C C . LEU A 1 338 ? -19.155 -25.572 -0.160 1.00 74.62 338 LEU A C 1
ATOM 2659 O O . LEU A 1 338 ? -20.345 -25.427 -0.436 1.00 74.62 338 LEU A O 1
ATOM 2663 N N . ASP A 1 339 ? -18.705 -26.598 0.558 1.00 74.94 339 ASP A N 1
ATOM 2664 C CA . ASP A 1 339 ? -19.602 -27.490 1.296 1.00 74.94 339 ASP A CA 1
ATOM 2665 C C . ASP A 1 339 ? -20.090 -26.763 2.559 1.00 74.94 339 ASP A C 1
ATOM 2667 O O . ASP A 1 339 ? -19.562 -26.909 3.666 1.00 74.94 339 ASP A O 1
ATOM 2671 N N . ILE A 1 340 ? -21.041 -25.845 2.360 1.00 72.81 340 ILE A N 1
ATOM 2672 C CA . ILE A 1 340 ? -21.680 -25.103 3.445 1.00 72.81 340 ILE A CA 1
ATOM 2673 C C . ILE A 1 340 ? -22.572 -26.095 4.189 1.00 72.81 340 ILE A C 1
ATOM 2675 O O . ILE A 1 340 ? -23.762 -26.234 3.909 1.00 72.81 340 ILE A O 1
ATOM 2679 N N . THR A 1 341 ? -21.999 -26.771 5.179 1.00 77.81 341 THR A N 1
ATOM 2680 C CA . THR A 1 341 ? -22.777 -27.487 6.184 1.00 77.81 341 THR A CA 1
ATOM 2681 C C . THR A 1 341 ? -23.492 -26.448 7.036 1.00 77.81 341 THR A C 1
ATOM 2683 O O . THR A 1 341 ? -22.941 -25.908 7.993 1.00 77.81 341 THR A O 1
ATOM 2686 N N . ILE A 1 342 ? -24.726 -26.110 6.652 1.00 76.12 342 ILE A N 1
ATOM 2687 C CA . ILE A 1 342 ? -25.603 -25.288 7.484 1.00 76.12 342 ILE A CA 1
ATOM 2688 C C . ILE A 1 342 ? -25.811 -26.095 8.770 1.00 76.12 342 ILE A C 1
ATOM 2690 O O . ILE A 1 342 ? -26.424 -27.166 8.705 1.00 76.12 342 ILE A O 1
ATOM 2694 N N . PRO A 1 343 ? -25.281 -25.655 9.928 1.00 76.56 343 PRO A N 1
ATOM 2695 C CA . PRO A 1 343 ? -25.542 -26.363 11.167 1.00 76.56 343 PRO A CA 1
ATOM 2696 C C . PRO A 1 343 ? -27.060 -26.406 11.365 1.00 76.56 343 PRO A C 1
ATOM 2698 O O . PRO A 1 343 ? -27.735 -25.424 11.035 1.00 76.56 343 PRO A O 1
ATOM 2701 N N . PRO A 1 344 ? -27.617 -27.521 11.869 1.00 76.00 344 PRO A N 1
ATOM 2702 C CA . PRO A 1 344 ? -29.048 -27.605 12.104 1.00 76.00 344 PRO A CA 1
ATOM 2703 C C . PRO A 1 344 ? -29.470 -26.398 12.936 1.00 76.00 344 PRO A C 1
ATOM 2705 O O . PRO A 1 344 ? -28.815 -26.066 13.932 1.00 76.00 344 PRO A O 1
ATOM 2708 N N . LEU A 1 345 ? -30.529 -25.715 12.489 1.00 66.56 345 LEU A N 1
ATOM 2709 C CA . LEU A 1 345 ? -31.151 -24.643 13.256 1.00 66.56 345 LEU A CA 1
ATOM 2710 C C . LEU A 1 345 ? -31.339 -25.180 14.674 1.00 66.56 345 LEU A C 1
ATOM 2712 O O . LEU A 1 345 ? -32.007 -26.196 14.859 1.00 66.56 345 LEU A O 1
ATOM 2716 N N . LYS A 1 346 ? -30.714 -24.540 15.671 1.00 71.12 346 LYS A N 1
ATOM 2717 C CA . LYS A 1 346 ? -31.064 -24.816 17.064 1.00 71.12 346 LYS A CA 1
ATOM 2718 C C . LYS A 1 346 ? -32.560 -24.563 17.155 1.00 71.12 346 LYS A C 1
ATOM 2720 O O . LYS A 1 346 ? -32.984 -23.422 16.987 1.00 71.12 346 LYS A O 1
ATOM 2725 N N . GLU A 1 347 ? -33.337 -25.623 17.353 1.00 67.25 347 GLU A N 1
ATOM 2726 C CA . GLU A 1 347 ? -34.756 -25.502 17.640 1.00 67.25 347 GLU A CA 1
ATOM 2727 C C . GLU A 1 347 ? -34.861 -24.620 18.880 1.00 67.25 347 GLU A C 1
ATOM 2729 O O . GLU A 1 347 ? -34.468 -25.002 19.986 1.00 67.25 347 GLU A O 1
ATOM 2734 N N . PHE A 1 348 ? -35.281 -23.374 18.676 1.00 59.59 348 PHE A N 1
ATOM 2735 C CA . PHE A 1 348 ? -35.597 -22.506 19.790 1.00 59.59 348 PHE A CA 1
ATOM 2736 C C . PHE A 1 348 ? -36.739 -23.180 20.551 1.00 59.59 348 PHE A C 1
ATOM 2738 O O . PHE A 1 348 ? -37.664 -23.688 19.908 1.00 59.59 348 PHE A O 1
ATOM 2745 N N . PRO A 1 349 ? -36.692 -23.226 21.894 1.00 70.44 349 PRO A N 1
ATOM 2746 C CA . PRO A 1 349 ? -37.792 -23.778 22.664 1.00 70.44 349 PRO A CA 1
ATOM 2747 C C . PRO A 1 349 ? -39.080 -23.096 22.208 1.00 70.44 349 PRO A C 1
ATOM 2749 O O . PRO A 1 349 ? -39.152 -21.869 22.137 1.00 70.44 349 PRO A O 1
ATOM 2752 N N . ASN A 1 350 ? -40.065 -23.907 21.830 1.00 63.47 350 ASN A N 1
ATOM 2753 C CA . ASN A 1 350 ? -41.345 -23.421 21.351 1.00 63.47 350 ASN A CA 1
ATOM 2754 C C . ASN A 1 350 ? -42.025 -22.713 22.528 1.00 63.47 350 ASN A C 1
ATOM 2756 O O . ASN A 1 350 ? -42.546 -23.362 23.438 1.00 63.47 350 ASN A O 1
ATOM 2760 N N . PHE A 1 351 ? -41.920 -21.386 22.578 1.00 63.72 351 PHE A N 1
ATOM 2761 C CA . PHE A 1 351 ? -42.542 -20.620 23.644 1.00 63.72 351 PHE A CA 1
ATOM 2762 C C . PHE A 1 351 ? -44.058 -20.703 23.440 1.00 63.72 351 PHE A C 1
ATOM 2764 O O . PHE A 1 351 ? -44.532 -20.391 22.344 1.00 63.72 351 PHE A O 1
ATOM 2771 N N . PRO A 1 352 ? -44.837 -21.123 24.454 1.00 69.75 352 PRO A N 1
ATOM 2772 C CA . PRO A 1 352 ? -46.286 -21.031 24.362 1.00 69.75 352 PRO A CA 1
ATOM 2773 C C . PRO A 1 352 ? -46.671 -19.582 24.024 1.00 69.75 352 PRO A C 1
ATOM 2775 O O . PRO A 1 352 ? -45.970 -18.663 24.467 1.00 69.75 352 PRO A O 1
ATOM 2778 N N . PRO A 1 353 ? -47.745 -19.359 23.241 1.00 64.25 353 PRO A N 1
ATOM 2779 C CA . PRO A 1 353 ? -48.192 -18.017 22.894 1.00 64.25 353 PRO A CA 1
ATOM 2780 C C . PRO A 1 353 ? -48.334 -17.215 24.183 1.00 64.25 353 PRO A C 1
ATOM 2782 O O . PRO A 1 353 ? -49.140 -17.555 25.053 1.00 64.25 353 PRO A O 1
ATOM 2785 N N . GLN A 1 354 ? -47.488 -16.195 24.339 1.00 59.22 354 GLN A N 1
ATOM 2786 C CA . GLN A 1 354 ? -47.563 -15.350 25.516 1.00 59.22 354 GLN A CA 1
ATOM 2787 C C . GLN A 1 354 ? -48.932 -14.669 25.514 1.00 59.22 354 GLN A C 1
ATOM 2789 O O . GLN A 1 354 ? -49.390 -14.234 24.451 1.00 59.22 354 GLN A O 1
ATOM 2794 N N . PRO A 1 355 ? -49.617 -14.596 26.667 1.00 56.84 355 PRO A N 1
ATOM 2795 C CA . PRO A 1 355 ? -50.873 -13.872 26.747 1.00 56.84 355 PRO A CA 1
ATOM 2796 C C . PRO A 1 355 ? -50.634 -12.454 26.233 1.00 56.84 355 PRO A C 1
ATOM 2798 O O . PRO A 1 355 ? -49.665 -11.806 26.631 1.00 56.84 355 PRO A O 1
ATOM 2801 N N . ALA A 1 356 ? -51.489 -11.992 25.318 1.00 58.34 356 ALA A N 1
ATOM 2802 C CA . ALA A 1 356 ? -51.442 -10.624 24.830 1.00 58.34 356 ALA A CA 1
ATOM 2803 C C . ALA A 1 356 ? -51.500 -9.694 26.048 1.00 58.34 356 ALA A C 1
ATOM 2805 O O . ALA A 1 356 ? -52.524 -9.616 26.727 1.00 58.34 356 ALA A O 1
ATOM 2806 N N . LEU A 1 357 ? -50.378 -9.043 26.357 1.00 51.47 357 LEU A N 1
ATOM 2807 C CA . LEU A 1 357 ? -50.252 -8.083 27.448 1.00 51.47 357 LEU A CA 1
ATOM 2808 C C . LEU A 1 357 ? -51.012 -6.811 27.059 1.00 51.47 357 LEU A C 1
ATOM 2810 O O . LEU A 1 357 ? -50.426 -5.795 26.698 1.00 51.47 357 LEU A O 1
ATOM 2814 N N . HIS A 1 358 ? -52.339 -6.885 27.102 1.00 44.00 358 HIS A N 1
ATOM 2815 C CA . HIS A 1 358 ? -53.232 -5.745 27.005 1.00 44.00 358 HIS A CA 1
ATOM 2816 C C . HIS A 1 358 ? -54.218 -5.743 28.180 1.00 44.00 358 HIS A C 1
ATOM 2818 O O . HIS A 1 358 ? -54.789 -6.784 28.504 1.00 44.00 358 HIS A O 1
ATOM 2824 N N . PRO A 1 359 ? -54.467 -4.574 28.795 1.00 51.72 359 PRO A N 1
ATOM 2825 C CA . PRO A 1 359 ? -53.814 -3.292 28.533 1.00 51.72 359 PRO A CA 1
ATOM 2826 C C . PRO A 1 359 ? -52.407 -3.267 29.148 1.00 51.72 359 PRO A C 1
ATOM 2828 O O . PRO A 1 359 ? -52.170 -3.941 30.146 1.00 51.72 359 PRO A O 1
ATOM 2831 N N . TYR A 1 360 ? -51.487 -2.507 28.544 1.00 54.56 360 TYR A N 1
ATOM 2832 C CA . TYR A 1 360 ? -50.084 -2.365 28.951 1.00 54.56 360 TYR A CA 1
ATOM 2833 C C . TYR A 1 360 ? -49.922 -1.972 30.431 1.00 54.56 360 TYR A C 1
ATOM 2835 O O . TYR A 1 360 ? -49.675 -0.817 30.767 1.00 54.56 360 TYR A O 1
ATOM 2843 N N . ARG A 1 361 ? -50.010 -2.934 31.345 1.00 52.16 361 ARG A N 1
ATOM 2844 C CA . ARG A 1 361 ? -49.320 -2.852 32.624 1.00 52.16 361 ARG A CA 1
ATOM 2845 C C . ARG A 1 361 ? -47.990 -3.535 32.419 1.00 52.16 361 ARG A C 1
ATOM 2847 O O . ARG A 1 361 ? -47.822 -4.701 32.749 1.00 52.16 361 ARG A O 1
ATOM 2854 N N . ILE A 1 362 ? -47.049 -2.782 31.859 1.00 54.81 362 ILE A N 1
ATOM 2855 C CA . ILE A 1 362 ? -45.652 -3.015 32.201 1.00 54.81 362 ILE A CA 1
ATOM 2856 C C . ILE A 1 362 ? -45.629 -2.848 33.725 1.00 54.81 362 ILE A C 1
ATOM 2858 O O . ILE A 1 362 ? -46.010 -1.768 34.192 1.00 54.81 362 ILE A O 1
ATOM 2862 N N . PRO A 1 363 ? -45.318 -3.885 34.523 1.00 52.06 363 PRO A N 1
ATOM 2863 C CA . PRO A 1 363 ? -44.978 -3.649 35.910 1.00 52.06 363 PRO A CA 1
ATOM 2864 C C . PRO A 1 363 ? -43.751 -2.753 35.840 1.00 52.06 363 PRO A C 1
ATOM 2866 O O . PRO A 1 363 ? -42.668 -3.201 35.475 1.00 52.06 363 PRO A O 1
ATOM 2869 N N . ILE A 1 364 ? -43.956 -1.453 36.042 1.00 49.53 364 ILE A N 1
ATOM 2870 C CA . ILE A 1 364 ? -42.852 -0.530 36.209 1.00 49.53 364 ILE A CA 1
ATOM 2871 C C . ILE A 1 364 ? -42.195 -1.042 37.474 1.00 49.53 364 ILE A C 1
ATOM 2873 O O . ILE A 1 364 ? -42.753 -0.909 38.565 1.00 49.53 364 ILE A O 1
ATOM 2877 N N . ASP A 1 365 ? -41.080 -1.745 37.304 1.00 50.81 365 ASP A N 1
ATOM 2878 C CA . ASP A 1 365 ? -40.251 -2.079 38.433 1.00 50.81 365 ASP A CA 1
ATOM 2879 C C . ASP A 1 365 ? -39.919 -0.744 39.094 1.00 50.81 365 ASP A C 1
ATOM 2881 O O . ASP A 1 365 ? -39.491 0.208 38.437 1.00 50.81 365 ASP A O 1
ATOM 2885 N N . SER A 1 366 ? -40.220 -0.641 40.382 1.00 52.03 366 SER A N 1
ATOM 2886 C CA . SER A 1 366 ? -40.063 0.577 41.180 1.00 52.03 366 SER A CA 1
ATOM 2887 C C . SER A 1 366 ? -38.639 1.153 41.065 1.00 52.03 366 SER A C 1
ATOM 2889 O O . SER A 1 366 ? -38.434 2.348 41.290 1.00 52.03 366 SER A O 1
ATOM 2891 N N . SER A 1 367 ? -37.676 0.314 40.660 1.00 50.47 367 SER A N 1
ATOM 2892 C CA . SER A 1 367 ? -36.304 0.665 40.282 1.00 50.47 367 SER A CA 1
ATOM 2893 C C . SER A 1 367 ? -36.193 1.688 39.139 1.00 50.47 367 SER A C 1
ATOM 2895 O O . SER A 1 367 ? -35.230 2.445 39.111 1.00 50.47 367 SER A O 1
ATOM 2897 N N . MET A 1 368 ? -37.175 1.778 38.234 1.00 48.22 368 MET A N 1
ATOM 2898 C CA . MET A 1 368 ? -37.198 2.741 37.119 1.00 48.22 368 MET A CA 1
ATOM 2899 C C . MET A 1 368 ? -37.834 4.091 37.480 1.00 48.22 368 MET A C 1
ATOM 2901 O O . MET A 1 368 ? -37.731 5.047 36.713 1.00 48.22 368 MET A O 1
ATOM 2905 N N . THR A 1 369 ? -38.510 4.182 38.628 1.00 53.72 369 THR A N 1
ATOM 2906 C CA . THR A 1 369 ? -39.147 5.425 39.112 1.00 53.72 369 THR A CA 1
ATOM 2907 C C . THR A 1 369 ? -38.322 6.171 40.151 1.00 53.72 369 THR A C 1
ATOM 2909 O O . THR A 1 369 ? -38.614 7.328 40.453 1.00 53.72 369 THR A O 1
ATOM 2912 N N . LEU A 1 370 ? -37.300 5.523 40.708 1.00 55.53 370 LEU A N 1
ATOM 2913 C CA . LEU A 1 370 ? -36.382 6.140 41.652 1.00 55.53 370 LEU A CA 1
ATOM 2914 C C . LEU A 1 370 ? -35.164 6.667 40.880 1.00 55.53 370 LEU A C 1
ATOM 2916 O O . LEU A 1 370 ? -34.679 5.981 39.979 1.00 55.53 370 LEU A O 1
ATOM 2920 N N . PRO A 1 371 ? -34.666 7.880 41.185 1.00 57.47 371 PRO A N 1
ATOM 2921 C CA . PRO A 1 371 ? -33.397 8.332 40.629 1.00 57.47 371 PRO A CA 1
ATOM 2922 C C . PRO A 1 371 ? -32.314 7.280 40.920 1.00 57.47 371 PRO A C 1
ATOM 2924 O O . PRO A 1 371 ? -32.369 6.653 41.981 1.00 57.47 371 PRO A O 1
ATOM 2927 N N . PRO A 1 372 ? -31.350 7.067 40.004 1.00 61.78 372 PRO A N 1
ATOM 2928 C CA . PRO A 1 372 ? -30.293 6.083 40.209 1.00 61.78 372 PRO A CA 1
ATOM 2929 C C . PRO A 1 372 ? -29.614 6.349 41.556 1.00 61.78 372 PRO A C 1
ATOM 2931 O O . PRO A 1 372 ? -29.226 7.485 41.838 1.00 61.78 372 PRO A O 1
ATOM 2934 N N . GLU A 1 373 ? -29.514 5.331 42.411 1.00 69.06 373 GLU A N 1
ATOM 2935 C CA . GLU A 1 373 ? -28.878 5.488 43.718 1.00 69.06 373 GLU A CA 1
ATOM 2936 C C . GLU A 1 373 ? -27.377 5.722 43.505 1.00 69.06 373 GLU A C 1
ATOM 2938 O O . GLU A 1 373 ? -26.638 4.826 43.110 1.00 69.06 373 GLU A O 1
ATOM 2943 N N . ILE A 1 374 ? -26.925 6.955 43.741 1.00 75.06 374 ILE A N 1
ATOM 2944 C CA . ILE A 1 374 ? -25.515 7.353 43.575 1.00 75.06 374 ILE A CA 1
ATOM 2945 C C . ILE A 1 374 ? -24.680 6.944 44.803 1.00 75.06 374 ILE A C 1
ATOM 2947 O O . ILE A 1 374 ? -23.449 6.931 44.759 1.00 75.06 374 ILE A O 1
ATOM 2951 N N . ARG A 1 375 ? -25.336 6.627 45.926 1.00 81.25 375 ARG A N 1
ATOM 2952 C CA . ARG A 1 375 ? -24.660 6.291 47.179 1.00 81.25 375 ARG A CA 1
ATOM 2953 C C . ARG A 1 375 ? -24.122 4.866 47.127 1.00 81.25 375 ARG A C 1
ATOM 2955 O O . ARG A 1 375 ? -24.801 3.948 46.676 1.00 81.25 375 ARG A O 1
ATOM 2962 N N . SER A 1 376 ? -22.914 4.666 47.646 1.00 87.81 376 SER A N 1
ATOM 2963 C CA . SER A 1 376 ? -22.380 3.314 47.816 1.00 87.81 376 SER A CA 1
ATOM 2964 C C . SER A 1 376 ? -23.139 2.565 48.916 1.00 87.81 376 SER A C 1
ATOM 2966 O O . SER A 1 376 ? -23.675 3.176 49.843 1.00 87.81 376 SER A O 1
ATOM 2968 N N . LEU A 1 377 ? -23.137 1.230 48.867 1.00 87.62 377 LEU A N 1
ATOM 2969 C CA . LEU A 1 377 ? -23.775 0.397 49.893 1.00 87.62 377 LEU A CA 1
ATOM 2970 C C . LEU A 1 377 ? -23.296 0.747 51.313 1.00 87.62 377 LEU A C 1
ATOM 2972 O O . LEU A 1 377 ? -24.107 0.867 52.224 1.00 87.62 377 LEU A O 1
ATOM 2976 N N . GLY A 1 378 ? -22.000 1.025 51.489 1.00 87.00 378 GLY A N 1
ATOM 2977 C CA . GLY A 1 378 ? -21.451 1.471 52.775 1.00 87.00 378 GLY A CA 1
ATOM 2978 C C . GLY A 1 378 ? -21.993 2.829 53.243 1.00 87.00 378 GLY A C 1
ATOM 2979 O O . GLY A 1 378 ? -22.228 3.022 54.433 1.00 87.00 378 GLY A O 1
ATOM 2980 N N . GLN A 1 379 ? -22.257 3.771 52.328 1.00 89.25 379 GLN A N 1
ATOM 2981 C CA . GLN A 1 379 ? -22.897 5.048 52.675 1.00 89.25 379 GLN A CA 1
ATOM 2982 C C . GLN A 1 379 ? -24.358 4.855 53.092 1.00 89.25 379 GLN A C 1
ATOM 2984 O O . GLN A 1 379 ? -24.816 5.523 54.019 1.00 89.25 379 GLN A O 1
ATOM 2989 N N . ILE A 1 380 ? -25.076 3.938 52.437 1.00 90.19 380 ILE A N 1
ATOM 2990 C CA . ILE A 1 380 ? -26.459 3.591 52.785 1.00 90.19 380 ILE A CA 1
ATOM 2991 C C . ILE A 1 380 ? -26.505 2.968 54.186 1.00 90.19 380 ILE A C 1
ATOM 2993 O O . ILE A 1 380 ? -27.248 3.448 55.041 1.00 90.19 380 ILE A O 1
ATOM 2997 N N . LEU A 1 381 ? -25.661 1.965 54.453 1.00 91.75 381 LEU A N 1
ATOM 2998 C CA . LEU A 1 381 ? -25.562 1.309 55.763 1.00 91.75 381 LEU A CA 1
ATOM 2999 C C . LEU A 1 381 ? -25.170 2.292 56.875 1.00 91.75 381 LEU A C 1
ATOM 3001 O O . LEU A 1 381 ? -25.753 2.265 57.958 1.00 91.75 381 LEU A O 1
ATOM 3005 N N . SER A 1 382 ? -24.242 3.212 56.599 1.00 90.75 382 SER A N 1
ATOM 3006 C CA . SER A 1 382 ? -23.850 4.266 57.541 1.00 90.75 382 SER A CA 1
ATOM 3007 C C . SER A 1 382 ? -25.027 5.170 57.934 1.00 90.75 382 SER A C 1
ATOM 3009 O O . SER A 1 382 ? -25.227 5.441 59.117 1.00 90.75 382 SER A O 1
ATOM 3011 N N . GLN A 1 383 ? -25.874 5.568 56.976 1.00 91.62 383 GLN A N 1
ATOM 3012 C CA . GLN A 1 383 ? -27.071 6.369 57.269 1.00 91.62 383 GLN A CA 1
ATOM 3013 C C . GLN A 1 383 ? -28.111 5.599 58.087 1.00 91.62 383 GLN A C 1
ATOM 3015 O O . GLN A 1 383 ? -28.741 6.177 58.972 1.00 91.62 383 GLN A O 1
ATOM 3020 N N . TYR A 1 384 ? -28.281 4.298 57.833 1.00 92.75 384 TYR A N 1
ATOM 3021 C CA . TYR A 1 384 ? -29.134 3.451 58.671 1.00 92.75 384 TYR A CA 1
ATOM 3022 C C . TYR A 1 384 ? -28.609 3.362 60.108 1.00 92.75 384 TYR A C 1
ATOM 3024 O O . TYR A 1 384 ? -29.387 3.511 61.051 1.00 92.75 384 TYR A O 1
ATOM 3032 N N . LYS A 1 385 ? -27.294 3.187 60.285 1.00 91.56 385 LYS A N 1
ATOM 3033 C CA . LYS A 1 385 ? -26.644 3.165 61.604 1.00 91.56 385 LYS A CA 1
ATOM 3034 C C . LYS A 1 385 ? -26.811 4.494 62.339 1.00 91.56 385 LYS A C 1
ATOM 3036 O O . LYS A 1 385 ? -27.214 4.506 63.497 1.00 91.56 385 LYS A O 1
ATOM 3041 N N . GLU A 1 386 ? -26.596 5.617 61.658 1.00 92.25 386 GLU A N 1
ATOM 3042 C CA . GLU A 1 386 ? -26.817 6.947 62.232 1.00 92.25 386 GLU A CA 1
ATOM 3043 C C . GLU A 1 386 ? -28.286 7.165 62.634 1.00 92.25 386 GLU A C 1
ATOM 3045 O O . GLU A 1 386 ? -28.571 7.689 63.713 1.00 92.25 386 GLU A O 1
ATOM 3050 N N . GLY A 1 387 ? -29.230 6.719 61.800 1.00 92.25 387 GLY A N 1
ATOM 3051 C CA . GLY A 1 387 ? -30.658 6.778 62.102 1.00 92.25 387 GLY A CA 1
ATOM 3052 C C . GLY A 1 387 ? -31.035 5.972 63.348 1.00 92.25 387 GLY A C 1
ATOM 3053 O O . GLY A 1 387 ? -31.798 6.458 64.183 1.00 92.25 387 GLY A O 1
ATOM 3054 N N . LEU A 1 388 ? -30.466 4.775 63.515 1.00 92.19 388 LEU A N 1
ATOM 3055 C CA . LEU A 1 388 ? -30.671 3.936 64.701 1.00 92.19 388 LEU A CA 1
ATOM 3056 C C . LEU A 1 388 ? -30.140 4.585 65.981 1.00 92.19 388 LEU A C 1
ATOM 3058 O O . LEU A 1 388 ? -30.816 4.536 67.009 1.00 92.19 388 LEU A O 1
ATOM 3062 N N . GLU A 1 389 ? -28.971 5.224 65.928 1.00 90.88 389 GLU A N 1
ATOM 3063 C CA . GLU A 1 389 ? -28.417 5.954 67.075 1.00 90.88 389 GLU A CA 1
ATOM 3064 C C . GLU A 1 389 ? -29.289 7.154 67.465 1.00 90.88 389 GLU A C 1
ATOM 3066 O O . GLU A 1 389 ? -29.562 7.370 68.647 1.00 90.88 389 GLU A O 1
ATOM 3071 N N . ARG A 1 390 ? -29.800 7.906 66.481 1.00 91.19 390 ARG A N 1
ATOM 3072 C CA . ARG A 1 390 ? -30.732 9.020 66.732 1.00 91.19 390 ARG A CA 1
ATOM 3073 C C . ARG A 1 390 ? -32.061 8.533 67.313 1.00 91.19 390 ARG A C 1
ATOM 3075 O O . ARG A 1 390 ? -32.542 9.113 68.285 1.00 91.19 390 ARG A O 1
ATOM 3082 N N . TYR A 1 391 ? -32.616 7.442 66.780 1.00 90.44 391 TYR A N 1
ATOM 3083 C CA . TYR A 1 391 ? -33.820 6.813 67.327 1.00 90.44 391 TYR A CA 1
ATOM 3084 C C . TYR A 1 391 ? -33.599 6.396 68.785 1.00 90.44 391 TYR A C 1
ATOM 3086 O O . TYR A 1 391 ? -34.423 6.694 69.647 1.00 90.44 391 TYR A O 1
ATOM 3094 N N . ARG A 1 392 ? -32.458 5.765 69.092 1.00 89.00 392 ARG A N 1
ATOM 3095 C CA . ARG A 1 392 ? -32.097 5.392 70.464 1.00 89.00 392 ARG A CA 1
ATOM 3096 C C . ARG A 1 392 ? -31.976 6.607 71.376 1.00 89.00 392 ARG A C 1
ATOM 3098 O O . ARG A 1 392 ? -32.402 6.528 72.525 1.00 89.00 392 ARG A O 1
ATOM 3105 N N . PHE A 1 393 ? -31.391 7.701 70.898 1.00 89.31 393 PHE A N 1
ATOM 3106 C CA . PHE A 1 393 ? -31.240 8.923 71.683 1.00 89.31 393 PHE A CA 1
ATOM 3107 C C . PHE A 1 393 ? -32.597 9.525 72.080 1.00 89.31 393 PHE A C 1
ATOM 3109 O O . PHE A 1 393 ? -32.775 9.944 73.221 1.00 89.31 393 PHE A O 1
ATOM 3116 N N . ASP A 1 394 ? -33.565 9.516 71.165 1.00 89.50 394 ASP A N 1
ATOM 3117 C CA . ASP A 1 394 ? -34.883 10.116 71.378 1.00 89.50 394 ASP A CA 1
ATOM 3118 C C . ASP A 1 394 ? -35.879 9.185 72.098 1.00 89.50 394 ASP A C 1
ATOM 3120 O O . ASP A 1 394 ? -36.556 9.603 73.038 1.00 89.50 394 ASP A O 1
ATOM 3124 N N . ALA A 1 395 ? -35.962 7.915 71.689 1.00 86.94 395 ALA A N 1
ATOM 3125 C CA . ALA A 1 395 ? -36.892 6.919 72.236 1.00 86.94 395 ALA A CA 1
ATOM 3126 C C . ALA A 1 395 ? -36.301 6.106 73.406 1.00 86.94 395 ALA A C 1
ATOM 3128 O O . ALA A 1 395 ? -36.973 5.234 73.959 1.00 86.94 395 ALA A O 1
ATOM 3129 N N . SER A 1 396 ? -35.038 6.355 73.777 1.00 87.12 396 SER A N 1
ATOM 3130 C CA . SER A 1 396 ? -34.266 5.635 74.812 1.00 87.12 396 SER A CA 1
ATOM 3131 C C . SER A 1 396 ? -34.081 4.123 74.584 1.00 87.12 396 SER A C 1
ATOM 3133 O O . SER A 1 396 ? -33.556 3.427 75.453 1.00 87.12 396 SER A O 1
ATOM 3135 N N . ARG A 1 397 ? -34.481 3.595 73.422 1.00 87.44 397 ARG A N 1
ATOM 3136 C CA . ARG A 1 397 ? -34.361 2.181 73.025 1.00 87.44 397 ARG A CA 1
ATOM 3137 C C . ARG A 1 397 ? -34.160 2.075 71.519 1.00 87.44 397 ARG A C 1
ATOM 3139 O O . ARG A 1 397 ? -34.585 2.972 70.802 1.00 87.44 397 ARG A O 1
ATOM 3146 N N . TYR A 1 398 ? -33.557 0.992 71.035 1.00 90.56 398 TYR A N 1
ATOM 3147 C CA . TYR A 1 398 ? -33.585 0.687 69.600 1.00 90.56 398 TYR A CA 1
ATOM 3148 C C . TYR A 1 398 ? -34.977 0.179 69.171 1.00 90.56 398 TYR A C 1
ATOM 3150 O O . TYR A 1 398 ? -35.771 -0.221 70.031 1.00 90.56 398 TYR A O 1
ATOM 3158 N N . PRO A 1 399 ? -35.304 0.213 67.866 1.00 90.19 399 PRO A N 1
ATOM 3159 C CA . PRO A 1 399 ? -36.502 -0.440 67.338 1.00 90.19 399 PRO A CA 1
ATOM 3160 C C . PRO A 1 399 ? -36.571 -1.918 67.742 1.00 90.19 399 PRO A C 1
ATOM 3162 O O . PRO A 1 399 ? -35.540 -2.568 67.847 1.00 90.19 399 PRO A O 1
ATOM 3165 N N . SER A 1 400 ? -37.764 -2.467 67.986 1.00 87.06 400 SER A N 1
ATOM 3166 C CA . SER A 1 400 ? -37.910 -3.917 68.185 1.00 87.06 400 SER A CA 1
ATOM 3167 C C . SER A 1 400 ? -37.671 -4.662 66.870 1.00 87.06 400 SER A C 1
ATOM 3169 O O . SER A 1 400 ? -37.880 -4.098 65.798 1.00 87.06 400 SER A O 1
ATOM 3171 N N . GLU A 1 401 ? -37.299 -5.943 66.932 1.00 84.56 401 GLU A N 1
ATOM 3172 C CA . GLU A 1 401 ? -37.142 -6.782 65.730 1.00 84.56 401 GLU A CA 1
ATOM 3173 C C . GLU A 1 401 ? -38.442 -6.883 64.909 1.00 84.56 401 GLU A C 1
ATOM 3175 O O . GLU A 1 401 ? -38.385 -6.990 63.689 1.00 84.56 401 GLU A O 1
ATOM 3180 N N . GLU A 1 402 ? -39.610 -6.754 65.553 1.00 84.38 402 GLU A N 1
ATOM 3181 C CA . GLU A 1 402 ? -40.922 -6.735 64.887 1.00 84.38 402 GLU A CA 1
ATOM 3182 C C . GLU A 1 402 ? -41.147 -5.492 64.014 1.00 84.38 402 GLU A C 1
ATOM 3184 O O . GLU A 1 402 ? -41.789 -5.578 62.969 1.00 84.38 402 GLU A O 1
ATOM 3189 N N . HIS A 1 403 ? -40.642 -4.329 64.435 1.00 84.38 403 HIS A N 1
ATOM 3190 C CA . HIS A 1 403 ? -40.761 -3.083 63.669 1.00 84.38 403 HIS A CA 1
ATOM 3191 C C . HIS A 1 403 ? -39.539 -2.829 62.774 1.00 84.38 403 HIS A C 1
ATOM 3193 O O . HIS A 1 403 ? -39.643 -2.120 61.772 1.00 84.38 403 HIS A O 1
ATOM 3199 N N . GLY A 1 404 ? -38.383 -3.394 63.132 1.00 87.00 404 GLY A N 1
ATOM 3200 C CA . GLY A 1 404 ? -37.140 -3.345 62.373 1.00 87.00 404 GLY A CA 1
ATOM 3201 C C . GLY A 1 404 ? -36.737 -1.934 61.936 1.00 87.00 404 GLY A C 1
ATOM 3202 O O . GLY A 1 404 ? -36.888 -0.948 62.663 1.00 87.00 404 GLY A O 1
ATOM 3203 N N . LEU A 1 405 ? -36.228 -1.835 60.707 1.00 88.50 405 LEU A N 1
ATOM 3204 C CA . LEU A 1 405 ? -35.784 -0.571 60.111 1.00 88.50 405 LEU A CA 1
ATOM 3205 C C . LEU A 1 405 ? -36.940 0.361 59.713 1.00 88.50 405 LEU A C 1
ATOM 3207 O O . LEU A 1 405 ? -36.707 1.552 59.498 1.00 88.50 405 LEU A O 1
ATOM 3211 N N . ASP A 1 406 ? -38.183 -0.128 59.658 1.00 87.69 406 ASP A N 1
ATOM 3212 C CA . ASP A 1 406 ? -39.342 0.702 59.308 1.00 87.69 406 ASP A CA 1
ATOM 3213 C C . ASP A 1 406 ? -39.670 1.733 60.400 1.00 87.69 406 ASP A C 1
ATOM 3215 O O . ASP A 1 406 ? -40.187 2.816 60.097 1.00 87.69 406 ASP A O 1
ATOM 3219 N N . ALA A 1 407 ? -39.291 1.463 61.657 1.00 87.00 407 ALA A N 1
ATOM 3220 C CA . ALA A 1 407 ? -39.440 2.395 62.782 1.00 87.00 407 ALA A CA 1
ATOM 3221 C C . ALA A 1 407 ? -38.621 3.691 62.621 1.00 87.00 407 ALA A C 1
ATOM 3223 O O . ALA A 1 407 ? -38.900 4.708 63.264 1.00 87.00 407 ALA A O 1
ATOM 3224 N N . LEU A 1 408 ? -37.621 3.682 61.733 1.00 87.69 408 LEU A N 1
ATOM 3225 C CA . LEU A 1 408 ? -36.838 4.869 61.394 1.00 87.69 408 LEU A CA 1
ATOM 3226 C C . LEU A 1 408 ? -37.599 5.839 60.485 1.00 87.69 408 LEU A C 1
ATOM 3228 O O . LEU A 1 408 ? -37.174 6.977 60.322 1.00 87.69 408 LEU A O 1
ATOM 3232 N N . VAL A 1 409 ? -38.701 5.406 59.873 1.00 88.06 409 VAL A N 1
ATOM 3233 C CA . VAL A 1 409 ? -39.433 6.163 58.845 1.00 88.06 409 VAL A CA 1
ATOM 3234 C C . VAL A 1 409 ? -40.835 6.504 59.317 1.00 88.06 409 VAL A C 1
ATOM 3236 O O . VAL A 1 409 ? -41.333 7.596 59.044 1.00 88.06 409 VAL A O 1
ATOM 3239 N N . LYS A 1 410 ? -41.478 5.564 60.014 1.00 85.19 410 LYS A N 1
ATOM 3240 C CA . LYS A 1 410 ? -42.842 5.690 60.521 1.00 85.19 410 LYS A CA 1
ATOM 3241 C C . LYS A 1 410 ? -42.847 5.510 62.033 1.00 85.19 410 LYS A C 1
ATOM 3243 O O . LYS A 1 410 ? -42.106 4.692 62.570 1.00 85.19 410 LYS A O 1
ATOM 3248 N N . SER A 1 411 ? -43.704 6.271 62.705 1.00 82.31 411 SER A N 1
ATOM 3249 C CA . SER A 1 411 ? -43.959 6.086 64.131 1.00 82.31 411 SER A CA 1
ATOM 3250 C C . SER A 1 411 ? -44.833 4.850 64.355 1.00 82.31 411 SER A C 1
ATOM 3252 O O . SER A 1 411 ? -45.807 4.649 63.630 1.00 82.31 411 SER A O 1
ATOM 3254 N N . PHE A 1 412 ? -44.502 4.061 65.376 1.00 84.38 412 PHE A N 1
ATOM 3255 C CA . PHE A 1 412 ? -45.285 2.917 65.860 1.00 84.38 412 PHE A CA 1
ATOM 3256 C C . PHE A 1 412 ? -45.758 3.163 67.302 1.00 84.38 412 PHE A C 1
ATOM 3258 O O . PHE A 1 412 ? -45.535 2.345 68.189 1.00 84.38 412 PHE A O 1
ATOM 3265 N N . ASP A 1 413 ? -46.323 4.348 67.558 1.00 75.88 413 ASP A N 1
ATOM 3266 C CA . ASP A 1 413 ? -46.834 4.778 68.872 1.00 75.88 413 ASP A CA 1
ATOM 3267 C C . ASP A 1 413 ? -45.807 4.682 70.020 1.00 75.88 413 ASP A C 1
ATOM 3269 O O . ASP A 1 413 ? -46.135 4.475 71.190 1.00 75.88 413 ASP A O 1
ATOM 3273 N N . VAL A 1 414 ? -44.525 4.872 69.690 1.00 76.62 414 VAL A N 1
ATOM 3274 C CA . VAL A 1 414 ? -43.435 4.919 70.668 1.00 76.62 414 VAL A CA 1
ATOM 3275 C C . VAL A 1 414 ? -43.269 6.346 71.187 1.00 76.62 414 VAL A C 1
ATOM 3277 O O . VAL A 1 414 ? -43.008 7.278 70.424 1.00 76.62 414 VAL A O 1
ATOM 3280 N N . GLY A 1 415 ? -43.387 6.517 72.505 1.00 76.69 415 GLY A N 1
ATOM 3281 C CA . GLY A 1 415 ? -43.134 7.799 73.160 1.00 76.69 415 GLY A CA 1
ATOM 3282 C C . GLY A 1 415 ? -41.712 8.297 72.890 1.00 76.69 415 GLY A C 1
ATOM 3283 O O . GLY A 1 415 ? -40.749 7.559 73.081 1.00 76.69 415 GLY A O 1
ATOM 3284 N N . GLY A 1 416 ? -41.588 9.550 72.445 1.00 80.88 416 GLY A N 1
ATOM 3285 C CA . GLY A 1 416 ? -40.299 10.191 72.165 1.00 80.88 416 GLY A CA 1
ATOM 3286 C C . GLY A 1 416 ? -39.876 10.206 70.695 1.00 80.88 416 GLY A C 1
ATOM 3287 O O . GLY A 1 416 ? -38.888 10.857 70.390 1.00 80.88 416 GLY A O 1
ATOM 3288 N N . TRP A 1 417 ? -40.613 9.580 69.771 1.00 88.88 417 TRP A N 1
ATOM 3289 C CA . TRP A 1 417 ? -40.303 9.644 68.335 1.00 88.88 417 TRP A CA 1
ATOM 3290 C C . TRP A 1 417 ? -40.441 11.076 67.785 1.00 88.88 417 TRP A C 1
ATOM 3292 O O . TRP A 1 417 ? -41.503 11.691 67.904 1.00 88.88 417 TRP A O 1
ATOM 3302 N N . ARG A 1 418 ? -39.377 11.620 67.178 1.00 83.81 418 ARG A N 1
ATOM 3303 C CA . ARG A 1 418 ? -39.308 13.029 66.724 1.00 83.81 418 ARG A CA 1
ATOM 3304 C C . ARG A 1 418 ? -39.331 13.226 65.212 1.00 83.81 418 ARG A C 1
ATOM 3306 O O . ARG A 1 418 ? -39.225 14.358 64.745 1.00 83.81 418 ARG A O 1
ATOM 3313 N N . GLY A 1 419 ? -39.491 12.157 64.443 1.00 82.25 419 GLY A N 1
ATOM 3314 C CA . GLY A 1 419 ? -39.570 12.233 62.990 1.00 82.25 419 GLY A CA 1
ATOM 3315 C C . GLY A 1 419 ? -38.813 11.105 62.299 1.00 82.25 419 GLY A C 1
ATOM 3316 O O . GLY A 1 419 ? -38.208 10.263 62.962 1.00 82.25 419 GLY A O 1
ATOM 3317 N N . PRO A 1 420 ? -38.824 11.090 60.957 1.00 88.44 420 PRO A N 1
ATOM 3318 C CA . PRO A 1 420 ? -38.022 10.156 60.185 1.00 88.44 420 PRO A CA 1
ATOM 3319 C C . PRO A 1 420 ? -36.528 10.365 60.468 1.00 88.44 420 PRO A C 1
ATOM 3321 O O . PRO A 1 420 ? -35.973 11.433 60.210 1.00 88.44 420 PRO A O 1
ATOM 3324 N N . TYR A 1 421 ? -35.873 9.334 60.991 1.00 89.94 421 TYR A N 1
ATOM 3325 C CA . TYR A 1 421 ? -34.453 9.339 61.343 1.00 89.94 421 TYR A CA 1
ATOM 3326 C C . TYR A 1 421 ? -33.533 9.096 60.145 1.00 89.94 421 TYR A C 1
ATOM 3328 O O . TYR A 1 421 ? -32.332 9.354 60.232 1.00 89.94 421 TYR A O 1
ATOM 3336 N N . ILE A 1 422 ? -34.099 8.640 59.025 1.00 90.19 422 ILE A N 1
ATOM 3337 C CA . ILE A 1 422 ? -33.412 8.415 57.753 1.00 90.19 422 ILE A CA 1
ATOM 3338 C C . ILE A 1 422 ? -34.150 9.110 56.601 1.00 90.19 422 ILE A C 1
ATOM 3340 O O . ILE A 1 422 ? -35.369 9.304 56.676 1.00 90.19 422 ILE A O 1
ATOM 3344 N N . PRO A 1 423 ? -33.453 9.456 55.503 1.00 84.75 423 PRO A N 1
ATOM 3345 C CA . PRO A 1 423 ? -34.093 10.015 54.320 1.00 84.75 423 PRO A CA 1
ATOM 3346 C C . PRO A 1 423 ? -35.162 9.074 53.746 1.00 84.75 423 PRO A C 1
ATOM 3348 O O . PRO A 1 423 ? -34.955 7.866 53.620 1.00 84.75 423 PRO A O 1
ATOM 3351 N N . LEU A 1 424 ? -36.301 9.634 53.331 1.00 81.25 424 LEU A N 1
ATOM 3352 C CA . LEU A 1 424 ? -37.381 8.875 52.680 1.00 81.25 424 LEU A CA 1
ATOM 3353 C C . LEU A 1 424 ? -36.944 8.244 51.350 1.00 81.25 424 LEU A C 1
ATOM 3355 O O . LEU A 1 424 ? -37.519 7.242 50.940 1.00 81.25 424 LEU A O 1
ATOM 3359 N N . ASN A 1 425 ? -35.925 8.817 50.704 1.00 81.12 425 ASN A N 1
ATOM 3360 C CA . ASN A 1 425 ? -35.346 8.315 49.461 1.00 81.12 425 ASN A CA 1
ATOM 3361 C C . ASN A 1 425 ? -34.230 7.282 49.668 1.00 81.12 425 ASN A C 1
ATOM 3363 O O . ASN A 1 425 ? -33.595 6.898 48.694 1.00 81.12 425 ASN A O 1
ATOM 3367 N N . LEU A 1 426 ? -33.936 6.877 50.907 1.00 85.00 426 LEU A N 1
ATOM 3368 C CA . LEU A 1 426 ? -32.923 5.859 51.160 1.00 85.00 426 LEU A CA 1
ATOM 3369 C C . LEU A 1 426 ? -33.461 4.478 50.733 1.00 85.00 426 LEU A C 1
ATOM 3371 O O . LEU A 1 426 ? -34.568 4.119 51.156 1.00 85.00 426 LEU A O 1
ATOM 3375 N N . PRO A 1 427 ? -32.712 3.686 49.941 1.00 86.19 427 PRO A N 1
ATOM 3376 C CA . PRO A 1 427 ? -33.150 2.361 49.516 1.00 86.19 427 PRO A CA 1
ATOM 3377 C C . PRO A 1 427 ? -33.476 1.459 50.705 1.00 86.19 427 PRO A C 1
ATOM 3379 O O . PRO A 1 427 ? -32.758 1.447 51.705 1.00 86.19 427 PRO A O 1
ATOM 3382 N N . ARG A 1 428 ? -34.569 0.696 50.603 1.00 85.38 428 ARG A N 1
ATOM 3383 C CA . ARG A 1 428 ? -35.002 -0.296 51.612 1.00 85.38 428 ARG A CA 1
ATOM 3384 C C . ARG A 1 428 ? -34.416 -1.689 51.375 1.00 85.38 428 ARG A C 1
ATOM 3386 O O . ARG A 1 428 ? -34.539 -2.560 52.229 1.00 85.38 428 ARG A O 1
ATOM 3393 N N . ARG A 1 429 ? -33.821 -1.886 50.202 1.00 86.44 429 ARG A N 1
ATOM 3394 C CA . ARG A 1 429 ? -33.177 -3.117 49.752 1.00 86.44 429 ARG A CA 1
ATOM 3395 C C . ARG A 1 429 ? -31.742 -2.801 49.362 1.00 86.44 429 ARG A C 1
ATOM 3397 O O . ARG A 1 429 ? -31.436 -1.656 49.020 1.00 86.44 429 ARG A O 1
ATOM 3404 N N . ASP A 1 430 ? -30.890 -3.807 49.434 1.00 86.38 430 ASP A N 1
ATOM 3405 C CA . ASP A 1 430 ? -29.509 -3.721 48.995 1.00 86.38 430 ASP A CA 1
ATOM 3406 C C . ASP A 1 430 ? -29.380 -3.757 47.460 1.00 86.38 430 ASP A C 1
ATOM 3408 O O . ASP A 1 430 ? -30.366 -3.815 46.720 1.00 86.38 430 ASP A O 1
ATOM 3412 N N . LEU A 1 431 ? -28.137 -3.706 46.973 1.00 83.25 431 LEU A N 1
ATOM 3413 C CA . LEU A 1 431 ? -27.822 -3.708 45.540 1.00 83.25 431 LEU A CA 1
ATOM 3414 C C . LEU A 1 431 ? -28.196 -5.024 44.832 1.00 83.25 431 LEU A C 1
ATOM 3416 O O . LEU A 1 431 ? -28.265 -5.048 43.604 1.00 83.25 431 LEU A O 1
ATOM 3420 N N . TRP A 1 432 ? -28.443 -6.104 45.580 1.00 85.06 432 TRP A N 1
ATOM 3421 C CA . TRP A 1 432 ? -28.807 -7.426 45.057 1.00 85.06 432 TRP A CA 1
ATOM 3422 C C . TRP A 1 432 ? -30.307 -7.726 45.156 1.00 85.06 432 TRP A C 1
ATOM 3424 O O . TRP A 1 432 ? -30.752 -8.776 44.672 1.00 85.06 432 TRP A O 1
ATOM 3434 N N . GLY A 1 433 ? -31.078 -6.781 45.705 1.00 83.00 433 GLY A N 1
ATOM 3435 C CA . GLY A 1 433 ? -32.530 -6.829 45.829 1.00 83.00 433 GLY A CA 1
ATOM 3436 C C . GLY A 1 433 ? -33.038 -7.409 47.151 1.00 83.00 433 GLY A C 1
ATOM 3437 O O . GLY A 1 433 ? -34.258 -7.521 47.314 1.00 83.00 433 GLY A O 1
ATOM 3438 N N . GLU A 1 434 ? -32.151 -7.736 48.090 1.00 87.88 434 GLU A N 1
ATOM 3439 C CA . GLU A 1 434 ? -32.497 -8.316 49.389 1.00 87.88 434 GLU A CA 1
ATOM 3440 C C . GLU A 1 434 ? -32.741 -7.227 50.449 1.00 87.88 434 GLU A C 1
ATOM 3442 O O . GLU A 1 434 ? -32.170 -6.133 50.376 1.00 87.88 434 GLU A O 1
ATOM 3447 N N . PRO A 1 435 ? -33.639 -7.454 51.425 1.00 89.12 435 PRO A N 1
ATOM 3448 C CA . PRO A 1 435 ? -33.829 -6.527 52.534 1.00 89.12 435 PRO A CA 1
ATOM 3449 C C . PRO A 1 435 ? -32.582 -6.484 53.427 1.00 89.12 435 PRO A C 1
ATOM 3451 O O . PRO A 1 435 ? -31.916 -7.495 53.641 1.00 89.12 435 PRO A O 1
ATOM 3454 N N . PHE A 1 436 ? -32.287 -5.314 53.994 1.00 90.62 436 PHE A N 1
ATOM 3455 C CA . PHE A 1 436 ? -31.217 -5.200 54.984 1.00 90.62 436 PHE A CA 1
ATOM 3456 C C . PHE A 1 436 ? -31.531 -6.034 56.227 1.00 90.62 436 PHE A C 1
ATOM 3458 O O . PHE A 1 436 ? -32.647 -5.991 56.751 1.00 90.62 436 PHE A O 1
ATOM 3465 N N . VAL A 1 437 ? -30.524 -6.745 56.726 1.00 90.44 437 VAL A N 1
ATOM 3466 C CA . VAL A 1 437 ? -30.633 -7.531 57.952 1.00 90.44 437 VAL A CA 1
ATOM 3467 C C . VAL A 1 437 ? -30.367 -6.619 59.140 1.00 90.44 437 VAL A C 1
ATOM 3469 O O . VAL A 1 437 ? -29.315 -5.981 59.221 1.00 90.44 437 VAL A O 1
ATOM 3472 N N . TYR A 1 438 ? -31.337 -6.563 60.046 1.00 92.19 438 TYR A N 1
ATOM 3473 C CA . TYR A 1 438 ? -31.282 -5.826 61.301 1.00 92.19 438 TYR A CA 1
ATOM 3474 C C . TYR A 1 438 ? -31.194 -6.809 62.465 1.00 92.19 438 TYR A C 1
ATOM 3476 O O . TYR A 1 438 ? -32.020 -7.714 62.561 1.00 92.19 438 TYR A O 1
ATOM 3484 N N . GLU A 1 439 ? -30.217 -6.623 63.348 1.00 90.00 439 GLU A N 1
ATOM 3485 C CA . GLU A 1 439 ? -30.018 -7.495 64.508 1.00 90.00 439 GLU A CA 1
ATOM 3486 C C . GLU A 1 439 ? -29.605 -6.671 65.732 1.00 90.00 439 GLU A C 1
ATOM 3488 O O . GLU A 1 439 ? -28.776 -5.758 65.640 1.00 90.00 439 GLU A O 1
ATOM 3493 N N . ILE A 1 440 ? -30.187 -6.988 66.892 1.00 89.25 440 ILE A N 1
ATOM 3494 C CA . ILE A 1 440 ? -29.852 -6.342 68.163 1.00 89.25 440 ILE A CA 1
ATOM 3495 C C . ILE A 1 440 ? -28.991 -7.288 68.982 1.00 89.25 440 ILE A C 1
ATOM 3497 O O . ILE A 1 440 ? -29.430 -8.343 69.435 1.00 89.25 440 ILE A O 1
ATOM 3501 N N . PHE A 1 441 ? -27.775 -6.856 69.276 1.00 86.12 441 PHE A N 1
ATOM 3502 C CA . PHE A 1 441 ? -26.872 -7.592 70.137 1.00 86.12 441 PHE A CA 1
ATOM 3503 C C . PHE A 1 441 ? -26.874 -7.001 71.546 1.00 86.12 441 PHE A C 1
ATOM 3505 O O . PHE A 1 441 ? -26.805 -5.785 71.751 1.00 86.12 441 PHE A O 1
ATOM 3512 N N . LYS A 1 442 ? -26.907 -7.882 72.549 1.00 85.88 442 LYS A N 1
ATOM 3513 C CA . LYS A 1 442 ? -26.809 -7.510 73.964 1.00 85.88 442 LYS A CA 1
ATOM 3514 C C . LYS A 1 442 ? -25.498 -8.039 74.529 1.00 85.88 442 LYS A C 1
ATOM 3516 O O . LYS A 1 442 ? -25.332 -9.244 74.696 1.00 85.88 442 LYS A O 1
ATOM 3521 N N . ALA A 1 443 ? -24.568 -7.143 74.853 1.00 78.62 443 ALA A N 1
ATOM 3522 C CA . ALA A 1 443 ? -23.300 -7.506 75.481 1.00 78.62 443 ALA A CA 1
ATOM 3523 C C . ALA A 1 443 ? -23.025 -6.611 76.694 1.00 78.62 443 ALA A C 1
ATOM 3525 O O . ALA A 1 443 ? -23.045 -5.388 76.590 1.00 78.62 443 ALA A O 1
ATOM 3526 N N . LYS A 1 444 ? -22.728 -7.218 77.854 1.00 69.50 444 LYS A N 1
ATOM 3527 C CA . LYS A 1 444 ? -22.262 -6.523 79.075 1.00 69.50 444 LYS A CA 1
ATOM 3528 C C . LYS A 1 444 ? -23.096 -5.274 79.442 1.00 69.50 444 LYS A C 1
ATOM 3530 O O . LYS A 1 444 ? -22.544 -4.186 79.594 1.00 69.50 444 LYS A O 1
ATOM 3535 N N . ASN A 1 445 ? -24.419 -5.422 79.571 1.00 72.31 445 ASN A N 1
ATOM 3536 C CA . ASN A 1 445 ? -25.370 -4.332 79.871 1.00 72.31 445 ASN A CA 1
ATOM 3537 C C . ASN A 1 445 ? -25.430 -3.187 78.842 1.00 72.31 445 ASN A C 1
ATOM 3539 O O . ASN A 1 445 ? -25.953 -2.113 79.139 1.00 72.31 445 ASN A O 1
ATOM 3543 N N . ARG A 1 446 ? -24.928 -3.393 77.621 1.00 76.25 446 ARG A N 1
ATOM 3544 C CA . ARG A 1 446 ? -25.109 -2.468 76.502 1.00 76.25 446 ARG A CA 1
ATOM 3545 C C . ARG A 1 446 ? -25.806 -3.189 75.358 1.00 76.25 446 ARG A C 1
ATOM 3547 O O . ARG A 1 446 ? -25.400 -4.276 74.954 1.00 76.25 446 ARG A O 1
ATOM 3554 N N . GLU A 1 447 ? -26.859 -2.565 74.855 1.00 83.06 447 GLU A N 1
ATOM 3555 C CA . GLU A 1 447 ? -27.499 -2.955 73.603 1.00 83.06 447 GLU A CA 1
ATOM 3556 C C . GLU A 1 447 ? -26.827 -2.182 72.466 1.00 83.06 447 GLU A C 1
ATOM 3558 O O . GLU A 1 447 ? -26.535 -0.988 72.620 1.00 83.06 447 GLU A O 1
ATOM 3563 N N . PHE A 1 448 ? -26.549 -2.862 71.357 1.00 84.88 448 PHE A N 1
ATOM 3564 C CA . PHE A 1 448 ? -26.104 -2.257 70.106 1.00 84.88 448 PHE A CA 1
ATOM 3565 C C . PHE A 1 448 ? -26.863 -2.892 68.945 1.00 84.88 448 PHE A C 1
ATOM 3567 O O . PHE A 1 448 ? -27.126 -4.093 68.952 1.00 84.88 448 PHE A O 1
ATOM 3574 N N . ALA A 1 449 ? -27.234 -2.070 67.972 1.00 88.12 449 ALA A N 1
ATOM 3575 C CA . ALA A 1 449 ? -27.922 -2.514 66.773 1.00 88.12 449 ALA A CA 1
ATOM 3576 C C . ALA A 1 449 ? -26.943 -2.556 65.597 1.00 88.12 449 ALA A C 1
ATOM 3578 O O . ALA A 1 449 ? -26.175 -1.612 65.404 1.00 88.12 449 ALA A O 1
ATOM 3579 N N . ASP A 1 450 ? -26.979 -3.632 64.817 1.00 88.88 450 ASP A N 1
ATOM 3580 C CA . ASP A 1 450 ? -26.230 -3.754 63.567 1.00 88.88 450 ASP A CA 1
ATOM 3581 C C . ASP A 1 450 ? -27.188 -3.799 62.374 1.00 88.88 450 ASP A C 1
ATOM 3583 O O . ASP A 1 450 ? -28.323 -4.273 62.473 1.00 88.88 450 ASP A O 1
ATOM 3587 N N . VAL A 1 451 ? -26.705 -3.288 61.245 1.00 92.19 451 VAL A N 1
ATOM 3588 C CA . VAL A 1 451 ? -27.399 -3.323 59.957 1.00 92.19 451 VAL A CA 1
ATOM 3589 C C . VAL A 1 451 ? -26.397 -3.759 58.909 1.00 92.19 451 VAL A C 1
ATOM 3591 O O . VAL A 1 451 ? -25.323 -3.163 58.809 1.00 92.19 451 VAL A O 1
ATOM 3594 N N . ARG A 1 452 ? -26.758 -4.777 58.129 1.00 91.25 452 ARG A N 1
ATOM 3595 C CA . ARG A 1 452 ? -25.892 -5.363 57.102 1.00 91.25 452 ARG A CA 1
ATOM 3596 C C . ARG A 1 452 ? -26.672 -5.826 55.877 1.00 91.25 452 ARG A C 1
ATOM 3598 O O . ARG A 1 452 ? -27.888 -6.000 55.928 1.00 91.25 452 ARG A O 1
ATOM 3605 N N . SER A 1 453 ? -25.957 -6.013 54.775 1.00 92.19 453 SER A N 1
ATOM 3606 C CA . SER A 1 453 ? -26.459 -6.645 53.549 1.00 92.19 453 SER A CA 1
ATOM 3607 C C . SER A 1 453 ? -25.938 -8.078 53.462 1.00 92.19 453 SER A C 1
ATOM 3609 O O . SER A 1 453 ? -24.799 -8.328 53.857 1.00 92.19 453 SER A O 1
ATOM 3611 N N . THR A 1 454 ? -26.761 -8.986 52.929 1.00 88.62 454 THR A N 1
ATOM 3612 C CA . THR A 1 454 ? -26.428 -10.407 52.711 1.00 88.62 454 THR A CA 1
ATOM 3613 C C . THR A 1 454 ? -25.502 -10.644 51.518 1.00 88.62 454 THR A C 1
ATOM 3615 O O . THR A 1 454 ? -25.287 -11.781 51.122 1.00 88.62 454 THR A O 1
ATOM 3618 N N . GLY A 1 455 ? -25.031 -9.579 50.867 1.00 87.38 455 GLY A N 1
ATOM 3619 C CA . GLY A 1 455 ? -24.090 -9.692 49.764 1.00 87.38 455 GLY A CA 1
ATOM 3620 C C . GLY A 1 455 ? -24.642 -10.390 48.507 1.00 87.38 455 GLY A C 1
ATOM 3621 O O . GLY A 1 455 ? -25.840 -10.677 48.388 1.00 87.38 455 GLY A O 1
ATOM 3622 N N . PRO A 1 456 ? -23.759 -10.651 47.526 1.00 87.94 456 PRO A N 1
ATOM 3623 C CA . PRO A 1 456 ? -24.097 -11.322 46.273 1.00 87.94 456 PRO A CA 1
ATOM 3624 C C . PRO A 1 456 ? -24.720 -12.714 46.420 1.00 87.94 456 PRO A C 1
ATOM 3626 O O . PRO A 1 456 ? -25.505 -13.113 45.556 1.00 87.94 456 PRO A O 1
ATOM 3629 N N . ASN A 1 457 ? -24.358 -13.475 47.457 1.00 87.62 457 ASN A N 1
ATOM 3630 C CA . ASN A 1 457 ? -24.823 -14.850 47.639 1.00 87.62 457 ASN A CA 1
ATOM 3631 C C . ASN A 1 457 ? -26.276 -14.943 48.158 1.00 87.62 457 ASN A C 1
ATOM 3633 O O . ASN A 1 457 ? -26.850 -16.036 48.138 1.00 87.62 457 ASN A O 1
ATOM 3637 N N . ARG A 1 458 ? -26.869 -13.812 48.588 1.00 87.06 458 ARG A N 1
ATOM 3638 C CA . ARG A 1 458 ? -28.226 -13.694 49.165 1.00 87.06 458 ARG A CA 1
ATOM 3639 C C . ARG A 1 458 ? -28.468 -14.582 50.384 1.00 87.06 458 ARG A C 1
ATOM 3641 O O . ARG A 1 458 ? -29.591 -15.017 50.644 1.00 87.06 458 ARG A O 1
ATOM 3648 N N . LYS A 1 459 ? -27.413 -14.890 51.123 1.00 88.88 459 LYS A N 1
ATOM 3649 C CA . LYS A 1 459 ? -27.445 -15.774 52.273 1.00 88.88 459 LYS A CA 1
ATOM 3650 C C . LYS A 1 459 ? -26.790 -15.069 53.445 1.00 88.88 459 LYS A C 1
ATOM 3652 O O . LYS A 1 459 ? -25.610 -14.768 53.425 1.00 88.88 459 LYS A O 1
ATOM 3657 N N . ASP A 1 460 ? -27.582 -14.884 54.491 1.00 85.88 460 ASP A N 1
ATOM 3658 C CA . ASP A 1 460 ? -27.116 -14.339 55.754 1.00 85.88 460 ASP A CA 1
ATOM 3659 C C . ASP A 1 460 ? -26.076 -15.274 56.413 1.00 85.88 460 ASP A C 1
ATOM 3661 O O . ASP A 1 460 ? -26.428 -16.323 56.963 1.00 85.88 460 ASP A O 1
ATOM 3665 N N . ASP A 1 461 ? -24.809 -14.850 56.408 1.00 86.62 461 ASP A N 1
ATOM 3666 C CA . ASP A 1 461 ? -23.687 -15.508 57.091 1.00 86.62 461 ASP A CA 1
ATOM 3667 C C . ASP A 1 461 ? -23.292 -14.776 58.403 1.00 86.62 461 ASP A C 1
ATOM 3669 O O . ASP A 1 461 ? -22.173 -14.888 58.911 1.00 86.62 461 ASP A O 1
ATOM 3673 N N . ARG A 1 462 ? -24.231 -14.039 59.013 1.00 85.31 462 ARG A N 1
ATOM 3674 C CA . ARG A 1 462 ? -24.100 -13.282 60.277 1.00 85.31 462 ARG A CA 1
ATOM 3675 C C . ARG A 1 462 ? -22.976 -12.244 60.290 1.00 85.31 462 ARG A C 1
ATOM 3677 O O . ARG A 1 462 ? -22.355 -11.962 61.323 1.00 85.31 462 ARG A O 1
ATOM 3684 N N . GLY A 1 463 ? -22.744 -11.626 59.138 1.00 79.81 463 GLY A N 1
ATOM 3685 C CA . GLY A 1 463 ? -21.698 -10.638 58.908 1.00 79.81 463 GLY A CA 1
ATOM 3686 C C . GLY A 1 463 ? -20.310 -11.249 58.720 1.00 79.81 463 GLY A C 1
ATOM 3687 O O . GLY A 1 463 ? -19.314 -10.599 59.046 1.00 79.81 463 GLY A O 1
ATOM 3688 N N . LEU A 1 464 ? -20.262 -12.503 58.268 1.00 82.44 464 LEU A N 1
ATOM 3689 C CA . LEU A 1 464 ? -19.084 -13.193 57.746 1.00 82.44 464 LEU A CA 1
ATOM 3690 C C . LEU A 1 464 ? -19.287 -13.459 56.244 1.00 82.44 464 LEU A C 1
ATOM 3692 O O . LEU A 1 464 ? -20.331 -13.134 55.690 1.00 82.44 464 LEU A O 1
ATOM 3696 N N . GLY A 1 465 ? -18.292 -14.051 55.580 1.00 87.38 465 GLY A N 1
ATOM 3697 C CA . GLY A 1 465 ? -18.400 -14.370 54.155 1.00 87.38 465 GLY A CA 1
ATOM 3698 C C . GLY A 1 465 ? -18.403 -13.109 53.288 1.00 87.38 465 GLY A C 1
ATOM 3699 O O . GLY A 1 465 ? -17.470 -12.309 53.368 1.00 87.38 465 GLY A O 1
ATOM 3700 N N . ASP A 1 466 ? -19.426 -12.965 52.451 1.00 86.75 466 ASP A N 1
ATOM 3701 C CA . ASP A 1 466 ? -19.666 -11.827 51.556 1.00 86.75 466 ASP A CA 1
ATOM 3702 C C . ASP A 1 466 ? -20.691 -10.812 52.091 1.00 86.75 466 ASP A C 1
ATOM 3704 O O . ASP A 1 466 ? -21.009 -9.848 51.391 1.00 86.75 466 ASP A O 1
ATOM 3708 N N . ASP A 1 467 ? -21.152 -10.974 53.336 1.00 86.69 467 ASP A N 1
ATOM 3709 C CA . ASP A 1 467 ? -21.978 -9.977 54.017 1.00 86.69 467 ASP A CA 1
ATOM 3710 C C . ASP A 1 467 ? -21.226 -8.645 54.194 1.00 86.69 467 ASP A C 1
ATOM 3712 O O . ASP A 1 467 ? -20.052 -8.603 54.579 1.00 86.69 467 ASP A O 1
ATOM 3716 N N . ILE A 1 468 ? -21.929 -7.527 54.000 1.00 87.19 468 ILE A N 1
ATOM 3717 C CA . ILE A 1 468 ? -21.350 -6.175 54.067 1.00 87.19 468 ILE A CA 1
ATOM 3718 C C . ILE A 1 468 ? -21.947 -5.410 55.249 1.00 87.19 468 ILE A C 1
ATOM 3720 O O . ILE A 1 468 ? -23.168 -5.276 55.347 1.00 87.19 468 ILE A O 1
ATOM 3724 N N . ARG A 1 469 ? -21.074 -4.895 56.127 1.00 84.75 469 ARG A N 1
ATOM 3725 C CA . ARG A 1 469 ? -21.401 -4.136 57.347 1.00 84.75 469 ARG A CA 1
ATOM 3726 C C . ARG A 1 469 ? -21.048 -2.659 57.233 1.00 84.75 469 ARG A C 1
ATOM 3728 O O . ARG A 1 469 ? -19.958 -2.343 56.716 1.00 84.75 469 ARG A O 1
#

pLDDT: mean 74.07, std 18.96, range [23.75, 95.12]

Sequence (469 aa):
MNAKRYVQIGLAFLRPKMLAWVIVITSFVGIDPCRADIVTLKDGATLRCEVISDTPLTGSDAKYLQIRVENIMIWLDRDAVEKIEKRTETGPAGSELHNLVEKLKREGKVIEDLHSQFNLDASPAQSKNELQLTVKDLRGWIYAYEDRKAVTERKRISLHIGDPVPIGHLLILSPNTHATIRIGDIGDIGLVGGTQIRVDGFSVNLTQSYSLNVQLNQGAAWFDIGSTSVDFKRLSLTLNAAKSVILNGVIFVETTNRTGELNVTYLKAKPNANTQEKNKLNFWRKTDGPYFLSEGEFITISPASNRLSVEPAPQLSHLRAIFDGWDQWQPDPLVVELDITIPPLKEFPNFPPQPALHPYRIPIDSSMTLPPEIRSLGQILSQYKEGLERYRFDASRYPSEEHGLDALVKSFDVGGWRGPYIPLNLPRRDLWGEPFVYEIFKAKNREFADVRSTGPNRKDDRGLGDDIR